Protein AF-A0A2K2CHG5-F1 (afdb_monomer)

InterPro domains:
  IPR007188 Actin-related protein 2/3 complex subunit 2 [PF04045] (47-254)
  IPR007188 Actin-related protein 2/3 complex subunit 2 [PTHR12058] (42-265)
  IPR021940 Very-long-chain aldehyde decarbonylase CER1-like, C-terminal [PF12076] (377-540)
  IPR034666 Arp2/3 complex subunit 2/4 [G3DSA:3.30.1460.20] (1-45)
  IPR034666 Arp2/3 complex subunit 2/4 [G3DSA:3.30.1460.20] (46-102)
  IPR034666 Arp2/3 complex subunit 2/4 [G3DSA:3.30.1460.20] (103-270)
  IPR034666 Arp2/3 complex subunit 2/4 [SSF69645] (1-93)
  IPR034666 Arp2/3 complex subunit 2/4 [SSF69645] (96-256)

Radius of gyration: 33.32 Å; Cα contacts (8 Å, |Δi|>4): 804; chains: 1; bounding box: 82×48×99 Å

Structure (mmCIF, N/CA/C/O backbone):
data_AF-A0A2K2CHG5-F1
#
_entry.id   AF-A0A2K2CHG5-F1
#
loop_
_atom_site.group_PDB
_atom_site.id
_atom_site.type_symbol
_atom_site.label_atom_id
_atom_site.label_alt_id
_atom_site.label_comp_id
_atom_site.label_asym_id
_atom_site.label_entity_id
_atom_site.label_seq_id
_atom_site.pdbx_PDB_ins_code
_atom_site.Cartn_x
_atom_site.Cartn_y
_atom_site.Cartn_z
_atom_site.occupancy
_atom_site.B_iso_or_equiv
_atom_site.auth_seq_id
_atom_site.auth_comp_id
_atom_site.auth_asym_id
_atom_site.auth_atom_id
_atom_site.pdbx_PDB_model_num
ATOM 1 N N . MET A 1 1 ? 9.535 0.946 -27.313 1.00 57.19 1 MET A N 1
ATOM 2 C CA . MET A 1 1 ? 10.590 0.013 -27.778 1.00 57.19 1 MET A CA 1
ATOM 3 C C . MET A 1 1 ? 11.216 -0.604 -26.538 1.00 57.19 1 MET A C 1
ATOM 5 O O . MET A 1 1 ? 11.551 0.156 -25.646 1.00 57.19 1 MET A O 1
ATOM 9 N N . ALA A 1 2 ? 11.297 -1.933 -26.416 1.00 66.56 2 ALA A N 1
ATOM 10 C CA . ALA A 1 2 ? 11.734 -2.554 -25.158 1.00 66.56 2 ALA A CA 1
ATOM 11 C C . ALA A 1 2 ? 13.258 -2.489 -24.949 1.00 66.56 2 ALA A C 1
ATOM 13 O O . ALA A 1 2 ? 13.690 -2.166 -23.854 1.00 66.56 2 ALA A O 1
ATOM 14 N N . PHE A 1 3 ? 14.061 -2.717 -25.996 1.00 74.38 3 PHE A N 1
ATOM 15 C CA . PHE A 1 3 ? 15.531 -2.659 -25.960 1.00 74.38 3 PHE A CA 1
ATOM 16 C C . PHE A 1 3 ? 16.078 -1.722 -27.038 1.00 74.38 3 PHE A C 1
ATOM 18 O O . PHE A 1 3 ? 15.479 -1.601 -28.107 1.00 74.38 3 PHE A O 1
ATOM 25 N N . PHE A 1 4 ? 17.234 -1.102 -26.788 1.00 76.38 4 PHE A N 1
ATOM 26 C CA . PHE A 1 4 ? 17.900 -0.255 -27.777 1.00 76.38 4 PHE A CA 1
ATOM 27 C C . PHE A 1 4 ? 18.569 -1.075 -28.881 1.00 76.38 4 PHE A C 1
ATOM 29 O O . PHE A 1 4 ? 19.178 -2.119 -28.629 1.00 76.38 4 PHE A O 1
ATOM 36 N N . ASN A 1 5 ? 18.459 -0.578 -30.114 1.00 76.06 5 ASN A N 1
ATOM 37 C CA . ASN A 1 5 ? 19.142 -1.157 -31.265 1.00 76.06 5 ASN A CA 1
ATOM 38 C C . ASN A 1 5 ? 20.615 -0.730 -31.263 1.00 76.06 5 ASN A C 1
ATOM 40 O O . ASN A 1 5 ? 20.912 0.425 -30.982 1.00 76.06 5 ASN A O 1
ATOM 44 N N . SER A 1 6 ? 21.517 -1.649 -31.605 1.00 74.19 6 SER A N 1
ATOM 45 C CA . SER A 1 6 ? 22.948 -1.362 -31.757 1.00 74.19 6 SER A CA 1
ATOM 46 C C . SER A 1 6 ? 23.314 -0.704 -33.085 1.00 74.19 6 SER A C 1
ATOM 48 O O . SER A 1 6 ? 24.438 -0.236 -33.237 1.00 74.19 6 SER A O 1
ATOM 50 N N . GLY A 1 7 ? 22.395 -0.696 -34.056 1.00 77.62 7 GLY A N 1
ATOM 51 C CA . GLY A 1 7 ? 22.559 0.023 -35.316 1.00 77.62 7 GLY A CA 1
ATOM 52 C C . GLY A 1 7 ? 21.915 1.410 -35.278 1.00 77.62 7 GLY A C 1
ATOM 53 O O . GLY A 1 7 ? 20.736 1.528 -34.928 1.00 77.62 7 GLY A O 1
ATOM 54 N N . SER A 1 8 ? 22.660 2.432 -35.700 1.00 77.75 8 SER A N 1
ATOM 55 C CA . SER A 1 8 ? 22.149 3.788 -35.901 1.00 77.75 8 SER A CA 1
ATOM 56 C C . SER A 1 8 ? 21.179 3.816 -37.082 1.00 77.75 8 SER A C 1
ATOM 58 O O . SER A 1 8 ? 21.544 3.507 -38.218 1.00 77.75 8 SER A O 1
ATOM 60 N N . ARG A 1 9 ? 19.915 4.169 -36.816 1.00 78.44 9 ARG A N 1
ATOM 61 C CA . ARG A 1 9 ? 18.875 4.260 -37.856 1.00 78.44 9 ARG A CA 1
ATOM 62 C C . ARG A 1 9 ? 19.176 5.367 -38.863 1.00 78.44 9 ARG A C 1
ATOM 64 O O . ARG A 1 9 ? 18.954 5.160 -40.049 1.00 78.44 9 ARG A O 1
ATOM 71 N N . ALA A 1 10 ? 19.729 6.485 -38.394 1.00 73.88 10 ALA A N 1
ATOM 72 C CA . ALA A 1 10 ? 20.109 7.605 -39.246 1.00 73.88 10 ALA A CA 1
ATOM 73 C C . ALA A 1 10 ? 21.205 7.201 -40.243 1.00 73.88 10 ALA A C 1
ATOM 75 O O . ALA A 1 10 ? 21.076 7.464 -41.435 1.00 73.88 10 ALA A O 1
ATOM 76 N N . LEU A 1 11 ? 22.232 6.469 -39.787 1.00 78.50 11 LEU A N 1
ATOM 77 C CA . LEU A 1 11 ? 23.266 5.944 -40.686 1.00 78.50 11 LEU A CA 1
ATOM 78 C C . LEU A 1 11 ? 22.703 4.946 -41.699 1.00 78.50 11 LEU A C 1
ATOM 80 O O . LEU A 1 11 ? 23.105 4.977 -42.857 1.00 78.50 11 LEU A O 1
ATOM 84 N N . VAL A 1 12 ? 21.769 4.074 -41.299 1.00 81.62 12 VAL A N 1
ATOM 85 C CA . VAL A 1 12 ? 21.102 3.169 -42.253 1.00 81.62 12 VAL A CA 1
ATOM 86 C C . VAL A 1 12 ? 20.382 3.971 -43.331 1.00 81.62 12 VAL A C 1
ATOM 88 O O . VAL A 1 12 ? 20.540 3.666 -44.510 1.00 81.62 12 VAL A O 1
ATOM 91 N N . GLU A 1 13 ? 19.627 4.998 -42.949 1.00 79.75 13 GLU A N 1
ATOM 92 C CA . GLU A 1 13 ? 18.875 5.825 -43.890 1.00 79.75 13 GLU A CA 1
ATOM 93 C C . GLU A 1 13 ? 19.797 6.587 -44.852 1.00 79.75 13 GLU A C 1
ATOM 95 O O . GLU A 1 13 ? 19.610 6.508 -46.065 1.00 79.75 13 GLU A O 1
ATOM 100 N N . ILE A 1 14 ? 20.846 7.235 -44.337 1.00 78.00 14 ILE A N 1
ATOM 101 C CA . ILE A 1 14 ? 21.822 7.980 -45.148 1.00 78.00 14 ILE A CA 1
ATOM 102 C C . ILE A 1 14 ? 22.561 7.060 -46.116 1.00 78.00 14 ILE A C 1
ATOM 104 O O . ILE A 1 14 ? 22.641 7.352 -47.305 1.00 78.00 14 ILE A O 1
ATOM 108 N N . LEU A 1 15 ? 23.081 5.930 -45.634 1.00 79.75 15 LEU A N 1
ATOM 109 C CA . LEU A 1 15 ? 23.828 4.995 -46.476 1.00 79.75 15 LEU A CA 1
ATOM 110 C C . LEU A 1 15 ? 22.935 4.340 -47.530 1.00 79.75 15 LEU A C 1
ATOM 112 O O . LEU A 1 15 ? 23.391 4.100 -48.644 1.00 79.75 15 LEU A O 1
ATOM 116 N N . THR A 1 16 ? 21.666 4.082 -47.203 1.00 81.69 16 THR A N 1
ATOM 117 C CA . THR A 1 16 ? 20.695 3.571 -48.180 1.00 81.69 16 THR A CA 1
ATOM 118 C C . THR A 1 16 ? 20.441 4.609 -49.272 1.00 81.69 16 THR A C 1
ATOM 120 O O . THR A 1 16 ? 20.514 4.259 -50.446 1.00 81.69 16 THR A O 1
ATOM 123 N N . ARG A 1 17 ? 20.245 5.887 -48.904 1.00 78.88 17 ARG A N 1
ATOM 124 C CA . ARG A 1 17 ? 20.083 6.996 -49.862 1.00 78.88 17 ARG A CA 1
ATOM 125 C C . ARG A 1 17 ? 21.311 7.177 -50.761 1.00 78.88 17 ARG A C 1
ATOM 127 O O . ARG A 1 17 ? 21.162 7.322 -51.969 1.00 78.88 17 ARG A O 1
ATOM 134 N N . LEU A 1 18 ? 22.517 7.114 -50.191 1.00 74.88 18 LEU A N 1
ATOM 135 C CA . LEU A 1 18 ? 23.776 7.222 -50.939 1.00 74.88 18 LEU A CA 1
ATOM 136 C C . LEU A 1 18 ? 23.987 6.057 -51.915 1.00 74.88 18 LEU A C 1
ATOM 138 O O . LEU A 1 18 ? 24.535 6.250 -52.992 1.00 74.8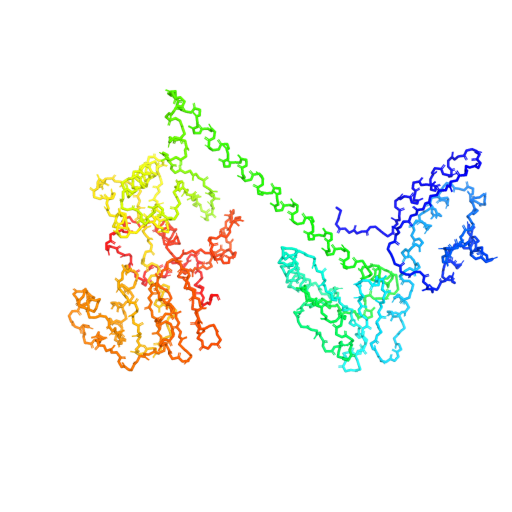8 18 LEU A O 1
ATOM 142 N N . GLN A 1 19 ? 23.551 4.847 -51.559 1.00 71.50 19 GLN A N 1
ATOM 143 C CA . GLN A 1 19 ? 23.669 3.670 -52.428 1.00 71.50 19 GLN A CA 1
ATOM 144 C C . GLN A 1 19 ? 22.635 3.632 -53.560 1.00 71.50 19 GLN A C 1
ATOM 146 O O . GLN A 1 19 ? 22.849 2.905 -54.532 1.00 71.50 19 GLN A O 1
ATOM 151 N N . SER A 1 20 ? 21.523 4.360 -53.422 1.00 72.69 20 SER A N 1
ATOM 152 C CA . SER A 1 20 ? 20.501 4.522 -54.463 1.00 72.69 20 SER A CA 1
ATOM 153 C C . SER A 1 20 ? 20.737 5.727 -55.377 1.00 72.69 20 SER A C 1
ATOM 155 O O . SER A 1 20 ? 19.990 5.900 -56.332 1.00 72.69 20 SER A O 1
ATOM 157 N N . ALA A 1 21 ? 21.727 6.573 -55.081 1.00 69.94 21 ALA A N 1
ATOM 158 C CA . ALA A 1 21 ? 22.026 7.761 -55.872 1.00 69.94 21 ALA A CA 1
ATOM 159 C C . ALA A 1 21 ? 22.797 7.403 -57.154 1.00 69.94 21 ALA A C 1
ATOM 161 O O . ALA A 1 21 ? 23.784 6.669 -57.102 1.00 69.94 21 ALA A O 1
ATOM 162 N N . GLU A 1 22 ? 22.362 7.941 -58.297 1.00 59.41 22 GLU A N 1
ATOM 163 C CA . GLU A 1 22 ? 23.017 7.740 -59.602 1.00 59.41 22 GLU A CA 1
ATOM 164 C C . GLU A 1 22 ? 24.317 8.551 -59.745 1.00 59.41 22 GLU A C 1
ATOM 166 O O . GLU A 1 22 ? 25.213 8.167 -60.494 1.00 59.41 22 GLU A O 1
ATOM 171 N N . THR A 1 23 ? 24.454 9.642 -58.985 1.00 60.19 23 THR A N 1
ATOM 172 C CA . THR A 1 23 ? 25.642 10.505 -58.942 1.00 60.19 23 THR A CA 1
ATOM 173 C C . THR A 1 23 ? 26.132 10.701 -57.500 1.00 60.19 23 THR A C 1
ATOM 175 O O . THR A 1 23 ? 25.338 10.596 -56.561 1.00 60.19 23 THR A O 1
ATOM 178 N N . PRO A 1 24 ? 27.436 10.964 -57.271 1.00 61.88 24 PRO A N 1
ATOM 179 C CA . PRO A 1 24 ? 27.958 11.222 -55.930 1.00 61.88 24 PRO A CA 1
ATOM 180 C C . PRO A 1 24 ? 27.289 12.448 -55.290 1.00 61.88 24 PRO A C 1
ATOM 182 O O . PRO A 1 24 ? 27.393 13.556 -55.810 1.00 61.88 24 PRO A O 1
ATOM 185 N N . ILE A 1 25 ? 26.631 12.254 -54.144 1.00 63.06 25 ILE A N 1
ATOM 186 C CA . ILE A 1 25 ? 25.969 13.331 -53.395 1.00 63.06 25 ILE A CA 1
ATOM 187 C C . ILE A 1 25 ? 26.882 13.779 -52.242 1.00 63.06 25 ILE A C 1
ATOM 189 O O . ILE A 1 25 ? 27.260 12.936 -51.420 1.00 63.06 25 ILE A O 1
ATOM 193 N N . PRO A 1 26 ? 27.223 15.077 -52.122 1.00 50.31 26 PRO A N 1
ATOM 194 C CA . PRO A 1 26 ? 27.877 15.597 -50.929 1.00 50.31 26 PRO A CA 1
ATOM 195 C C . PRO A 1 26 ? 26.887 15.582 -49.756 1.00 50.31 26 PRO A C 1
ATOM 197 O O . PRO A 1 26 ? 25.809 16.168 -49.829 1.00 50.31 26 PRO A O 1
ATOM 200 N N . VAL A 1 27 ? 27.246 14.899 -48.669 1.00 56.38 27 VAL A N 1
ATOM 201 C CA . VAL A 1 27 ? 26.440 14.825 -47.444 1.00 56.38 27 VAL A CA 1
ATOM 202 C C . VAL A 1 27 ? 27.290 15.308 -46.277 1.00 56.38 27 VAL A C 1
ATOM 204 O O . VAL A 1 27 ? 28.297 14.678 -45.954 1.00 56.38 27 VAL A O 1
ATOM 207 N N . ASP A 1 28 ? 26.869 16.401 -45.641 1.00 54.38 28 ASP A N 1
ATOM 208 C CA . ASP A 1 28 ? 27.454 16.897 -44.394 1.00 54.38 28 ASP A CA 1
ATOM 209 C C . ASP A 1 28 ? 26.424 16.757 -43.265 1.00 54.38 28 ASP A C 1
ATOM 211 O O . ASP A 1 28 ? 25.396 17.438 -43.234 1.00 54.38 28 ASP A O 1
ATOM 215 N N . HIS A 1 29 ? 26.651 15.795 -42.370 1.00 55.00 29 HIS A N 1
ATOM 216 C CA . HIS A 1 29 ? 25.767 15.504 -41.244 1.00 55.00 29 HIS A CA 1
ATOM 217 C C . HIS A 1 29 ? 26.582 15.229 -39.982 1.00 55.00 29 HIS A C 1
ATOM 219 O O . HIS A 1 29 ? 27.388 14.299 -39.937 1.00 55.00 29 HIS A O 1
ATOM 225 N N . THR A 1 30 ? 26.305 15.997 -38.929 1.00 49.44 30 THR A N 1
ATOM 226 C CA . THR A 1 30 ? 26.916 15.829 -37.606 1.00 49.44 30 THR A CA 1
ATOM 227 C C . THR A 1 30 ? 25.959 15.075 -36.688 1.00 49.44 30 THR A C 1
ATOM 229 O O . THR A 1 30 ? 24.846 15.534 -36.429 1.00 49.44 30 THR A O 1
ATOM 232 N N . PHE A 1 31 ? 26.393 13.927 -36.163 1.00 51.97 31 PHE A N 1
ATOM 233 C CA . PHE A 1 31 ? 25.639 13.148 -35.178 1.00 51.97 31 PHE A CA 1
ATOM 234 C C . PHE A 1 31 ? 26.290 13.241 -33.802 1.00 51.97 31 PHE A C 1
ATOM 236 O O . PHE A 1 31 ? 27.488 13.007 -33.658 1.00 51.97 31 PHE A O 1
ATOM 243 N N . PHE A 1 32 ? 25.482 13.513 -32.778 1.00 48.28 32 PHE A N 1
ATOM 244 C CA . PHE A 1 32 ? 25.890 13.380 -31.383 1.00 48.28 32 PHE A CA 1
ATOM 245 C C . PHE A 1 32 ? 25.381 12.038 -30.853 1.00 48.28 32 PHE A C 1
ATOM 247 O O . PHE A 1 32 ? 24.227 11.916 -30.448 1.00 48.28 32 PHE A O 1
ATOM 254 N N . GLU A 1 33 ? 26.233 11.015 -30.869 1.00 49.59 33 GLU A N 1
ATOM 255 C CA . GLU A 1 33 ? 25.951 9.731 -30.224 1.00 49.59 33 GLU A CA 1
ATOM 256 C C . GLU A 1 33 ? 26.883 9.569 -29.003 1.00 49.59 33 GLU A C 1
ATOM 258 O O . GLU A 1 33 ? 28.079 9.841 -29.071 1.00 49.59 33 GLU A O 1
ATOM 263 N N . PHE A 1 34 ? 26.323 9.188 -27.850 1.00 44.12 34 PHE A N 1
ATOM 264 C CA . PHE A 1 34 ? 27.001 9.243 -26.545 1.00 44.12 34 PHE A CA 1
ATOM 265 C C . PHE A 1 34 ? 28.253 8.342 -26.458 1.00 44.12 34 PHE A C 1
ATOM 267 O O . PHE A 1 34 ? 28.182 7.165 -26.803 1.00 44.12 34 PHE A O 1
ATOM 274 N N . GLY A 1 35 ? 29.358 8.863 -25.905 1.00 48.16 35 GLY A N 1
ATOM 275 C CA . GLY A 1 35 ? 30.525 8.078 -25.465 1.00 48.16 35 GLY A CA 1
ATOM 276 C C . GLY A 1 35 ? 31.884 8.688 -25.837 1.00 48.16 35 GLY A C 1
ATOM 277 O O . GLY A 1 35 ? 32.030 9.303 -26.888 1.00 48.16 35 GLY A O 1
ATOM 278 N N . SER A 1 36 ? 32.898 8.512 -24.984 1.00 47.19 36 SER A N 1
ATOM 279 C CA . SER A 1 36 ? 34.289 8.881 -25.305 1.00 47.19 36 SER A CA 1
ATOM 280 C C . SER A 1 36 ? 34.904 7.852 -26.262 1.00 47.19 36 SER A C 1
ATOM 282 O O . SER A 1 36 ? 35.040 6.681 -25.912 1.00 47.19 36 SER A O 1
ATOM 284 N N . ILE A 1 37 ? 35.278 8.281 -27.472 1.00 52.25 37 ILE A N 1
ATOM 285 C CA . ILE A 1 37 ? 35.905 7.441 -28.503 1.00 52.25 37 ILE A CA 1
ATOM 286 C C . ILE A 1 37 ? 37.420 7.623 -28.415 1.00 52.25 37 ILE A C 1
ATOM 288 O O . ILE A 1 37 ? 38.015 8.404 -29.151 1.00 52.25 37 ILE A O 1
ATOM 292 N N . ARG A 1 38 ? 38.075 6.914 -27.501 1.00 52.06 38 ARG A N 1
ATOM 293 C CA . ARG A 1 38 ? 39.507 6.632 -27.639 1.00 52.06 38 ARG A CA 1
ATOM 294 C C . ARG A 1 38 ? 39.704 5.144 -27.385 1.00 52.06 38 ARG A C 1
ATOM 296 O O . ARG A 1 38 ? 39.173 4.629 -26.410 1.00 52.06 38 ARG A O 1
ATOM 303 N N . TYR A 1 39 ? 40.467 4.509 -28.275 1.00 51.91 39 TYR A N 1
ATOM 304 C CA . TYR A 1 39 ? 40.911 3.104 -28.306 1.00 51.91 39 TYR A CA 1
ATOM 305 C C . TYR A 1 39 ? 40.172 2.119 -29.244 1.00 51.91 39 TYR A C 1
ATOM 307 O O . TYR A 1 39 ? 38.951 2.057 -29.330 1.00 51.91 39 TYR A O 1
ATOM 315 N N . HIS A 1 40 ? 41.017 1.336 -29.936 1.00 58.19 40 HIS A N 1
ATOM 316 C CA . HIS A 1 40 ? 40.782 0.214 -30.864 1.00 58.19 40 HIS A CA 1
ATOM 317 C C . HIS A 1 40 ? 40.271 0.498 -32.293 1.00 58.19 40 HIS A C 1
ATOM 319 O O . HIS A 1 40 ? 39.487 -0.265 -32.858 1.00 58.19 40 HIS A O 1
ATOM 325 N N . ILE A 1 41 ? 40.886 1.481 -32.967 1.00 61.12 41 ILE A N 1
ATOM 326 C CA . ILE A 1 41 ? 40.842 1.660 -34.440 1.00 61.12 41 ILE A CA 1
ATOM 327 C C . ILE A 1 41 ? 41.203 0.356 -35.199 1.00 61.12 41 ILE A C 1
ATOM 329 O O . ILE A 1 41 ? 40.693 0.087 -36.288 1.00 61.12 41 ILE A O 1
ATOM 333 N N . GLN A 1 42 ? 42.017 -0.521 -34.599 1.00 60.47 42 GLN A N 1
ATOM 334 C CA . GLN A 1 42 ? 42.418 -1.811 -35.178 1.00 60.47 42 GLN A CA 1
ATOM 335 C C . GLN A 1 42 ? 41.257 -2.808 -35.380 1.00 60.47 42 GLN A C 1
ATOM 337 O O . GLN A 1 42 ? 41.292 -3.577 -36.342 1.00 60.47 42 GLN A O 1
ATOM 342 N N . GLU A 1 43 ? 40.230 -2.825 -34.517 1.00 65.81 43 GLU A N 1
ATOM 343 C CA . GLU A 1 43 ? 39.085 -3.744 -34.684 1.00 65.81 43 GLU A CA 1
ATOM 344 C C . GLU A 1 43 ? 38.165 -3.259 -35.815 1.00 65.81 43 GLU A C 1
ATOM 346 O O . GLU A 1 43 ? 37.718 -4.064 -36.635 1.00 65.81 43 GLU A O 1
ATOM 351 N N . ALA A 1 44 ? 37.989 -1.937 -35.944 1.00 67.56 44 ALA A N 1
ATOM 352 C CA . ALA A 1 44 ? 37.323 -1.324 -37.092 1.00 67.56 44 ALA A CA 1
ATOM 353 C C . ALA A 1 44 ? 38.077 -1.622 -38.401 1.00 67.56 44 ALA A C 1
ATOM 355 O O . ALA A 1 44 ? 37.467 -2.068 -39.374 1.00 67.56 44 ALA A O 1
ATOM 356 N N . ARG A 1 45 ? 39.413 -1.496 -38.404 1.00 70.06 45 ARG A N 1
ATOM 357 C CA . ARG A 1 45 ? 40.254 -1.839 -39.564 1.00 70.06 45 ARG A CA 1
ATOM 358 C C . ARG A 1 45 ? 40.037 -3.283 -40.018 1.00 70.06 45 ARG A C 1
ATOM 360 O O . ARG A 1 45 ? 39.835 -3.526 -41.201 1.00 70.06 45 ARG A O 1
ATOM 367 N N . LYS A 1 46 ? 40.008 -4.245 -39.086 1.00 72.50 46 LYS A N 1
ATOM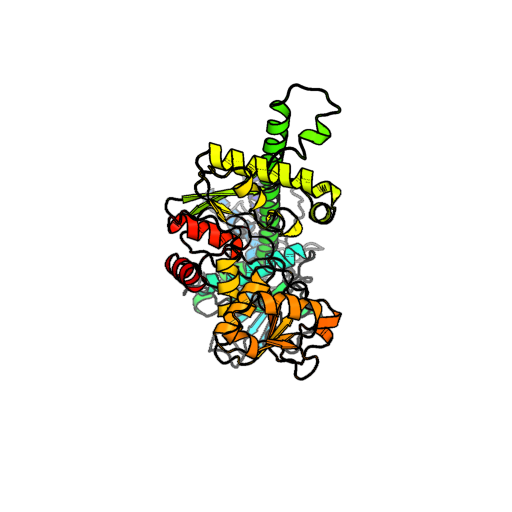 368 C CA . LYS A 1 46 ? 39.748 -5.663 -39.401 1.00 72.50 46 LYS A CA 1
ATOM 369 C C . LYS A 1 46 ? 38.334 -5.893 -39.940 1.00 72.50 46 LYS A C 1
ATOM 371 O O . LYS A 1 46 ? 38.167 -6.651 -40.894 1.00 72.50 46 LYS A O 1
ATOM 376 N N . LEU A 1 47 ? 37.320 -5.266 -39.342 1.00 73.94 47 LEU A N 1
ATOM 377 C CA . LEU A 1 47 ? 35.919 -5.557 -39.656 1.00 73.94 47 LEU A CA 1
ATOM 378 C C . LEU A 1 47 ? 35.452 -4.940 -40.983 1.00 73.94 47 LEU A C 1
ATOM 380 O O . LEU A 1 47 ? 34.616 -5.542 -41.658 1.00 73.94 47 LEU A O 1
ATOM 384 N N . TYR A 1 48 ? 36.002 -3.782 -41.364 1.00 79.62 48 TYR A N 1
ATOM 385 C CA . TYR A 1 48 ? 35.519 -2.992 -42.503 1.00 79.62 48 TYR A CA 1
ATOM 386 C C . TYR A 1 48 ? 36.480 -2.922 -43.704 1.00 79.62 48 TYR A C 1
ATOM 388 O O . TYR A 1 48 ? 36.112 -2.324 -44.710 1.00 79.62 48 TYR A O 1
ATOM 396 N N . HIS A 1 49 ? 37.654 -3.575 -43.662 1.00 77.81 49 HIS A N 1
ATOM 397 C CA . HIS A 1 49 ? 38.695 -3.508 -44.716 1.00 77.81 49 HIS A CA 1
ATOM 398 C C . HIS A 1 49 ? 38.214 -3.756 -46.158 1.00 77.81 49 HIS A C 1
ATOM 400 O O . HIS A 1 49 ? 38.890 -3.372 -47.103 1.00 77.81 49 HIS A O 1
ATOM 406 N N . LYS A 1 50 ? 37.071 -4.426 -46.345 1.00 77.44 50 LYS A N 1
ATOM 407 C CA . LYS A 1 50 ? 36.514 -4.741 -47.669 1.00 77.44 50 LYS A CA 1
ATOM 408 C C . LYS A 1 50 ? 35.867 -3.548 -48.376 1.00 77.44 50 LYS A C 1
ATOM 410 O O . LYS A 1 50 ? 35.687 -3.612 -49.584 1.00 77.44 50 LYS A O 1
ATOM 415 N N . PHE A 1 51 ? 35.445 -2.525 -47.635 1.00 78.25 51 PHE A N 1
ATOM 416 C CA . PHE A 1 51 ? 34.671 -1.398 -48.175 1.00 78.25 51 PHE A CA 1
ATOM 417 C C . PHE A 1 51 ? 34.900 -0.080 -47.420 1.00 78.25 51 PHE A C 1
ATOM 419 O O . PHE A 1 51 ? 34.193 0.896 -47.662 1.00 78.25 51 PHE A O 1
ATOM 426 N N . ALA A 1 52 ? 35.849 -0.033 -46.484 1.00 82.38 52 ALA A N 1
ATOM 427 C CA . ALA A 1 52 ? 36.208 1.177 -45.760 1.00 82.38 52 ALA A CA 1
ATOM 428 C C . ALA A 1 52 ? 37.722 1.266 -45.552 1.00 82.38 52 ALA A C 1
ATOM 430 O O . ALA A 1 52 ? 38.369 0.292 -45.164 1.00 82.38 52 ALA A O 1
ATOM 431 N N . GLU A 1 53 ? 38.251 2.465 -45.755 1.00 82.31 53 GLU A N 1
ATOM 432 C CA . GLU A 1 53 ? 39.630 2.850 -45.487 1.00 82.31 53 GLU A CA 1
ATOM 433 C C . GLU A 1 53 ? 39.653 3.853 -44.327 1.00 82.31 53 GLU A C 1
ATOM 435 O O . GLU A 1 53 ? 38.792 4.728 -44.233 1.00 82.31 53 GLU A O 1
ATOM 440 N N . ILE A 1 54 ? 40.613 3.712 -43.413 1.00 80.25 54 ILE A N 1
ATOM 441 C CA . ILE A 1 54 ? 40.814 4.679 -42.327 1.00 80.25 54 ILE A CA 1
ATOM 442 C C . ILE A 1 54 ? 41.699 5.799 -42.866 1.00 80.25 54 ILE A C 1
ATOM 444 O O . ILE A 1 54 ? 42.764 5.519 -43.407 1.00 80.25 54 ILE A O 1
ATOM 448 N N . VAL A 1 55 ? 41.250 7.043 -42.715 1.00 83.06 55 VAL A N 1
ATOM 449 C CA . VAL A 1 55 ? 41.980 8.228 -43.181 1.00 83.06 55 VAL A CA 1
ATOM 450 C C . VAL A 1 55 ? 42.881 8.743 -42.060 1.00 83.06 55 VAL A C 1
ATOM 452 O O . VAL A 1 55 ? 42.389 9.007 -40.963 1.00 83.06 55 VAL A O 1
ATOM 455 N N . GLU A 1 56 ? 44.175 8.890 -42.352 1.00 81.06 56 GLU A N 1
ATOM 456 C CA . GLU A 1 56 ? 45.195 9.429 -41.443 1.00 81.06 56 GLU A CA 1
ATOM 457 C C . GLU A 1 56 ? 45.897 10.639 -42.096 1.00 81.06 56 GLU A C 1
ATOM 459 O O . GLU A 1 56 ? 46.340 10.512 -43.243 1.00 81.06 56 GLU A O 1
ATOM 464 N N . PRO A 1 57 ? 46.029 11.794 -41.407 1.00 80.31 57 PRO A N 1
ATOM 465 C CA . PRO A 1 57 ? 45.501 12.090 -40.070 1.00 80.31 57 PRO A CA 1
ATOM 466 C C . PRO A 1 57 ? 43.966 12.215 -40.060 1.00 80.31 57 PRO A C 1
ATOM 468 O O . PRO A 1 57 ? 43.337 12.499 -41.080 1.00 80.31 57 PRO A O 1
ATOM 471 N N . THR A 1 58 ? 43.346 12.008 -38.896 1.00 81.81 58 THR A N 1
ATOM 472 C CA . THR A 1 58 ? 41.897 12.195 -38.722 1.00 81.81 58 THR A CA 1
ATOM 473 C C . THR A 1 58 ? 41.476 13.637 -39.012 1.00 81.81 58 THR A C 1
ATOM 475 O O . THR A 1 58 ? 42.201 14.571 -38.667 1.00 81.81 58 THR A O 1
ATOM 478 N N . LYS A 1 59 ? 40.272 13.833 -39.571 1.00 79.38 59 LYS A N 1
ATOM 479 C CA . LYS A 1 59 ? 39.686 15.171 -39.750 1.00 79.38 59 LYS A CA 1
ATOM 480 C C . LYS A 1 59 ? 39.625 15.900 -38.402 1.00 79.38 59 LYS A C 1
ATOM 482 O O . LYS A 1 59 ? 39.259 15.298 -37.390 1.00 79.38 59 LYS A O 1
ATOM 487 N N . GLU A 1 60 ? 39.971 17.185 -38.396 1.00 77.69 60 GLU A N 1
ATOM 488 C CA . GLU A 1 60 ? 39.999 18.010 -37.185 1.00 77.69 60 GLU A CA 1
ATOM 489 C C . GLU A 1 60 ? 38.667 17.928 -36.417 1.00 77.69 60 GLU A C 1
ATOM 491 O O . GLU A 1 60 ? 37.587 18.001 -37.007 1.00 77.69 60 GLU A O 1
ATOM 496 N N . GLY A 1 61 ? 38.746 17.706 -35.101 1.00 72.88 61 GLY A N 1
ATOM 497 C CA . GLY A 1 61 ? 37.582 17.518 -34.228 1.00 72.88 61 GLY A CA 1
ATOM 498 C C . GLY A 1 61 ? 37.024 16.087 -34.148 1.00 72.88 61 GLY A C 1
ATOM 499 O O . GLY A 1 61 ? 36.154 15.836 -33.315 1.00 72.88 61 GLY A O 1
ATOM 500 N N . TYR A 1 62 ? 37.530 15.129 -34.936 1.00 74.62 62 TYR A N 1
ATOM 501 C CA . TYR A 1 62 ? 37.038 13.745 -34.956 1.00 74.62 62 TYR A CA 1
ATOM 502 C C . TYR A 1 62 ? 38.077 12.732 -34.465 1.00 74.62 62 TYR A C 1
ATOM 504 O O . TYR A 1 62 ? 39.261 12.830 -34.764 1.00 74.62 62 TYR A O 1
ATOM 512 N N . ALA A 1 63 ? 37.615 11.702 -33.748 1.00 70.69 63 ALA A N 1
ATOM 513 C CA . ALA A 1 63 ? 38.469 10.623 -33.234 1.00 70.69 63 ALA A CA 1
ATOM 514 C C . ALA A 1 63 ? 38.701 9.465 -34.229 1.00 70.69 63 ALA A C 1
ATOM 516 O O . ALA A 1 63 ? 39.579 8.633 -34.013 1.00 70.69 63 ALA A O 1
ATOM 517 N N . LEU A 1 64 ? 37.888 9.370 -35.287 1.00 75.75 64 LEU A N 1
ATOM 518 C CA . LEU A 1 64 ? 37.989 8.363 -36.347 1.00 75.75 64 LEU A CA 1
ATOM 519 C C . LEU A 1 64 ? 37.392 8.936 -37.635 1.00 75.75 64 LEU A C 1
ATOM 521 O O . LEU A 1 64 ? 36.267 9.429 -37.621 1.00 75.75 64 LEU A O 1
ATOM 525 N N . THR A 1 65 ? 38.116 8.837 -38.750 1.00 81.50 65 THR A N 1
ATOM 526 C CA . THR A 1 65 ? 37.614 9.192 -40.086 1.00 81.50 65 THR A CA 1
ATOM 527 C C . THR A 1 65 ? 37.669 7.961 -40.989 1.00 81.50 65 THR A C 1
ATOM 529 O O . THR A 1 65 ? 38.719 7.333 -41.120 1.00 81.50 65 THR A O 1
ATOM 532 N N . LEU A 1 66 ? 36.533 7.595 -41.593 1.00 81.38 66 LEU A N 1
ATOM 533 C CA . LEU A 1 66 ? 36.428 6.466 -42.521 1.00 81.38 66 LEU A CA 1
ATOM 534 C C . LEU A 1 66 ? 36.037 6.957 -43.914 1.00 81.38 66 LEU A C 1
ATOM 536 O O . LEU A 1 66 ? 35.019 7.629 -44.074 1.00 81.38 66 LEU A O 1
ATOM 540 N N . LYS A 1 67 ? 36.804 6.554 -44.925 1.00 83.38 67 LYS A N 1
ATOM 541 C CA . LYS A 1 67 ? 36.456 6.692 -46.337 1.00 83.38 67 LYS A CA 1
ATOM 542 C C . LYS A 1 67 ? 35.776 5.409 -46.799 1.00 83.38 67 LYS A C 1
ATOM 544 O O . LYS A 1 67 ? 36.383 4.341 -46.800 1.00 83.38 67 LYS A O 1
ATOM 549 N N . LEU A 1 68 ? 34.501 5.501 -47.160 1.00 83.50 68 LEU A N 1
ATOM 550 C CA . LEU A 1 68 ? 33.700 4.353 -47.581 1.00 83.50 68 LEU A CA 1
ATOM 551 C C . LEU A 1 68 ? 33.780 4.181 -49.099 1.00 83.50 68 LEU A C 1
ATOM 553 O O . LEU A 1 68 ? 33.548 5.130 -49.843 1.00 83.50 68 LEU A O 1
ATOM 557 N N . ASN A 1 69 ? 34.070 2.966 -49.557 1.00 81.25 69 ASN A N 1
ATOM 558 C CA . ASN A 1 69 ? 34.078 2.612 -50.969 1.00 81.25 69 ASN A CA 1
ATOM 559 C C . ASN A 1 69 ? 33.125 1.438 -51.230 1.00 81.25 69 ASN A C 1
ATOM 561 O O . ASN A 1 69 ? 33.451 0.278 -50.978 1.00 81.25 69 ASN A O 1
ATOM 565 N N . PHE A 1 70 ? 31.943 1.750 -51.762 1.00 76.56 70 PHE A N 1
ATOM 566 C CA . PHE A 1 70 ? 30.925 0.757 -52.118 1.00 76.56 70 PHE A CA 1
ATOM 567 C C . PHE A 1 70 ? 30.999 0.299 -53.582 1.00 76.56 70 PHE A C 1
ATOM 569 O O . PHE A 1 70 ? 30.287 -0.635 -53.942 1.00 76.56 70 PHE A O 1
ATOM 576 N N . SER A 1 71 ? 31.847 0.913 -54.418 1.00 75.50 71 SER A N 1
ATOM 577 C CA . SER A 1 71 ? 31.929 0.603 -55.859 1.00 75.50 71 SER A CA 1
ATOM 578 C C . SER A 1 71 ? 32.340 -0.850 -56.135 1.00 75.50 71 SER A C 1
ATOM 580 O O . SER A 1 71 ? 31.863 -1.459 -57.087 1.00 75.50 71 SER A O 1
ATOM 582 N N . GLY A 1 72 ? 33.138 -1.449 -55.244 1.00 71.75 72 GLY A N 1
ATOM 583 C CA . GLY A 1 72 ? 33.526 -2.862 -55.308 1.00 71.75 72 GLY A CA 1
ATOM 584 C C . GLY A 1 72 ? 32.438 -3.863 -54.882 1.00 71.75 72 GLY A C 1
ATOM 585 O O . GLY A 1 72 ? 32.680 -5.067 -54.923 1.00 71.75 72 GLY A O 1
ATOM 586 N N . LEU A 1 73 ? 31.250 -3.410 -54.452 1.00 79.88 73 LEU A N 1
ATOM 587 C CA . LEU A 1 73 ? 30.153 -4.268 -53.981 1.00 79.88 73 LEU A CA 1
ATOM 588 C C . LEU A 1 73 ? 29.021 -4.342 -55.016 1.00 79.88 73 LEU A C 1
ATOM 590 O O . LEU A 1 73 ? 28.034 -3.609 -54.950 1.00 79.88 73 LEU A O 1
ATOM 594 N N . THR A 1 74 ? 29.135 -5.276 -55.959 1.00 75.88 74 THR A N 1
ATOM 595 C CA . THR A 1 74 ? 28.207 -5.403 -57.099 1.00 75.88 74 THR A CA 1
ATOM 596 C C . THR A 1 74 ? 26.830 -5.964 -56.721 1.00 75.88 74 THR A C 1
ATOM 598 O O . THR A 1 74 ? 25.819 -5.615 -57.331 1.00 75.88 74 THR A O 1
ATOM 601 N N . ARG A 1 75 ? 26.737 -6.799 -55.676 1.00 83.19 75 ARG A N 1
ATOM 602 C CA . ARG A 1 75 ? 25.471 -7.429 -55.259 1.00 83.19 75 ARG A CA 1
ATOM 603 C C . ARG A 1 75 ? 24.706 -6.554 -54.252 1.00 83.19 75 ARG A C 1
ATOM 605 O O . ARG A 1 75 ? 25.282 -6.158 -53.236 1.00 83.19 75 ARG A O 1
ATOM 612 N N . PRO A 1 76 ? 23.384 -6.333 -54.424 1.00 81.75 76 PRO A N 1
ATOM 613 C CA . PRO A 1 76 ? 22.559 -5.589 -53.459 1.00 81.75 76 PRO A CA 1
ATOM 614 C C . PRO A 1 76 ? 22.634 -6.135 -52.024 1.00 81.75 76 PRO A C 1
ATOM 616 O O . PRO A 1 76 ? 22.664 -5.377 -51.058 1.00 81.75 76 PRO A O 1
ATOM 619 N N . LYS A 1 77 ? 22.742 -7.463 -51.876 1.00 83.94 77 LYS A N 1
ATOM 620 C CA . LYS A 1 77 ? 22.888 -8.133 -50.574 1.00 83.94 77 LYS A CA 1
ATOM 621 C C . LYS A 1 77 ? 24.184 -7.749 -49.850 1.00 83.94 77 LYS A C 1
ATOM 623 O O . LYS A 1 77 ? 24.180 -7.623 -48.626 1.00 83.94 77 LYS A O 1
ATOM 628 N N . ASP A 1 78 ? 25.272 -7.545 -50.590 1.00 83.75 78 ASP A N 1
ATOM 629 C CA . ASP A 1 78 ? 26.571 -7.180 -50.020 1.00 83.75 78 ASP A CA 1
ATOM 630 C C . ASP A 1 78 ? 26.598 -5.702 -49.617 1.00 83.75 78 ASP A C 1
ATOM 632 O O . ASP A 1 78 ? 27.095 -5.372 -48.539 1.00 83.75 78 ASP A O 1
ATOM 636 N N . ARG A 1 79 ? 25.947 -4.834 -50.404 1.00 81.88 79 ARG A N 1
ATOM 637 C CA . ARG A 1 79 ? 25.708 -3.424 -50.054 1.00 81.88 79 ARG A CA 1
ATOM 638 C C . ARG A 1 79 ? 24.862 -3.278 -48.785 1.00 81.88 79 ARG A C 1
ATOM 640 O O . ARG A 1 79 ? 25.282 -2.606 -47.846 1.00 81.88 79 ARG A O 1
ATOM 647 N N . ALA A 1 80 ? 23.747 -4.007 -48.685 1.00 83.94 80 ALA A N 1
ATOM 648 C CA . ALA A 1 80 ? 22.908 -4.025 -47.483 1.00 83.94 80 ALA A CA 1
ATOM 649 C C . ALA A 1 80 ? 23.661 -4.550 -46.244 1.00 83.94 80 ALA A C 1
ATOM 651 O O . ALA A 1 80 ? 23.502 -4.034 -45.133 1.00 83.94 80 ALA A O 1
ATOM 652 N N . LYS A 1 81 ? 24.526 -5.558 -46.422 1.00 84.94 81 LYS A N 1
ATOM 653 C CA . LYS A 1 81 ? 25.380 -6.084 -45.350 1.00 84.94 81 LYS A CA 1
ATOM 654 C C . LYS A 1 81 ? 26.414 -5.054 -44.890 1.00 84.94 81 LYS A C 1
ATOM 656 O O . LYS A 1 81 ? 26.584 -4.898 -43.682 1.00 84.94 81 LYS A O 1
ATOM 661 N N . ALA A 1 82 ? 27.049 -4.335 -45.816 1.00 84.12 82 ALA A N 1
ATOM 662 C CA . ALA A 1 82 ? 27.983 -3.256 -45.502 1.00 84.12 82 ALA A CA 1
ATOM 663 C C . ALA A 1 82 ? 27.282 -2.109 -44.755 1.00 84.12 82 ALA A C 1
ATOM 665 O O . ALA A 1 82 ? 27.754 -1.691 -43.700 1.00 84.12 82 ALA A O 1
ATOM 666 N N . THR A 1 83 ? 26.094 -1.691 -45.206 1.00 84.56 83 THR A N 1
ATOM 667 C CA . THR A 1 83 ? 25.252 -0.704 -44.507 1.00 84.56 83 THR A CA 1
ATOM 668 C C . THR A 1 83 ? 24.922 -1.149 -43.083 1.00 84.56 83 THR A C 1
ATOM 670 O O . THR A 1 83 ? 25.118 -0.399 -42.127 1.00 84.56 83 THR A O 1
ATOM 673 N N . SER A 1 84 ? 24.497 -2.405 -42.901 1.00 84.69 84 SER A N 1
ATOM 674 C CA . SER A 1 84 ? 24.236 -2.946 -41.564 1.00 84.69 84 SER A CA 1
ATOM 675 C C . SER A 1 84 ? 25.494 -2.975 -40.688 1.00 84.69 84 SER A C 1
ATOM 677 O O . SER A 1 84 ? 25.397 -2.717 -39.487 1.00 84.69 84 SER A O 1
ATOM 679 N N . GLN A 1 85 ? 26.664 -3.268 -41.257 1.00 83.44 85 GLN A N 1
ATOM 680 C CA . GLN A 1 85 ? 27.934 -3.281 -40.532 1.00 83.44 85 GLN A CA 1
ATOM 681 C C . GLN A 1 85 ? 28.353 -1.869 -40.103 1.00 83.44 85 GLN A C 1
ATOM 683 O O . GLN A 1 85 ? 28.659 -1.673 -38.930 1.00 83.44 85 GLN A O 1
ATOM 688 N N . ILE A 1 86 ? 28.282 -0.883 -41.000 1.00 83.06 86 ILE A N 1
ATOM 689 C CA . ILE A 1 86 ? 28.645 0.513 -40.705 1.00 83.06 86 ILE A CA 1
ATOM 690 C C . ILE A 1 86 ? 27.673 1.137 -39.711 1.00 83.06 86 ILE A C 1
ATOM 692 O O . ILE A 1 86 ? 28.110 1.825 -38.794 1.00 83.06 86 ILE A O 1
ATOM 696 N N . SER A 1 87 ? 26.374 0.833 -39.801 1.00 83.62 87 SER A N 1
ATOM 697 C CA . SER A 1 87 ? 25.402 1.347 -38.826 1.00 83.62 87 SER A CA 1
ATOM 698 C C . SER A 1 87 ? 25.724 0.941 -37.383 1.00 83.62 87 SER A C 1
ATOM 700 O O . SER A 1 87 ? 25.265 1.589 -36.450 1.00 83.62 87 SER A O 1
ATOM 702 N N . ARG A 1 88 ? 26.518 -0.123 -37.187 1.00 81.12 88 ARG A N 1
ATOM 703 C CA . ARG A 1 88 ? 26.950 -0.629 -35.878 1.00 81.12 88 ARG A CA 1
ATOM 704 C C . ARG A 1 88 ? 28.343 -0.153 -35.470 1.00 81.12 88 ARG A C 1
ATOM 706 O O . ARG A 1 88 ? 28.801 -0.571 -34.407 1.00 81.12 88 ARG A O 1
ATOM 713 N N . LEU A 1 89 ? 29.010 0.689 -36.262 1.00 78.62 89 LEU A N 1
ATOM 714 C CA . LEU A 1 89 ? 30.381 1.151 -36.018 1.00 78.62 89 LEU A CA 1
ATOM 715 C C . LEU A 1 89 ? 30.576 1.641 -34.586 1.00 78.62 89 LEU A C 1
ATOM 717 O O . LEU A 1 89 ? 31.468 1.156 -33.894 1.00 78.62 89 LEU A O 1
ATOM 721 N N . GLN A 1 90 ? 29.689 2.522 -34.129 1.00 74.12 90 GLN A N 1
ATOM 722 C CA . GLN A 1 90 ? 29.728 3.066 -32.780 1.00 74.12 90 GLN A CA 1
ATOM 723 C C . GLN A 1 90 ? 29.645 1.952 -31.723 1.00 74.12 90 GLN A C 1
ATOM 725 O O . GLN A 1 90 ? 30.504 1.854 -30.850 1.00 74.12 90 GLN A O 1
ATOM 730 N N . SER A 1 91 ? 28.672 1.040 -31.852 1.00 74.88 91 SER A N 1
ATOM 731 C CA . SER A 1 91 ? 28.513 -0.094 -30.933 1.00 74.88 91 SER A CA 1
ATOM 732 C C . SER A 1 91 ? 29.736 -1.012 -30.897 1.00 74.88 91 SER A C 1
ATOM 734 O O . SER A 1 91 ? 30.097 -1.496 -29.826 1.00 74.88 91 SER A O 1
ATOM 736 N N . VAL A 1 92 ? 30.390 -1.235 -32.042 1.00 76.38 92 VAL A N 1
ATOM 737 C CA . VAL A 1 92 ? 31.590 -2.074 -32.161 1.00 76.38 92 VAL A CA 1
ATOM 738 C C . VAL A 1 92 ? 32.767 -1.405 -31.464 1.00 76.38 92 VAL A C 1
ATOM 740 O O . VAL A 1 92 ? 33.409 -2.040 -30.632 1.00 76.38 92 VAL A O 1
ATOM 743 N N . VAL A 1 93 ? 33.010 -0.125 -31.749 1.00 72.62 93 VAL A N 1
ATOM 744 C CA . VAL A 1 93 ? 34.108 0.638 -31.145 1.00 72.62 93 VAL A CA 1
ATOM 745 C C . VAL A 1 93 ? 33.921 0.732 -29.631 1.00 72.62 93 VAL A C 1
ATOM 747 O O . VAL A 1 93 ? 34.827 0.370 -28.887 1.00 72.62 93 VAL A O 1
ATOM 750 N N . LEU A 1 94 ? 32.728 1.100 -29.159 1.00 69.19 94 LEU A N 1
ATOM 751 C CA . LEU A 1 94 ? 32.437 1.250 -27.729 1.00 69.19 94 LEU A CA 1
ATOM 752 C C . LEU A 1 94 ? 32.453 -0.086 -26.970 1.00 69.19 94 LEU A C 1
ATOM 754 O O . LEU A 1 94 ? 32.878 -0.143 -25.818 1.00 69.19 94 LEU A O 1
ATOM 758 N N . SER A 1 95 ? 32.016 -1.177 -27.606 1.00 73.94 95 SER A N 1
ATOM 759 C CA . SER A 1 95 ? 31.992 -2.500 -26.969 1.00 73.94 95 SER A CA 1
ATOM 760 C C . SER A 1 95 ? 33.339 -3.213 -27.005 1.00 73.94 95 SER A C 1
ATOM 762 O O . SER A 1 95 ? 33.496 -4.173 -26.258 1.00 73.94 95 SER A O 1
ATOM 764 N N . SER A 1 96 ? 34.290 -2.783 -27.841 1.00 72.69 96 SER A N 1
ATOM 765 C CA . SER A 1 96 ? 35.590 -3.445 -28.034 1.00 72.69 96 SER A CA 1
ATOM 766 C C . SER A 1 96 ? 36.380 -3.574 -26.730 1.00 72.69 96 SER A C 1
ATOM 768 O O . SER A 1 96 ? 36.706 -4.682 -26.306 1.00 72.69 96 SER A O 1
ATOM 770 N N . GLN A 1 97 ? 36.593 -2.453 -26.035 1.00 71.00 97 GLN A N 1
ATOM 771 C CA . GLN A 1 97 ? 37.347 -2.398 -24.788 1.00 71.00 97 GLN A CA 1
ATOM 772 C C . GLN A 1 97 ? 36.692 -3.286 -23.728 1.00 71.00 97 GLN A C 1
ATOM 774 O O . GLN A 1 97 ? 37.348 -4.137 -23.129 1.00 71.00 97 GLN A O 1
ATOM 779 N N . LEU A 1 98 ? 35.379 -3.126 -23.523 1.00 76.81 98 LEU A N 1
ATOM 780 C CA . LEU A 1 98 ? 34.631 -3.911 -22.544 1.00 76.81 98 LEU A CA 1
ATOM 781 C C . LEU A 1 98 ? 34.616 -5.397 -22.897 1.00 76.81 98 LEU A C 1
ATOM 783 O O . LEU A 1 98 ? 34.788 -6.229 -22.017 1.00 76.81 98 LEU A O 1
ATOM 787 N N . LYS A 1 99 ? 34.466 -5.753 -24.171 1.00 76.06 99 LYS A N 1
ATOM 788 C CA . LYS A 1 99 ? 34.540 -7.137 -24.648 1.00 76.06 99 LYS A CA 1
ATOM 789 C C . LYS A 1 99 ? 35.906 -7.755 -24.348 1.00 76.06 99 LYS A C 1
ATOM 791 O O . LYS A 1 99 ? 35.945 -8.881 -23.858 1.00 76.06 99 LYS A O 1
ATOM 796 N N . ASP A 1 100 ? 36.996 -7.030 -24.581 1.00 71.56 100 ASP A N 1
ATOM 797 C CA . ASP A 1 100 ? 38.352 -7.484 -24.265 1.00 71.56 100 ASP A CA 1
ATOM 798 C C . ASP A 1 100 ? 38.560 -7.634 -22.754 1.00 71.56 100 ASP A C 1
ATOM 800 O O . ASP A 1 100 ? 39.052 -8.667 -22.299 1.00 71.56 100 ASP A O 1
ATOM 804 N N . MET A 1 101 ? 38.110 -6.662 -21.957 1.00 71.50 101 MET A N 1
ATOM 805 C CA . MET A 1 101 ? 38.152 -6.749 -20.493 1.00 71.50 101 MET A CA 1
ATOM 806 C C . MET A 1 101 ? 37.263 -7.855 -19.941 1.00 71.50 101 MET A C 1
ATOM 808 O O . MET A 1 101 ? 37.578 -8.417 -18.905 1.00 71.50 101 MET A O 1
ATOM 812 N N . LEU A 1 102 ? 36.160 -8.200 -20.594 1.00 74.31 102 LEU A N 1
ATOM 813 C CA . LEU A 1 102 ? 35.328 -9.331 -20.196 1.00 74.31 102 LEU A CA 1
ATOM 814 C C . LEU A 1 102 ? 35.936 -10.674 -20.642 1.00 74.31 102 LEU A C 1
ATOM 816 O O . LEU A 1 102 ? 35.719 -11.684 -19.977 1.00 74.31 102 LEU A O 1
ATOM 820 N N . GLY A 1 103 ? 36.689 -10.692 -21.748 1.00 66.44 103 GLY A N 1
ATOM 821 C CA . GLY A 1 103 ? 37.273 -11.896 -22.348 1.00 66.44 103 GLY A CA 1
ATOM 822 C C . GLY A 1 103 ? 38.653 -12.294 -21.812 1.00 66.44 103 GLY A C 1
ATOM 823 O O . GLY A 1 103 ? 38.963 -13.483 -21.760 1.00 66.44 103 GLY A O 1
ATOM 824 N N . ARG A 1 104 ? 39.488 -11.337 -21.386 1.00 62.56 104 ARG A N 1
ATOM 825 C CA . ARG A 1 104 ? 40.820 -11.606 -20.816 1.00 62.56 104 ARG A CA 1
ATOM 826 C C . ARG A 1 104 ? 40.694 -11.905 -19.323 1.00 62.56 104 ARG A C 1
ATOM 828 O O . ARG A 1 104 ? 40.654 -10.977 -18.522 1.00 62.56 104 ARG A O 1
ATOM 835 N N . LEU A 1 105 ? 40.654 -13.171 -18.914 1.00 54.03 105 LEU A N 1
ATOM 836 C CA . LEU A 1 105 ? 40.667 -13.607 -17.500 1.00 54.03 105 LEU A CA 1
ATOM 837 C C . LEU A 1 105 ? 42.057 -13.417 -16.819 1.00 54.03 105 LEU A C 1
ATOM 839 O O . LEU A 1 105 ? 42.540 -14.319 -16.150 1.00 54.03 105 LEU A O 1
ATOM 843 N N . GLY A 1 106 ? 42.723 -12.269 -17.027 1.00 46.66 106 GLY A N 1
ATOM 844 C CA . GLY A 1 106 ? 43.999 -11.872 -16.387 1.00 46.66 106 GLY A CA 1
ATOM 845 C C . GLY A 1 106 ? 43.845 -11.164 -15.019 1.00 46.66 106 GLY A C 1
ATOM 846 O O . GLY A 1 106 ? 42.705 -10.988 -14.577 1.00 46.66 106 GLY A O 1
ATOM 847 N N . PRO A 1 107 ? 44.954 -10.766 -14.347 1.00 46.78 107 PRO A N 1
ATOM 848 C CA . PRO A 1 107 ? 45.035 -10.621 -12.886 1.00 46.78 107 PRO A CA 1
ATOM 849 C C . PRO A 1 107 ? 44.143 -9.519 -12.283 1.00 46.78 107 PRO A C 1
ATOM 851 O O . PRO A 1 107 ? 43.644 -8.632 -12.972 1.00 46.78 107 PRO A O 1
ATOM 854 N N . SER A 1 108 ? 43.913 -9.651 -10.975 1.00 52.28 108 SER A N 1
ATOM 855 C CA . SER A 1 108 ? 42.929 -8.957 -10.130 1.00 52.28 108 SER A CA 1
ATOM 856 C C . SER A 1 108 ? 43.082 -7.430 -10.030 1.00 52.28 108 SER A C 1
ATOM 858 O O . SER A 1 108 ? 44.194 -6.930 -9.886 1.00 52.28 108 SER A O 1
ATOM 860 N N . GLY A 1 109 ? 41.950 -6.708 -10.023 1.00 55.06 109 GLY A N 1
ATOM 861 C CA . GLY A 1 109 ? 41.865 -5.250 -9.847 1.00 55.06 109 GLY A CA 1
ATOM 862 C C . GLY A 1 109 ? 40.478 -4.672 -10.192 1.00 55.06 109 GLY A C 1
ATOM 863 O O . GLY A 1 109 ? 39.707 -5.285 -10.935 1.00 55.06 109 GLY A O 1
ATOM 864 N N . THR A 1 110 ? 40.149 -3.489 -9.658 1.00 54.09 110 THR A N 1
ATOM 865 C CA . THR A 1 110 ? 38.968 -2.706 -10.073 1.00 54.09 110 THR A CA 1
ATOM 866 C C . THR A 1 110 ? 39.361 -1.766 -11.208 1.00 54.09 110 THR A C 1
ATOM 868 O O . THR A 1 110 ? 40.280 -0.967 -11.066 1.00 54.09 110 THR A O 1
ATOM 871 N N . THR A 1 111 ? 38.677 -1.852 -12.350 1.00 61.69 111 THR A N 1
ATOM 872 C CA . THR A 1 111 ? 38.879 -0.942 -13.481 1.00 61.69 111 THR A CA 1
ATOM 873 C C . THR A 1 111 ? 37.645 -0.066 -13.652 1.00 61.69 111 THR A C 1
ATOM 875 O O . THR A 1 111 ? 36.545 -0.535 -13.957 1.00 61.69 111 THR A O 1
ATOM 878 N N . LYS A 1 112 ? 37.827 1.240 -13.463 1.00 57.31 112 LYS A N 1
ATOM 879 C CA . LYS A 1 112 ? 36.794 2.235 -13.742 1.00 57.31 112 LYS A CA 1
ATOM 880 C C . LYS A 1 112 ? 36.609 2.378 -15.251 1.00 57.31 112 LYS A C 1
ATOM 882 O O . LYS A 1 112 ? 37.567 2.677 -15.962 1.00 57.31 112 LYS A O 1
ATOM 887 N N . LEU A 1 113 ? 35.371 2.245 -15.727 1.00 61.22 113 LEU A N 1
ATOM 888 C CA . LEU A 1 113 ? 35.024 2.509 -17.120 1.00 61.22 113 LEU A CA 1
ATOM 889 C C . LEU A 1 113 ? 34.233 3.800 -17.239 1.00 61.22 113 LEU A C 1
ATOM 891 O O . LEU A 1 113 ? 33.057 3.905 -16.892 1.00 61.22 113 LEU A O 1
ATOM 895 N N . VAL A 1 114 ? 34.915 4.817 -17.758 1.00 53.03 114 VAL A N 1
ATOM 896 C CA . VAL A 1 114 ? 34.321 6.124 -18.031 1.00 53.03 114 VAL A CA 1
ATOM 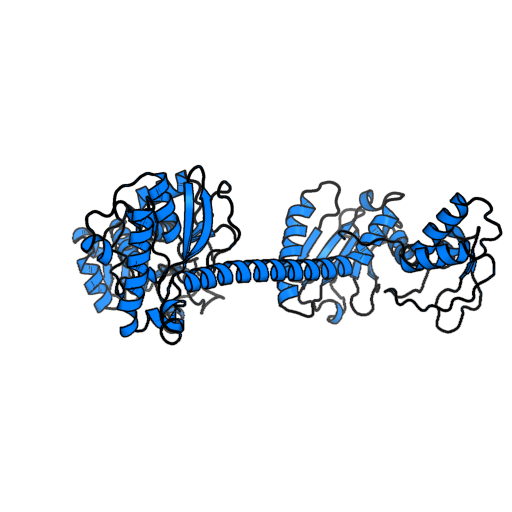897 C C . VAL A 1 114 ? 33.693 6.085 -19.423 1.00 53.03 114 VAL A C 1
ATOM 899 O O . VAL A 1 114 ? 34.289 6.518 -20.403 1.00 53.03 114 VAL A O 1
ATOM 902 N N . TYR A 1 115 ? 32.490 5.514 -19.507 1.00 55.47 115 TYR A N 1
ATOM 903 C CA . TYR A 1 115 ? 31.681 5.501 -20.731 1.00 55.47 115 TYR A CA 1
ATOM 904 C C . TYR A 1 115 ? 31.017 6.862 -20.990 1.00 55.47 115 TYR A C 1
ATOM 906 O O . TYR A 1 115 ? 31.075 7.394 -22.096 1.00 55.47 115 TYR A O 1
ATOM 914 N N . ASN A 1 116 ? 30.448 7.459 -19.940 1.00 57.25 116 ASN A N 1
ATOM 915 C CA . ASN A 1 116 ? 29.942 8.824 -19.916 1.00 57.25 116 ASN A CA 1
ATOM 916 C C . ASN A 1 116 ? 30.696 9.582 -18.816 1.00 57.25 116 ASN A C 1
ATOM 918 O O . ASN A 1 116 ? 30.733 9.120 -17.676 1.00 57.25 116 ASN A O 1
ATOM 922 N N . GLN A 1 117 ? 31.298 10.729 -19.143 1.00 53.06 117 GLN A N 1
ATOM 923 C CA . GLN A 1 117 ? 32.039 11.539 -18.166 1.00 53.06 117 GLN A CA 1
ATOM 924 C C . GLN A 1 117 ? 31.161 11.950 -16.973 1.00 53.06 117 GLN A C 1
ATOM 926 O O . GLN A 1 117 ? 31.669 12.088 -15.864 1.00 53.06 117 GLN A O 1
ATOM 931 N N . SER A 1 118 ? 29.846 12.075 -17.181 1.00 57.50 118 SER A N 1
ATOM 932 C CA . SER A 1 118 ? 28.885 12.435 -16.133 1.00 57.50 118 SER A CA 1
ATOM 933 C C . SER A 1 118 ? 28.391 11.247 -15.297 1.00 57.50 118 SER A C 1
ATOM 935 O O . SER A 1 118 ? 27.957 11.449 -14.170 1.00 57.50 118 SER A O 1
ATOM 937 N N . ASP A 1 119 ? 28.446 10.019 -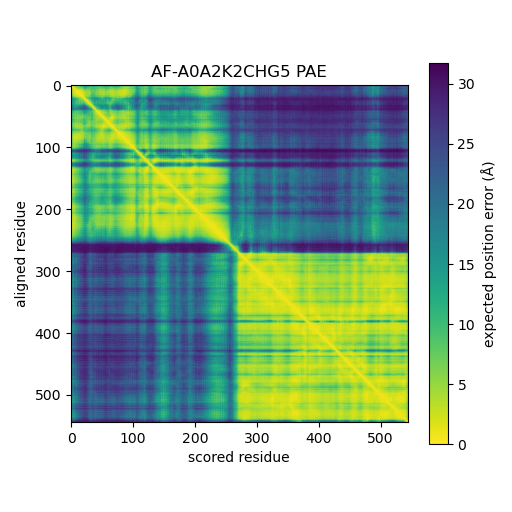15.825 1.00 70.88 119 ASP A N 1
ATOM 938 C CA . ASP A 1 119 ? 27.892 8.815 -15.190 1.00 70.88 119 ASP A CA 1
ATOM 939 C C . ASP A 1 119 ? 28.784 7.590 -15.489 1.00 70.88 119 ASP A C 1
ATOM 941 O O . ASP A 1 119 ? 28.484 6.800 -16.389 1.00 70.88 119 ASP A O 1
ATOM 945 N N . PRO A 1 120 ? 29.911 7.409 -14.778 1.00 76.00 120 PRO A N 1
ATOM 946 C CA . PRO A 1 120 ? 30.748 6.227 -14.952 1.00 76.00 120 PRO A CA 1
ATOM 947 C C . PRO A 1 120 ? 30.078 4.981 -14.357 1.00 76.00 120 PRO A C 1
ATOM 949 O O . PRO A 1 120 ? 29.302 5.074 -13.403 1.00 76.00 120 PRO A O 1
ATOM 952 N N . PHE A 1 121 ? 30.444 3.806 -14.871 1.00 85.75 121 PHE A N 1
ATOM 953 C CA . PHE A 1 121 ? 30.190 2.528 -14.206 1.00 85.75 121 PHE A CA 1
ATOM 954 C C . PHE A 1 121 ? 31.512 1.774 -14.023 1.00 85.75 121 PHE A C 1
ATOM 956 O O . PHE A 1 121 ? 32.514 2.047 -14.688 1.00 85.75 121 PHE A O 1
ATOM 963 N N . PHE A 1 122 ? 31.539 0.846 -13.079 1.00 83.81 122 PHE A N 1
ATOM 964 C CA . PHE A 1 122 ? 32.759 0.170 -12.655 1.00 83.81 122 PHE A CA 1
ATOM 965 C C . PHE A 1 122 ? 32.720 -1.293 -13.057 1.00 83.81 122 PHE A C 1
ATOM 967 O O . PHE A 1 122 ? 31.671 -1.933 -13.000 1.00 83.81 122 PHE A O 1
ATOM 974 N N . VAL A 1 123 ? 33.872 -1.830 -13.440 1.00 83.06 123 VAL A N 1
ATOM 975 C CA . VAL A 1 123 ? 34.051 -3.263 -13.653 1.00 83.06 123 VAL A CA 1
ATOM 976 C C . VAL A 1 123 ? 35.133 -3.724 -12.691 1.00 83.06 123 VAL A C 1
ATOM 978 O O . VAL A 1 123 ? 36.298 -3.362 -12.830 1.00 83.06 123 VAL A O 1
ATOM 981 N N . SER A 1 124 ? 34.738 -4.490 -11.679 1.00 77.88 124 SER A N 1
ATOM 982 C CA . SER A 1 124 ? 35.632 -4.957 -10.624 1.00 77.88 124 SER A CA 1
ATOM 983 C C . SER A 1 124 ? 35.853 -6.463 -10.683 1.00 77.88 124 SER A C 1
ATOM 985 O O . SER A 1 124 ? 34.937 -7.240 -10.965 1.00 77.88 124 SER A O 1
ATOM 987 N N . ARG A 1 125 ? 37.092 -6.870 -10.394 1.00 73.12 125 ARG A N 1
ATOM 988 C CA . ARG A 1 125 ? 37.492 -8.257 -10.160 1.00 73.12 125 ARG A CA 1
ATOM 989 C C . ARG A 1 125 ? 38.112 -8.362 -8.779 1.00 73.12 125 ARG A C 1
ATOM 991 O O . ARG A 1 125 ? 39.279 -8.014 -8.593 1.00 73.12 125 ARG A O 1
ATOM 998 N N . MET A 1 126 ? 37.338 -8.852 -7.817 1.00 63.09 126 MET A N 1
ATOM 999 C CA . MET A 1 126 ? 37.852 -9.087 -6.473 1.00 63.09 126 MET A CA 1
ATOM 1000 C C . MET A 1 126 ? 38.668 -10.387 -6.404 1.00 63.09 126 MET A C 1
ATOM 1002 O O . MET A 1 126 ? 38.175 -11.421 -6.857 1.00 63.09 126 MET A O 1
ATOM 1006 N N . PRO A 1 127 ? 39.856 -10.376 -5.770 1.00 56.09 127 PRO A N 1
ATOM 1007 C CA . PRO A 1 127 ? 40.655 -11.582 -5.534 1.00 56.09 127 PRO A CA 1
ATOM 1008 C C . PRO A 1 127 ? 39.927 -12.657 -4.708 1.00 56.09 127 PRO A C 1
ATOM 1010 O O . PRO A 1 127 ? 40.163 -13.841 -4.901 1.00 56.09 127 PRO A O 1
ATOM 1013 N N . ALA A 1 128 ? 39.034 -12.241 -3.801 1.00 55.22 128 ALA A N 1
ATOM 1014 C CA . ALA A 1 128 ? 38.294 -13.113 -2.881 1.00 55.22 128 ALA A CA 1
ATOM 1015 C C . ALA A 1 128 ? 36.937 -13.614 -3.427 1.00 55.22 128 ALA A C 1
ATOM 1017 O O . ALA A 1 128 ? 36.191 -14.282 -2.713 1.00 55.22 128 ALA A O 1
ATOM 1018 N N . ALA A 1 129 ? 36.574 -13.264 -4.665 1.00 60.81 129 ALA A N 1
ATOM 1019 C CA . ALA A 1 129 ? 35.337 -13.721 -5.299 1.00 60.81 129 ALA A CA 1
ATOM 1020 C C . ALA A 1 129 ? 35.514 -15.123 -5.926 1.00 60.81 129 ALA A C 1
ATOM 1022 O O . ALA A 1 129 ? 36.645 -15.526 -6.201 1.00 60.81 129 ALA A O 1
ATOM 1023 N N . PRO A 1 130 ? 34.424 -15.868 -6.212 1.00 60.62 130 PRO A N 1
ATOM 1024 C CA . PRO A 1 130 ? 34.515 -17.135 -6.936 1.00 60.62 130 PRO A CA 1
ATOM 1025 C C . PRO A 1 130 ? 35.321 -16.964 -8.227 1.00 60.62 130 PRO A C 1
ATOM 1027 O O . PRO A 1 130 ? 35.102 -15.997 -8.966 1.00 60.62 130 PRO A O 1
ATOM 1030 N N . ALA A 1 131 ? 36.234 -17.898 -8.504 1.00 60.09 131 ALA A N 1
ATOM 1031 C CA . ALA A 1 131 ? 37.112 -17.833 -9.668 1.00 60.09 131 ALA A CA 1
ATOM 1032 C C . ALA A 1 131 ? 36.309 -17.541 -10.953 1.00 60.09 131 ALA A C 1
ATOM 1034 O O . ALA A 1 131 ? 35.385 -18.271 -11.316 1.00 60.09 131 ALA A O 1
ATOM 1035 N N . GLY A 1 132 ? 36.644 -16.441 -11.635 1.00 68.12 132 GLY A N 1
ATOM 1036 C CA . GLY A 1 132 ? 35.992 -16.031 -12.883 1.00 68.12 132 GLY A CA 1
ATOM 1037 C C . GLY A 1 132 ? 34.720 -15.179 -12.748 1.00 68.12 132 GLY A C 1
ATOM 1038 O O . GLY A 1 132 ? 34.009 -15.036 -13.748 1.00 68.12 132 GLY A O 1
ATOM 1039 N N . LYS A 1 133 ? 34.424 -14.608 -11.568 1.00 82.31 133 LYS A N 1
ATOM 1040 C CA . LYS A 1 133 ? 33.391 -13.568 -11.390 1.00 82.31 133 LYS A CA 1
ATOM 1041 C C . LYS A 1 133 ? 33.935 -12.170 -11.723 1.00 82.31 133 LYS A C 1
ATOM 1043 O O . LYS A 1 133 ? 34.985 -11.762 -11.235 1.00 82.31 133 LYS A O 1
ATOM 1048 N N . ILE A 1 134 ? 33.171 -11.418 -12.512 1.00 84.12 134 ILE A N 1
ATOM 1049 C CA . ILE A 1 134 ? 33.371 -9.993 -12.796 1.00 84.12 134 ILE A CA 1
ATOM 1050 C C . ILE A 1 134 ? 32.123 -9.240 -12.318 1.00 84.12 134 ILE A C 1
ATOM 1052 O O . ILE A 1 134 ? 31.023 -9.560 -12.763 1.00 84.12 134 ILE A O 1
ATOM 1056 N N . SER A 1 135 ? 32.282 -8.239 -11.454 1.00 88.00 135 SER A N 1
ATOM 1057 C CA . SER A 1 135 ? 31.179 -7.391 -10.979 1.00 88.00 135 SER A CA 1
ATOM 1058 C C . SER A 1 135 ? 31.086 -6.126 -11.837 1.00 88.00 135 SER A C 1
ATOM 1060 O O . SER A 1 135 ? 32.029 -5.337 -11.871 1.00 88.00 135 SER A O 1
ATOM 1062 N N . ALA A 1 136 ? 29.962 -5.911 -12.523 1.00 90.50 136 ALA A N 1
ATOM 1063 C CA . ALA A 1 136 ? 29.661 -4.648 -13.204 1.00 90.50 136 ALA A CA 1
ATOM 1064 C C . ALA A 1 136 ? 28.732 -3.799 -12.328 1.00 90.50 136 ALA A C 1
ATOM 1066 O O . ALA A 1 136 ? 27.614 -4.224 -12.055 1.00 90.50 136 ALA A O 1
ATOM 1067 N N . ILE A 1 137 ? 29.191 -2.628 -11.883 1.00 91.56 137 ILE A N 1
ATOM 1068 C CA . ILE A 1 137 ? 28.553 -1.829 -10.829 1.00 91.56 137 ILE A CA 1
ATOM 1069 C C . ILE A 1 137 ? 28.177 -0.452 -11.371 1.00 91.56 137 ILE A C 1
ATOM 1071 O O . ILE A 1 137 ? 29.029 0.297 -11.850 1.00 91.56 137 ILE A O 1
ATOM 1075 N N . PHE A 1 138 ? 26.901 -0.107 -11.252 1.00 92.69 138 PHE A N 1
ATOM 1076 C CA . PHE A 1 138 ? 26.285 1.093 -11.799 1.00 92.69 138 PHE A CA 1
ATOM 1077 C C . PHE A 1 138 ? 25.775 1.992 -10.667 1.00 92.69 138 PHE A C 1
ATOM 1079 O O . PHE A 1 138 ? 24.726 1.702 -10.088 1.00 92.69 138 PHE A O 1
ATOM 1086 N N . PRO A 1 139 ? 26.469 3.100 -10.358 1.00 92.06 139 PRO A N 1
ATOM 1087 C CA . PRO A 1 139 ? 25.905 4.169 -9.543 1.00 92.06 139 PRO A CA 1
ATOM 1088 C C . PRO A 1 139 ? 24.775 4.851 -10.324 1.00 92.06 139 PRO A C 1
ATOM 1090 O O . PRO A 1 139 ? 24.990 5.337 -11.439 1.00 92.06 139 PRO A O 1
ATOM 1093 N N . MET A 1 140 ? 23.569 4.884 -9.761 1.00 92.69 140 MET A N 1
ATOM 1094 C CA . MET A 1 140 ? 22.378 5.391 -10.445 1.00 92.69 140 MET A CA 1
ATOM 1095 C C . MET A 1 140 ? 22.027 6.794 -9.961 1.00 92.69 140 MET A C 1
ATOM 1097 O O . MET A 1 140 ? 21.797 7.003 -8.777 1.00 92.69 140 MET A O 1
ATOM 1101 N N . ARG A 1 141 ? 21.978 7.776 -10.863 1.00 91.06 141 ARG A N 1
ATOM 1102 C CA . ARG A 1 141 ? 21.641 9.167 -10.522 1.00 91.06 141 ARG A CA 1
ATOM 1103 C C . ARG A 1 141 ? 20.414 9.638 -11.284 1.00 91.06 141 ARG A C 1
ATOM 1105 O O . ARG A 1 141 ? 20.355 9.513 -12.513 1.00 91.06 141 ARG A O 1
ATOM 1112 N N . PHE A 1 142 ? 19.469 10.216 -10.553 1.00 91.06 142 PHE A N 1
ATOM 1113 C CA . PHE A 1 142 ? 18.233 10.785 -11.083 1.00 91.06 142 PHE A CA 1
ATOM 1114 C C . PHE A 1 142 ? 18.128 12.257 -10.700 1.00 91.06 142 PHE A C 1
ATOM 1116 O O . PHE A 1 142 ? 18.631 12.670 -9.662 1.00 91.06 142 PHE A O 1
ATOM 1123 N N . ARG A 1 143 ? 17.511 13.069 -11.562 1.00 88.88 143 ARG A N 1
ATOM 1124 C CA . ARG A 1 143 ? 17.339 14.508 -11.302 1.00 88.88 143 ARG A CA 1
ATOM 1125 C C . ARG A 1 143 ? 16.085 14.823 -10.483 1.00 88.88 143 ARG A C 1
ATOM 1127 O O . ARG A 1 143 ? 16.040 15.870 -9.860 1.00 88.88 143 ARG A O 1
ATOM 1134 N N . ASP A 1 144 ? 15.080 13.952 -10.540 1.00 89.25 144 ASP A N 1
ATOM 1135 C CA . ASP A 1 144 ? 13.749 14.140 -9.954 1.00 89.25 144 ASP A CA 1
ATOM 1136 C C . ASP A 1 144 ? 13.524 13.063 -8.882 1.00 89.25 144 ASP A C 1
ATOM 1138 O O . ASP A 1 144 ? 13.800 11.880 -9.116 1.00 89.25 144 ASP A O 1
ATOM 1142 N N . ASP A 1 145 ? 13.020 13.455 -7.714 1.00 87.25 145 ASP A N 1
ATOM 1143 C CA . ASP A 1 145 ? 12.729 12.537 -6.607 1.00 87.25 145 ASP A CA 1
ATOM 1144 C C . ASP A 1 145 ? 11.659 11.501 -6.986 1.00 87.25 145 ASP A C 1
ATOM 1146 O O . ASP A 1 145 ? 11.712 10.348 -6.551 1.00 87.25 145 ASP A O 1
ATOM 1150 N N . THR A 1 146 ? 10.738 11.865 -7.882 1.00 86.81 146 THR A N 1
ATOM 1151 C CA . THR A 1 146 ? 9.737 10.950 -8.444 1.00 86.81 146 THR A CA 1
ATOM 1152 C C . THR A 1 146 ? 10.403 9.839 -9.249 1.00 86.81 146 THR A C 1
ATOM 1154 O O . THR A 1 146 ? 10.055 8.666 -9.108 1.00 86.81 146 THR A O 1
ATOM 1157 N N . ASP A 1 147 ? 11.382 10.197 -10.084 1.00 92.06 147 ASP A N 1
ATOM 1158 C CA . ASP A 1 147 ? 12.126 9.229 -10.889 1.00 92.06 147 ASP A CA 1
ATOM 1159 C C . ASP A 1 147 ? 12.937 8.300 -9.971 1.00 92.06 147 ASP A C 1
ATOM 1161 O O . ASP A 1 147 ? 12.997 7.101 -10.233 1.00 92.06 147 ASP A O 1
ATOM 1165 N N . THR A 1 148 ? 13.480 8.819 -8.862 1.00 91.62 148 THR A N 1
ATOM 1166 C CA . THR A 1 148 ? 14.165 8.024 -7.827 1.00 91.62 148 THR A CA 1
ATOM 1167 C C . THR A 1 148 ? 13.230 6.997 -7.179 1.00 91.62 148 THR A C 1
ATOM 1169 O O . THR A 1 148 ? 13.593 5.826 -7.057 1.00 91.62 148 THR A O 1
ATOM 1172 N N . ALA A 1 149 ? 12.004 7.389 -6.818 1.00 87.62 149 ALA A N 1
ATOM 1173 C CA . ALA A 1 149 ? 11.018 6.479 -6.229 1.00 87.62 149 ALA A CA 1
ATOM 1174 C C . ALA A 1 149 ? 10.584 5.368 -7.206 1.00 87.62 149 ALA A C 1
ATOM 1176 O O . ALA A 1 149 ? 10.504 4.191 -6.838 1.00 87.62 149 ALA A O 1
ATOM 1177 N N . VAL A 1 150 ? 10.350 5.723 -8.476 1.00 91.44 150 VAL A N 1
ATOM 1178 C CA . VAL A 1 150 ? 10.038 4.746 -9.534 1.00 91.44 150 VAL A CA 1
ATOM 1179 C C . VAL A 1 150 ? 11.235 3.824 -9.788 1.00 91.44 150 VAL A C 1
ATOM 1181 O O . VAL A 1 150 ? 11.054 2.616 -9.944 1.00 91.44 150 VAL A O 1
ATOM 1184 N N . ALA A 1 151 ? 12.458 4.363 -9.780 1.00 93.25 151 ALA A N 1
ATOM 1185 C CA . ALA A 1 151 ? 13.685 3.593 -9.952 1.00 93.25 151 ALA A CA 1
ATOM 1186 C C . ALA A 1 151 ? 13.885 2.559 -8.841 1.00 93.25 151 ALA A C 1
ATOM 1188 O O . ALA A 1 151 ? 14.209 1.415 -9.141 1.00 93.25 151 ALA A O 1
ATOM 1189 N N . ALA A 1 152 ? 13.649 2.929 -7.579 1.00 90.00 152 ALA A N 1
ATOM 1190 C CA . ALA A 1 152 ? 13.763 2.007 -6.451 1.00 90.00 152 ALA A CA 1
ATOM 1191 C C . ALA A 1 152 ? 12.848 0.784 -6.630 1.00 90.00 152 ALA A C 1
ATOM 1193 O O . ALA A 1 152 ? 13.295 -0.353 -6.489 1.00 90.00 152 ALA A O 1
ATOM 1194 N N . SER A 1 153 ? 11.596 1.008 -7.050 1.00 89.00 153 SER A N 1
ATOM 1195 C CA . SER A 1 153 ? 10.662 -0.084 -7.368 1.00 89.00 153 SER A CA 1
ATOM 1196 C C . SER A 1 153 ? 11.159 -0.932 -8.545 1.00 89.00 153 SER A C 1
ATOM 1198 O O . SER A 1 153 ? 11.105 -2.156 -8.497 1.00 89.00 153 SER A O 1
ATOM 1200 N N . PHE A 1 154 ? 11.690 -0.292 -9.592 1.00 92.00 154 PHE A N 1
ATOM 1201 C CA . PHE A 1 154 ? 12.254 -0.982 -10.753 1.00 92.00 154 PHE A CA 1
ATOM 1202 C C . PHE A 1 154 ? 13.442 -1.882 -10.378 1.00 92.00 154 PHE A C 1
ATOM 1204 O O . PHE A 1 154 ? 13.538 -3.006 -10.868 1.00 92.00 154 PHE A O 1
ATOM 1211 N N . PHE A 1 155 ? 14.350 -1.410 -9.521 1.00 94.19 155 PHE A N 1
ATOM 1212 C CA . PHE A 1 155 ? 15.521 -2.181 -9.102 1.00 94.19 155 PHE A CA 1
ATOM 1213 C C . PHE A 1 155 ? 15.168 -3.326 -8.162 1.00 94.19 155 PHE A C 1
ATOM 1215 O O . PHE A 1 155 ? 15.744 -4.404 -8.303 1.00 94.19 155 PHE A O 1
ATOM 1222 N N . GLN A 1 156 ? 14.202 -3.120 -7.266 1.00 88.38 156 GLN A N 1
ATOM 1223 C CA . GLN A 1 156 ? 13.691 -4.179 -6.403 1.00 88.38 156 GLN A CA 1
ATOM 1224 C C . GLN A 1 156 ? 13.102 -5.325 -7.242 1.00 88.38 156 GLN A C 1
ATOM 1226 O O . GLN A 1 156 ? 13.520 -6.471 -7.103 1.00 88.38 156 GLN A O 1
ATOM 1231 N N . GLU A 1 157 ? 12.234 -5.005 -8.206 1.00 88.38 157 GLU A N 1
ATOM 1232 C CA . GLU A 1 157 ? 11.671 -5.993 -9.138 1.00 88.38 157 GLU A CA 1
ATOM 1233 C C . GLU A 1 157 ? 12.755 -6.671 -9.992 1.00 88.38 157 GLU A C 1
ATOM 1235 O O . GLU A 1 157 ? 12.729 -7.885 -10.205 1.00 88.38 157 GLU A O 1
ATOM 1240 N N . LEU A 1 158 ? 13.750 -5.912 -10.467 1.00 89.81 158 LEU A N 1
ATOM 1241 C CA . LEU A 1 158 ? 14.871 -6.465 -11.231 1.00 89.81 158 LEU A CA 1
ATOM 1242 C C . LEU A 1 158 ? 15.689 -7.465 -10.402 1.00 89.81 158 LEU A C 1
ATOM 1244 O O . LEU A 1 158 ? 16.115 -8.488 -10.937 1.00 89.81 158 LEU A O 1
ATOM 1248 N N . GLN A 1 159 ? 15.908 -7.188 -9.119 1.00 90.19 159 GLN A N 1
ATOM 1249 C CA . GLN A 1 159 ? 16.596 -8.094 -8.207 1.00 90.19 159 GLN A CA 1
ATOM 1250 C C . GLN A 1 159 ? 15.756 -9.344 -7.912 1.00 90.19 159 GLN A C 1
ATOM 1252 O O . GLN A 1 159 ? 16.275 -10.456 -8.023 1.00 90.19 159 GLN A O 1
ATOM 1257 N N . ASP A 1 160 ? 14.478 -9.185 -7.574 1.00 83.88 160 ASP A N 1
ATOM 1258 C CA . ASP A 1 160 ? 13.620 -10.291 -7.137 1.00 83.88 160 ASP A CA 1
ATOM 1259 C C . ASP A 1 160 ? 13.284 -11.236 -8.302 1.00 83.88 160 ASP A C 1
ATOM 1261 O O . ASP A 1 160 ? 13.479 -12.455 -8.234 1.00 83.88 160 ASP A O 1
ATOM 1265 N N . VAL A 1 161 ? 12.859 -10.670 -9.433 1.00 82.62 161 VAL A N 1
ATOM 1266 C CA . VAL A 1 161 ? 12.467 -11.440 -10.619 1.00 82.62 161 VAL A CA 1
ATOM 1267 C C . VAL A 1 161 ? 13.690 -11.848 -11.435 1.00 82.62 161 VAL A C 1
ATOM 1269 O O . VAL A 1 161 ? 13.792 -12.992 -11.881 1.00 82.62 161 VAL A O 1
ATOM 1272 N N . GLY A 1 162 ? 14.662 -10.950 -11.615 1.00 79.25 162 GLY A N 1
ATOM 1273 C CA . GLY A 1 162 ? 15.845 -11.213 -12.439 1.00 79.25 162 GLY A CA 1
ATOM 1274 C C . GLY A 1 162 ? 16.684 -12.379 -11.919 1.00 79.25 162 GLY A C 1
ATOM 1275 O O . GLY A 1 162 ? 17.152 -13.206 -12.704 1.00 79.25 162 GLY A O 1
ATOM 1276 N N . ASN A 1 163 ? 16.806 -12.515 -10.596 1.00 86.38 163 ASN A N 1
ATOM 1277 C CA . ASN A 1 163 ? 17.569 -13.604 -9.987 1.00 86.38 163 ASN A CA 1
ATOM 1278 C C . ASN A 1 163 ? 16.890 -14.977 -10.077 1.00 86.38 163 ASN A C 1
ATOM 1280 O O . ASN A 1 163 ? 17.576 -15.984 -9.856 1.00 86.38 163 ASN A O 1
ATOM 1284 N N . SER A 1 164 ? 15.606 -15.031 -10.440 1.00 84.75 164 SER A N 1
ATOM 1285 C CA . SER A 1 164 ? 14.864 -16.277 -10.671 1.00 84.75 164 SER A CA 1
ATOM 1286 C C . SER A 1 164 ? 15.258 -16.963 -11.990 1.00 84.75 164 SER A C 1
ATOM 1288 O O . SER A 1 164 ? 15.037 -18.160 -12.164 1.00 84.75 164 SER A O 1
ATOM 1290 N N . PHE A 1 165 ? 15.907 -16.247 -12.918 1.00 85.19 165 PHE A N 1
ATOM 1291 C CA . PHE A 1 165 ? 16.371 -16.811 -14.188 1.00 85.19 165 PHE A CA 1
ATOM 1292 C C . PHE A 1 165 ? 17.776 -17.417 -14.062 1.00 85.19 165 PHE A C 1
ATOM 1294 O O . PHE A 1 165 ? 18.779 -16.705 -14.051 1.00 85.19 165 PHE A O 1
ATOM 1301 N N . ALA A 1 166 ? 17.872 -18.751 -14.053 1.00 81.50 166 ALA A N 1
ATOM 1302 C CA . ALA A 1 166 ? 19.135 -19.478 -13.853 1.00 81.50 166 ALA A CA 1
ATOM 1303 C C . ALA A 1 166 ? 20.265 -19.104 -14.842 1.00 81.50 166 ALA A C 1
ATOM 1305 O O . ALA A 1 166 ? 21.445 -19.151 -14.495 1.00 81.50 166 ALA A O 1
ATOM 1306 N N . GLY A 1 167 ? 19.917 -18.727 -16.078 1.00 84.38 167 GLY A N 1
ATOM 1307 C CA . GLY A 1 167 ? 20.879 -18.374 -17.130 1.00 84.38 167 GLY A CA 1
ATOM 1308 C C . GLY A 1 167 ? 21.308 -16.901 -17.171 1.00 84.38 167 GLY A C 1
ATOM 1309 O O . GLY A 1 167 ? 22.168 -16.560 -17.986 1.00 84.38 167 GLY A O 1
ATOM 1310 N N . ALA A 1 168 ? 20.709 -16.034 -16.350 1.00 88.31 168 ALA A N 1
ATOM 1311 C CA . ALA A 1 168 ? 20.993 -14.602 -16.336 1.00 88.31 168 ALA A CA 1
ATOM 1312 C C . ALA A 1 168 ? 22.138 -14.245 -15.362 1.00 88.31 168 ALA A C 1
ATOM 1314 O O . ALA A 1 168 ? 22.405 -14.986 -14.408 1.00 88.31 168 ALA A O 1
ATOM 1315 N N . PRO A 1 169 ? 22.825 -13.103 -15.570 1.00 90.81 169 PRO A N 1
ATOM 1316 C CA . PRO A 1 169 ? 23.653 -12.490 -14.537 1.00 90.81 169 PRO A CA 1
ATOM 1317 C C . PRO A 1 169 ? 22.858 -12.263 -13.255 1.00 90.81 169 PRO A C 1
ATOM 1319 O O . PRO A 1 169 ? 21.737 -11.759 -13.313 1.00 90.81 169 PRO A O 1
ATOM 1322 N N . LYS A 1 170 ? 23.447 -12.610 -12.106 1.00 90.56 170 LYS A N 1
ATOM 1323 C CA . LYS A 1 170 ? 22.838 -12.264 -10.818 1.00 90.56 170 LYS A CA 1
ATOM 1324 C C . LYS A 1 170 ? 22.893 -10.752 -10.647 1.00 90.56 170 LYS A C 1
ATOM 1326 O O . LYS A 1 170 ? 23.914 -10.150 -10.969 1.00 90.56 170 LYS A O 1
ATOM 1331 N N . CYS A 1 171 ? 21.794 -10.169 -10.190 1.00 92.31 171 CYS A N 1
ATOM 1332 C CA . CYS A 1 171 ? 21.634 -8.734 -10.005 1.00 92.31 171 CYS A CA 1
ATOM 1333 C C . CYS A 1 171 ? 21.424 -8.428 -8.523 1.00 92.31 171 CYS A C 1
ATOM 1335 O O . CYS A 1 171 ? 20.678 -9.136 -7.846 1.00 92.31 171 CYS A O 1
ATOM 1337 N N . SER A 1 172 ? 22.031 -7.358 -8.028 1.00 92.81 172 SER A N 1
ATOM 1338 C CA . SER A 1 172 ? 21.742 -6.810 -6.704 1.00 92.81 172 SER A CA 1
ATOM 1339 C C . SER A 1 172 ? 21.583 -5.300 -6.769 1.00 92.81 172 SER A C 1
ATOM 1341 O O . SER A 1 172 ? 22.171 -4.638 -7.627 1.00 92.81 172 SER A O 1
ATOM 1343 N N . TRP A 1 173 ? 20.775 -4.762 -5.863 1.00 95.38 173 TRP A N 1
ATOM 1344 C CA . TRP A 1 173 ? 20.638 -3.333 -5.650 1.00 95.38 173 TRP A CA 1
ATOM 1345 C C . TRP A 1 173 ? 20.910 -2.996 -4.184 1.00 95.38 173 TRP A C 1
ATOM 1347 O O . TRP A 1 173 ? 20.496 -3.716 -3.277 1.00 95.38 173 TRP A O 1
ATOM 1357 N N . SER A 1 174 ? 21.654 -1.916 -3.954 1.00 90.94 174 SER A N 1
ATOM 1358 C CA . SER A 1 174 ? 22.010 -1.447 -2.617 1.00 90.94 174 SER A CA 1
ATOM 1359 C C . SER A 1 174 ? 21.991 0.079 -2.565 1.00 90.94 174 SER A C 1
ATOM 1361 O O . SER A 1 174 ? 22.537 0.718 -3.466 1.00 90.94 174 SER A O 1
ATOM 1363 N N . PRO A 1 175 ? 21.433 0.696 -1.511 1.00 88.06 175 PRO A N 1
ATOM 1364 C CA . PRO A 1 175 ? 21.521 2.141 -1.325 1.00 88.06 175 PRO A CA 1
ATOM 1365 C C . PRO A 1 175 ? 22.945 2.592 -0.965 1.00 88.06 175 PRO A C 1
ATOM 1367 O O . PRO A 1 175 ? 23.294 3.748 -1.188 1.00 88.06 175 PRO A O 1
ATOM 1370 N N . ILE A 1 176 ? 23.777 1.687 -0.436 1.00 88.00 176 ILE A N 1
ATOM 1371 C CA . ILE A 1 176 ? 25.163 1.965 -0.049 1.00 88.00 176 ILE A CA 1
ATOM 1372 C C . ILE A 1 176 ? 26.164 1.419 -1.079 1.00 88.00 176 ILE A C 1
ATOM 1374 O O . ILE A 1 176 ? 25.874 0.397 -1.717 1.00 88.00 176 ILE A O 1
ATOM 1378 N N . PRO A 1 177 ? 27.348 2.048 -1.223 1.00 89.31 177 PRO A N 1
ATOM 1379 C CA . PRO A 1 177 ? 28.391 1.563 -2.117 1.00 89.31 177 PRO A CA 1
ATOM 1380 C C . PRO A 1 177 ? 28.809 0.128 -1.768 1.00 89.31 177 PRO A C 1
ATOM 1382 O O . PRO A 1 177 ? 29.080 -0.157 -0.596 1.00 89.31 177 PRO A O 1
ATOM 1385 N N . PRO A 1 178 ? 28.888 -0.783 -2.752 1.00 88.81 178 PRO A N 1
ATOM 1386 C CA . PRO A 1 178 ? 29.323 -2.147 -2.499 1.00 88.81 178 PRO A CA 1
ATOM 1387 C C . PRO A 1 178 ? 30.834 -2.202 -2.176 1.00 88.81 178 PRO A C 1
ATOM 1389 O O . PRO A 1 178 ? 31.580 -1.297 -2.570 1.00 88.81 178 PRO A O 1
ATOM 1392 N N . PRO A 1 179 ? 31.314 -3.245 -1.466 1.00 84.56 179 PRO A N 1
ATOM 1393 C CA . PRO A 1 179 ? 32.708 -3.354 -1.021 1.00 84.56 179 PRO A CA 1
ATOM 1394 C C . PRO A 1 179 ? 33.749 -3.236 -2.142 1.00 84.56 179 PRO A C 1
ATOM 1396 O O . PRO A 1 179 ? 34.853 -2.753 -1.901 1.00 84.56 179 PRO A O 1
ATOM 1399 N N . GLU A 1 180 ? 33.385 -3.633 -3.362 1.00 82.69 180 GLU A N 1
ATOM 1400 C CA . GLU A 1 180 ? 34.192 -3.527 -4.580 1.00 82.69 180 GLU A CA 1
ATOM 1401 C C . GLU A 1 180 ? 34.633 -2.093 -4.916 1.00 82.69 180 GLU A C 1
ATOM 1403 O O . GLU A 1 180 ? 35.613 -1.914 -5.641 1.00 82.69 180 GLU A O 1
ATOM 1408 N N . LEU A 1 181 ? 33.910 -1.082 -4.418 1.00 84.00 181 LEU A N 1
ATOM 1409 C CA . LEU A 1 181 ? 34.186 0.336 -4.661 1.00 84.00 181 LEU A CA 1
ATOM 1410 C C . LEU A 1 181 ? 34.917 1.028 -3.497 1.00 84.00 181 LEU A C 1
ATOM 1412 O O . LEU A 1 181 ? 35.012 2.256 -3.470 1.00 84.00 181 LEU A O 1
ATOM 1416 N N . ARG A 1 182 ? 35.428 0.282 -2.509 1.00 80.94 182 ARG A N 1
ATOM 1417 C CA . ARG A 1 182 ? 36.234 0.872 -1.427 1.00 80.94 182 ARG A CA 1
ATOM 1418 C C . ARG A 1 182 ? 37.486 1.550 -1.996 1.00 80.94 182 ARG A C 1
ATOM 1420 O O . ARG A 1 182 ? 38.212 0.949 -2.779 1.00 80.94 182 ARG A O 1
ATOM 1427 N N . GLY A 1 183 ? 37.746 2.783 -1.561 1.00 77.75 183 GLY A N 1
ATOM 1428 C CA . GLY A 1 183 ? 38.889 3.590 -2.010 1.00 77.75 183 GLY A CA 1
ATOM 1429 C C . GLY A 1 183 ? 38.617 4.464 -3.240 1.00 77.75 183 GLY A C 1
ATOM 1430 O O . GLY A 1 183 ? 39.467 5.272 -3.603 1.00 77.75 183 GLY A O 1
ATOM 1431 N N . GLU A 1 184 ? 37.438 4.357 -3.858 1.00 82.50 184 GLU A N 1
ATOM 1432 C CA . GLU A 1 184 ? 37.031 5.253 -4.943 1.00 82.50 184 GLU A CA 1
ATOM 1433 C C . GLU A 1 184 ? 36.675 6.660 -4.438 1.00 82.50 184 GLU A C 1
ATOM 1435 O O . GLU A 1 184 ? 36.230 6.857 -3.306 1.00 82.50 184 GLU A O 1
ATOM 1440 N N . LEU A 1 185 ? 36.828 7.655 -5.316 1.00 79.81 185 LEU A N 1
ATOM 1441 C CA . LEU A 1 185 ? 36.523 9.053 -5.002 1.00 79.81 185 LEU A CA 1
ATOM 1442 C C . LEU A 1 185 ? 35.038 9.248 -4.651 1.00 79.81 185 LEU A C 1
ATOM 1444 O O . LEU A 1 185 ? 34.152 8.809 -5.389 1.00 79.81 185 LEU A O 1
ATOM 1448 N N . VAL A 1 186 ? 34.770 10.017 -3.588 1.00 80.62 186 VAL A N 1
ATOM 1449 C CA . VAL A 1 186 ? 33.421 10.296 -3.048 1.00 80.62 186 VAL A CA 1
ATOM 1450 C C . VAL A 1 186 ? 32.437 10.783 -4.117 1.00 80.62 186 VAL A C 1
ATOM 1452 O O . VAL A 1 186 ? 31.279 10.364 -4.136 1.00 80.62 186 VAL A O 1
ATOM 1455 N N . GLN A 1 187 ? 32.895 11.605 -5.064 1.00 79.56 187 GLN A N 1
ATOM 1456 C CA . GLN A 1 187 ? 32.065 12.102 -6.166 1.00 79.56 187 GLN A CA 1
ATOM 1457 C C . GLN A 1 187 ? 31.434 10.974 -7.006 1.00 79.56 187 GLN A C 1
ATOM 1459 O O . GLN A 1 187 ? 30.304 11.100 -7.474 1.00 79.56 187 GLN A O 1
ATOM 1464 N N . HIS A 1 188 ? 32.123 9.838 -7.171 1.00 76.81 188 HIS A N 1
ATOM 1465 C CA . HIS A 1 188 ? 31.592 8.698 -7.920 1.00 76.81 188 HIS A CA 1
ATOM 1466 C C . HIS A 1 188 ? 30.678 7.806 -7.076 1.00 76.81 188 HIS A C 1
ATOM 1468 O O . HIS A 1 188 ? 29.862 7.078 -7.646 1.00 76.81 188 HIS A O 1
ATOM 1474 N N . LEU A 1 189 ? 30.796 7.881 -5.749 1.00 83.25 189 LEU A N 1
ATOM 1475 C CA . LEU A 1 189 ? 30.011 7.106 -4.786 1.00 83.25 189 LEU A CA 1
ATOM 1476 C C . LEU A 1 189 ? 28.756 7.846 -4.308 1.00 83.25 189 LEU A C 1
ATOM 1478 O O . LEU A 1 189 ? 27.876 7.250 -3.699 1.00 83.25 189 LEU A O 1
ATOM 1482 N N . THR A 1 190 ? 28.638 9.137 -4.608 1.00 85.31 190 THR A N 1
ATOM 1483 C CA . THR A 1 190 ? 27.446 9.918 -4.273 1.00 85.31 190 THR A CA 1
ATOM 1484 C C . THR A 1 190 ? 26.349 9.646 -5.305 1.00 85.31 190 THR A C 1
ATOM 1486 O O . THR A 1 190 ? 26.501 9.984 -6.483 1.00 85.31 190 THR A O 1
ATOM 1489 N N . THR A 1 191 ? 25.256 9.009 -4.882 1.00 89.50 191 THR A N 1
ATOM 1490 C CA . THR A 1 191 ? 24.094 8.634 -5.707 1.00 89.50 191 THR A CA 1
ATOM 1491 C C . THR A 1 191 ? 22.806 8.750 -4.887 1.00 89.50 191 THR A C 1
ATOM 1493 O O . THR A 1 191 ? 22.808 8.465 -3.694 1.00 89.50 191 THR A O 1
ATOM 1496 N N . ASN A 1 192 ? 21.705 9.149 -5.532 1.00 90.81 192 ASN A N 1
ATOM 1497 C CA . ASN A 1 192 ? 20.358 9.120 -4.952 1.00 90.81 192 ASN A CA 1
ATOM 1498 C C . ASN A 1 192 ? 19.532 7.886 -5.364 1.00 90.81 192 ASN A C 1
ATOM 1500 O O . ASN A 1 192 ? 18.528 7.595 -4.727 1.00 90.81 192 ASN A O 1
ATOM 1504 N N . GLY A 1 193 ? 19.941 7.147 -6.401 1.00 90.75 193 GLY A N 1
ATOM 1505 C CA . GLY A 1 193 ? 19.277 5.926 -6.878 1.00 90.75 193 GLY A CA 1
ATOM 1506 C C . GLY A 1 193 ? 19.907 4.612 -6.397 1.00 90.75 193 GLY A C 1
ATOM 1507 O O . GLY A 1 193 ? 19.419 3.536 -6.750 1.00 90.75 193 GLY A O 1
ATOM 1508 N N . GLY A 1 194 ? 20.995 4.682 -5.627 1.00 92.81 194 GLY A N 1
ATOM 1509 C CA . GLY A 1 194 ? 21.769 3.529 -5.173 1.00 92.81 194 GLY A CA 1
ATOM 1510 C C . GLY A 1 194 ? 22.673 2.927 -6.253 1.00 92.81 194 GLY A C 1
ATOM 1511 O O . GLY A 1 194 ? 22.957 3.529 -7.293 1.00 92.81 194 GLY A O 1
ATOM 1512 N N . PHE A 1 195 ? 23.138 1.712 -5.984 1.00 93.88 195 PHE A N 1
ATOM 1513 C CA . PHE A 1 195 ? 24.087 0.956 -6.791 1.00 93.88 195 PHE A CA 1
ATOM 1514 C C . PHE A 1 195 ? 23.433 -0.318 -7.295 1.00 93.88 195 PHE A C 1
ATOM 1516 O O . PHE A 1 195 ? 22.931 -1.107 -6.497 1.00 93.88 195 PHE A O 1
ATOM 1523 N N . VAL A 1 196 ? 23.470 -0.530 -8.607 1.00 95.44 196 VAL A N 1
ATOM 1524 C CA . VAL A 1 196 ? 23.044 -1.787 -9.228 1.00 95.44 196 VAL A CA 1
ATOM 1525 C C . VAL A 1 196 ? 24.276 -2.565 -9.655 1.00 95.44 196 VAL A C 1
ATOM 1527 O O . VAL A 1 196 ? 25.114 -2.028 -10.376 1.00 95.44 196 VAL A O 1
ATOM 1530 N N . SER A 1 197 ? 24.375 -3.824 -9.251 1.00 93.56 197 SER A N 1
ATOM 1531 C CA . SER A 1 197 ? 25.521 -4.681 -9.551 1.00 93.56 197 SER A CA 1
ATOM 1532 C C . SER A 1 197 ? 25.088 -5.927 -10.312 1.00 93.56 197 SER A C 1
ATOM 1534 O O . SER A 1 197 ? 24.083 -6.545 -9.968 1.00 93.56 197 SER A O 1
ATOM 1536 N N . PHE A 1 198 ? 25.866 -6.320 -11.322 1.00 93.50 198 PHE A N 1
ATOM 1537 C CA . PHE A 1 198 ? 25.687 -7.567 -12.062 1.00 93.50 198 PHE A CA 1
ATOM 1538 C C . PHE A 1 198 ? 26.905 -8.476 -11.948 1.00 93.50 198 PHE A C 1
ATOM 1540 O O . PHE A 1 198 ? 28.025 -8.068 -12.265 1.00 93.50 198 PHE A O 1
ATOM 1547 N N . ASP A 1 199 ? 26.658 -9.740 -11.620 1.00 90.81 199 ASP A N 1
ATOM 1548 C CA . ASP A 1 199 ? 27.675 -10.784 -11.570 1.00 90.81 199 ASP A CA 1
ATOM 1549 C C . ASP A 1 199 ? 27.817 -11.461 -12.937 1.00 90.81 199 ASP A C 1
ATOM 1551 O O . ASP A 1 199 ? 26.986 -12.268 -13.382 1.00 90.81 199 ASP A O 1
ATOM 1555 N N . ILE A 1 200 ? 28.908 -11.137 -13.620 1.00 89.62 200 ILE A N 1
ATOM 1556 C CA . ILE A 1 200 ? 29.250 -11.652 -14.937 1.00 89.62 200 ILE A CA 1
ATOM 1557 C C . ILE A 1 200 ? 30.229 -12.821 -14.788 1.00 89.62 200 ILE A C 1
ATOM 1559 O O . ILE A 1 200 ? 31.308 -12.682 -14.224 1.00 89.62 200 ILE A O 1
ATOM 1563 N N . PHE A 1 201 ? 29.857 -13.979 -15.334 1.00 87.00 201 PHE A N 1
ATOM 1564 C CA . PHE A 1 201 ? 30.670 -15.195 -15.353 1.00 87.00 201 PHE A CA 1
ATOM 1565 C C . PHE A 1 201 ? 31.043 -15.559 -16.793 1.00 87.00 201 PHE A C 1
ATOM 1567 O O . PHE A 1 201 ? 30.392 -15.111 -17.741 1.00 87.00 201 PHE A O 1
ATOM 1574 N N . SER A 1 202 ? 32.005 -16.472 -16.967 1.00 83.44 202 SER A N 1
ATOM 1575 C CA . SER A 1 202 ? 32.442 -16.986 -18.281 1.00 83.44 202 SER A CA 1
ATOM 1576 C C . SER A 1 202 ? 31.277 -17.378 -19.215 1.00 83.44 202 SER A C 1
ATOM 1578 O O . SER A 1 202 ? 31.262 -17.031 -20.399 1.00 83.44 202 SER A O 1
ATOM 1580 N N . ARG A 1 203 ? 30.210 -17.993 -18.680 1.00 85.69 203 ARG A N 1
ATOM 1581 C CA . ARG A 1 203 ? 29.003 -18.368 -19.449 1.00 85.69 203 ARG A CA 1
ATOM 1582 C C . ARG A 1 203 ? 28.269 -17.190 -20.118 1.00 85.69 203 ARG A C 1
ATOM 1584 O O . ARG A 1 203 ? 27.610 -17.393 -21.144 1.00 85.69 203 ARG A O 1
ATOM 1591 N N . HIS A 1 204 ? 28.388 -15.980 -19.568 1.00 88.62 204 HIS A N 1
ATOM 1592 C CA . HIS A 1 204 ? 27.771 -14.754 -20.091 1.00 88.62 204 HIS A CA 1
ATOM 1593 C C . HIS A 1 204 ? 28.618 -14.097 -21.191 1.00 88.62 204 HIS A C 1
ATOM 1595 O O . HIS A 1 204 ? 28.112 -13.265 -21.942 1.00 88.62 204 HIS A O 1
ATOM 1601 N N . VAL A 1 205 ? 29.894 -14.473 -21.314 1.00 85.56 205 VAL A N 1
ATOM 1602 C CA . VAL A 1 205 ? 30.866 -13.819 -22.208 1.00 85.56 205 VAL A CA 1
ATOM 1603 C C . VAL A 1 205 ? 31.554 -14.800 -23.167 1.00 85.56 205 VAL A C 1
ATOM 1605 O O . VAL A 1 205 ? 32.442 -14.419 -23.919 1.00 85.56 205 VAL A O 1
ATOM 1608 N N . LYS A 1 206 ? 31.110 -16.062 -23.229 1.00 83.50 206 LYS A N 1
ATOM 1609 C CA . LYS A 1 206 ? 31.645 -17.060 -24.168 1.00 83.50 206 LYS A CA 1
ATOM 1610 C C . LYS A 1 206 ? 31.257 -16.753 -25.624 1.00 83.50 206 LYS A C 1
ATOM 1612 O O . LYS A 1 206 ? 30.075 -16.618 -25.960 1.00 83.50 206 LYS A O 1
ATOM 1617 N N . GLY A 1 207 ? 32.252 -16.708 -26.511 1.00 81.81 207 GLY A N 1
ATOM 1618 C CA . GLY A 1 207 ? 32.070 -16.592 -27.962 1.00 81.81 207 GLY A CA 1
ATOM 1619 C C . GLY A 1 207 ? 31.289 -15.340 -28.379 1.00 81.81 207 GLY A C 1
ATOM 1620 O O . GLY A 1 207 ? 31.589 -14.227 -27.956 1.00 81.81 207 GLY A O 1
ATOM 1621 N N . LYS A 1 208 ? 30.240 -15.517 -29.195 1.00 78.88 208 LYS A N 1
ATOM 1622 C CA . LYS A 1 208 ? 29.416 -14.407 -29.719 1.00 78.88 208 LYS A CA 1
ATOM 1623 C C . LYS A 1 208 ? 28.627 -13.647 -28.635 1.00 78.88 208 LYS A C 1
ATOM 1625 O O . LYS A 1 208 ? 28.108 -12.571 -28.922 1.00 78.88 208 LYS A O 1
ATOM 1630 N N . ARG A 1 209 ? 28.529 -14.173 -27.402 1.00 84.44 209 ARG A N 1
ATOM 1631 C CA . ARG A 1 209 ? 27.795 -13.526 -26.296 1.00 84.44 209 ARG A CA 1
ATOM 1632 C C . ARG A 1 209 ? 28.525 -12.311 -25.725 1.00 84.44 209 ARG A C 1
ATOM 1634 O O . ARG A 1 209 ? 27.849 -11.380 -25.307 1.00 84.44 209 ARG A O 1
ATOM 1641 N N . ALA A 1 210 ? 29.860 -12.271 -25.779 1.00 81.94 210 ALA A N 1
ATOM 1642 C CA . ALA A 1 210 ? 30.655 -11.176 -25.212 1.00 81.94 210 ALA A CA 1
ATOM 1643 C C . ALA A 1 210 ? 30.236 -9.799 -25.747 1.00 81.94 210 ALA A C 1
ATOM 1645 O O . ALA A 1 210 ? 29.992 -8.882 -24.971 1.00 81.94 210 ALA A O 1
ATOM 1646 N N . ALA A 1 211 ? 30.074 -9.681 -27.069 1.00 79.06 211 ALA A N 1
ATOM 1647 C CA . ALA A 1 211 ? 29.664 -8.433 -27.711 1.00 79.06 211 ALA A CA 1
ATOM 1648 C C . ALA A 1 211 ? 28.253 -7.994 -27.283 1.00 79.06 211 ALA A C 1
ATOM 1650 O O . ALA A 1 211 ? 28.015 -6.814 -27.044 1.00 79.06 211 ALA A O 1
ATOM 1651 N N . LYS A 1 212 ? 27.319 -8.946 -27.138 1.00 84.56 212 LYS A N 1
ATOM 1652 C CA . LYS A 1 212 ? 25.955 -8.655 -26.677 1.00 84.56 212 LYS A CA 1
ATOM 1653 C C . LYS A 1 212 ? 25.941 -8.216 -25.211 1.00 84.56 212 LYS A C 1
ATOM 1655 O O . LYS A 1 212 ? 25.252 -7.260 -24.877 1.00 84.56 212 LYS A O 1
ATOM 1660 N N . THR A 1 213 ? 26.703 -8.890 -24.354 1.00 88.25 213 THR A N 1
ATOM 1661 C CA . THR A 1 213 ? 26.825 -8.547 -22.932 1.00 88.25 213 THR A CA 1
ATOM 1662 C C . THR A 1 213 ? 27.456 -7.171 -22.755 1.00 88.25 213 THR A C 1
ATOM 1664 O O . THR A 1 213 ? 26.912 -6.353 -22.021 1.00 88.25 213 THR A O 1
ATOM 1667 N N . ALA A 1 214 ? 28.532 -6.874 -23.491 1.00 84.12 214 ALA A N 1
ATOM 1668 C CA . ALA A 1 214 ? 29.149 -5.552 -23.490 1.00 84.12 214 ALA A CA 1
ATOM 1669 C C . ALA A 1 214 ? 28.147 -4.461 -23.905 1.00 84.12 214 ALA A C 1
ATOM 1671 O O . ALA A 1 214 ? 27.985 -3.478 -23.189 1.00 84.12 214 ALA A O 1
ATOM 1672 N N . TRP A 1 215 ? 27.398 -4.679 -24.992 1.00 83.81 215 TRP A N 1
ATOM 1673 C CA . TRP A 1 215 ? 26.367 -3.741 -25.442 1.00 83.81 215 TRP A CA 1
ATOM 1674 C C . TRP A 1 215 ? 25.290 -3.476 -24.382 1.00 83.81 215 TRP A C 1
ATOM 1676 O O . TRP A 1 215 ? 24.918 -2.325 -24.159 1.00 83.81 215 TRP A O 1
ATOM 1686 N N . ILE A 1 216 ? 24.797 -4.527 -23.717 1.00 87.88 216 ILE A N 1
ATOM 1687 C CA . ILE A 1 216 ? 23.784 -4.397 -22.660 1.00 87.88 216 ILE A CA 1
ATOM 1688 C C . ILE A 1 216 ? 24.333 -3.581 -21.487 1.00 87.88 216 ILE A C 1
ATOM 1690 O O . ILE A 1 216 ? 23.663 -2.655 -21.041 1.00 87.88 216 ILE A O 1
ATOM 1694 N N . LEU A 1 217 ? 25.545 -3.892 -21.016 1.00 87.62 217 LEU A N 1
ATOM 1695 C CA . LEU A 1 217 ? 26.158 -3.202 -19.879 1.00 87.62 217 LEU A CA 1
ATOM 1696 C C . LEU A 1 217 ? 26.406 -1.719 -20.180 1.00 87.62 217 LEU A C 1
ATOM 1698 O O . LEU A 1 217 ? 26.030 -0.871 -19.378 1.00 87.62 217 LEU A O 1
ATOM 1702 N N . LEU A 1 218 ? 26.943 -1.392 -21.360 1.00 81.38 218 LEU A N 1
ATOM 1703 C CA . LEU A 1 218 ? 27.182 -0.001 -21.774 1.00 81.38 218 LEU A CA 1
ATOM 1704 C C . LEU A 1 218 ? 25.893 0.827 -21.833 1.00 81.38 218 LEU A C 1
ATOM 1706 O O . LEU A 1 218 ? 25.899 2.023 -21.555 1.00 81.38 218 LEU A O 1
ATOM 1710 N N . ASN A 1 219 ? 24.773 0.191 -22.174 1.00 84.00 219 ASN A N 1
ATOM 1711 C CA . ASN A 1 219 ? 23.491 0.868 -22.339 1.00 84.00 219 ASN A CA 1
ATOM 1712 C C . ASN A 1 219 ? 22.567 0.746 -21.125 1.00 84.00 219 ASN A C 1
ATOM 1714 O O . ASN A 1 219 ? 21.470 1.303 -21.150 1.00 84.00 219 ASN A O 1
ATOM 1718 N N . PHE A 1 220 ? 22.977 0.046 -20.065 1.00 89.19 220 PHE A N 1
ATOM 1719 C CA . PHE A 1 220 ? 22.105 -0.258 -18.934 1.00 89.19 220 PHE A CA 1
ATOM 1720 C C . PHE A 1 220 ? 21.561 1.009 -18.259 1.00 89.19 220 PHE A C 1
ATOM 1722 O O . PHE A 1 220 ? 20.355 1.135 -18.054 1.00 89.19 220 PHE A O 1
ATOM 1729 N N . GLN A 1 221 ? 22.413 2.002 -17.994 1.00 87.75 221 GLN A N 1
ATOM 1730 C CA . GLN A 1 221 ? 21.966 3.263 -17.389 1.00 87.75 221 GLN A CA 1
ATOM 1731 C C . GLN A 1 221 ? 20.953 4.007 -18.267 1.00 87.75 221 GLN A C 1
ATOM 1733 O O . GLN A 1 221 ? 19.934 4.488 -17.771 1.00 87.75 221 GLN A O 1
ATOM 1738 N N . ALA A 1 222 ? 21.210 4.090 -19.575 1.00 86.19 222 ALA A N 1
ATOM 1739 C CA . ALA A 1 222 ? 20.292 4.720 -20.519 1.00 86.19 222 ALA A CA 1
ATOM 1740 C C . ALA A 1 222 ? 18.964 3.949 -20.605 1.00 86.19 222 ALA A C 1
ATOM 1742 O O . ALA A 1 222 ? 17.899 4.562 -20.658 1.00 86.19 222 ALA A O 1
ATOM 1743 N N . TYR A 1 223 ? 19.025 2.616 -20.559 1.00 89.56 223 TYR A N 1
ATOM 1744 C CA . TYR A 1 223 ? 17.863 1.733 -20.570 1.00 89.56 223 TYR A CA 1
ATOM 1745 C C . TYR A 1 223 ? 16.973 2.002 -19.357 1.00 89.56 223 TYR A C 1
ATOM 1747 O O . TYR A 1 223 ? 15.775 2.234 -19.510 1.00 89.56 223 TYR A O 1
ATOM 1755 N N . VAL A 1 224 ? 17.567 2.060 -18.164 1.00 92.12 224 VA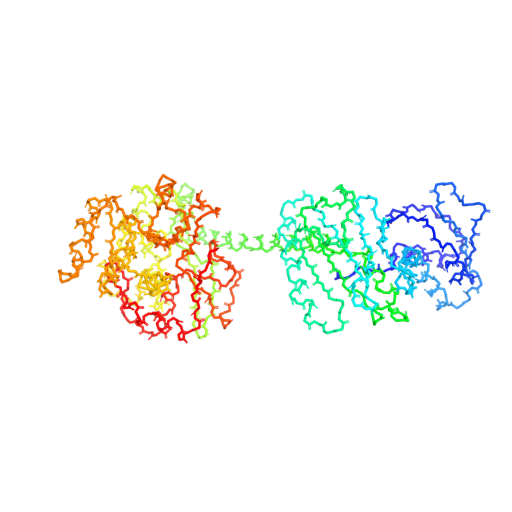L A N 1
ATOM 1756 C CA . VAL A 1 224 ? 16.844 2.358 -16.925 1.00 92.12 224 VAL A CA 1
ATOM 1757 C C . VAL A 1 224 ? 16.210 3.748 -16.983 1.00 92.12 224 VAL A C 1
ATOM 1759 O O . VAL A 1 224 ? 15.005 3.881 -16.780 1.00 92.12 224 VAL A O 1
ATOM 1762 N N . LYS A 1 225 ? 16.984 4.786 -17.335 1.00 90.00 225 LYS A N 1
ATOM 1763 C CA . LYS A 1 225 ? 16.474 6.167 -17.431 1.00 90.00 225 LYS A CA 1
ATOM 1764 C C . LYS A 1 225 ? 15.330 6.292 -18.449 1.00 90.00 225 LYS A C 1
ATOM 1766 O O . LYS A 1 225 ? 14.373 7.023 -18.204 1.00 90.00 225 LYS A O 1
ATOM 1771 N N . TYR A 1 226 ? 15.399 5.580 -19.574 1.00 90.50 226 TYR A N 1
ATOM 1772 C CA . TYR A 1 226 ? 14.320 5.536 -20.565 1.00 90.50 226 TYR A CA 1
ATOM 1773 C C . TYR A 1 226 ? 13.054 4.881 -20.003 1.00 90.50 226 TYR A C 1
ATOM 1775 O O . TYR A 1 226 ? 11.975 5.465 -20.089 1.00 90.50 226 TYR A O 1
ATOM 1783 N N . HIS A 1 227 ? 13.175 3.704 -19.387 1.00 91.88 227 HIS A N 1
ATOM 1784 C CA . HIS A 1 227 ? 12.016 2.967 -18.876 1.00 91.88 227 HIS A CA 1
ATOM 1785 C C . HIS A 1 227 ? 11.353 3.637 -17.675 1.00 91.88 227 HIS A C 1
ATOM 1787 O O . HIS A 1 227 ? 10.130 3.579 -17.558 1.00 91.88 227 HIS A O 1
ATOM 1793 N N . ILE A 1 228 ? 12.109 4.347 -16.835 1.00 92.38 228 ILE A N 1
ATOM 1794 C CA . ILE A 1 228 ? 11.534 5.185 -15.773 1.00 92.38 228 ILE A CA 1
ATOM 1795 C C . ILE A 1 228 ? 10.676 6.298 -16.380 1.00 92.38 228 ILE A C 1
ATOM 1797 O O . ILE A 1 228 ? 9.520 6.459 -15.990 1.00 92.38 228 ILE A O 1
ATOM 1801 N N . LYS A 1 229 ? 11.181 6.999 -17.404 1.00 90.38 229 LYS A N 1
ATOM 1802 C CA . LYS A 1 229 ? 10.399 8.021 -18.118 1.00 90.38 229 LYS A CA 1
ATOM 1803 C C . LYS A 1 229 ? 9.148 7.434 -18.770 1.00 90.38 229 LYS A C 1
ATOM 1805 O O . LYS A 1 229 ? 8.067 7.995 -18.616 1.00 90.38 229 LYS A O 1
ATOM 1810 N N . CYS A 1 230 ? 9.259 6.287 -19.444 1.00 90.31 230 CYS A N 1
ATOM 1811 C CA . CYS A 1 230 ? 8.100 5.598 -20.019 1.00 90.31 230 CYS A CA 1
ATOM 1812 C C . CYS A 1 230 ? 7.074 5.205 -18.949 1.00 90.31 230 CYS A C 1
ATOM 1814 O O . CYS A 1 230 ? 5.876 5.386 -19.158 1.00 90.31 230 CYS A O 1
ATOM 1816 N N . THR A 1 231 ? 7.535 4.717 -17.796 1.00 90.25 231 THR A N 1
ATOM 1817 C CA . THR A 1 231 ? 6.676 4.351 -16.663 1.00 90.25 231 THR A CA 1
ATOM 1818 C C . THR A 1 231 ? 5.956 5.576 -16.111 1.00 90.25 231 THR A C 1
ATOM 1820 O O . THR A 1 231 ? 4.742 5.537 -15.929 1.00 90.25 231 THR A O 1
ATOM 1823 N N . ARG A 1 232 ? 6.658 6.701 -15.937 1.00 87.25 232 ARG A N 1
ATOM 1824 C CA . ARG A 1 232 ? 6.058 7.981 -15.539 1.00 87.25 232 ARG A CA 1
ATOM 1825 C C . ARG A 1 232 ? 4.984 8.434 -16.529 1.00 87.25 232 ARG A C 1
ATOM 1827 O O . ARG A 1 232 ? 3.873 8.755 -16.112 1.00 87.25 232 ARG A O 1
ATOM 1834 N N . SER A 1 233 ? 5.267 8.408 -17.833 1.00 86.25 233 SER A N 1
ATOM 1835 C CA . SER A 1 233 ? 4.277 8.747 -18.865 1.00 86.25 233 SER A CA 1
ATOM 1836 C C . SER A 1 233 ? 3.072 7.802 -18.853 1.00 86.25 233 SER A C 1
ATOM 1838 O O . SER A 1 233 ? 1.938 8.251 -19.026 1.00 86.25 233 SER A O 1
ATOM 1840 N N . TYR A 1 234 ? 3.293 6.508 -18.608 1.00 86.06 234 TYR A N 1
ATOM 1841 C CA . TYR A 1 234 ? 2.219 5.529 -18.467 1.00 86.06 234 TYR A CA 1
ATOM 1842 C C . TYR A 1 234 ? 1.349 5.816 -17.237 1.00 86.06 234 TYR A C 1
ATOM 1844 O O . TYR A 1 234 ? 0.126 5.870 -17.360 1.00 86.06 234 TYR A O 1
ATOM 1852 N N . ILE A 1 235 ? 1.955 6.080 -16.074 1.00 85.31 235 ILE A N 1
ATOM 1853 C CA . ILE A 1 235 ? 1.242 6.474 -14.850 1.00 85.31 235 ILE A CA 1
ATOM 1854 C C . ILE A 1 235 ? 0.394 7.722 -15.115 1.00 85.31 235 ILE A C 1
ATOM 1856 O O . ILE A 1 235 ? -0.804 7.709 -14.846 1.00 85.31 235 ILE A O 1
ATOM 1860 N N . GLN A 1 236 ? 0.967 8.759 -15.729 1.00 83.75 236 GLN A N 1
ATOM 1861 C CA . GLN A 1 236 ? 0.238 9.981 -16.082 1.00 83.75 236 GLN A CA 1
ATOM 1862 C C . GLN A 1 236 ? -0.931 9.717 -17.040 1.00 83.75 236 GLN A C 1
ATOM 1864 O O . GLN A 1 236 ? -2.004 10.291 -16.877 1.00 83.75 236 GLN A O 1
ATOM 1869 N N . SER A 1 237 ? -0.762 8.830 -18.024 1.00 81.94 237 SER A N 1
ATOM 1870 C CA . SER A 1 237 ? -1.856 8.426 -18.915 1.00 81.94 237 SER A CA 1
ATOM 1871 C C . SER A 1 237 ? -2.979 7.715 -18.156 1.00 81.94 237 SER A C 1
ATOM 1873 O O . SER A 1 237 ? -4.154 7.988 -18.401 1.00 81.94 237 SER A O 1
ATOM 1875 N N . ARG A 1 238 ? -2.643 6.846 -17.195 1.00 81.50 238 ARG A N 1
ATOM 1876 C CA . ARG A 1 238 ? -3.632 6.185 -16.331 1.00 81.50 238 ARG A CA 1
ATOM 1877 C C . ARG A 1 238 ? -4.342 7.176 -15.413 1.00 81.50 238 ARG A C 1
ATOM 1879 O O . ARG A 1 238 ? -5.545 7.033 -15.220 1.00 81.50 238 ARG A O 1
ATOM 1886 N N . MET A 1 239 ? -3.624 8.168 -14.887 1.00 78.56 239 MET A N 1
ATOM 1887 C CA . MET A 1 239 ? -4.201 9.251 -14.088 1.00 78.56 239 MET A CA 1
ATOM 1888 C C . MET A 1 239 ? -5.183 10.085 -14.912 1.00 78.56 239 MET A C 1
ATOM 1890 O O . MET A 1 239 ? -6.308 10.255 -14.465 1.00 78.56 239 MET A O 1
ATOM 1894 N N . ARG A 1 240 ? -4.823 10.495 -16.138 1.00 82.69 240 ARG A N 1
ATOM 1895 C CA . ARG A 1 240 ? -5.737 11.213 -17.047 1.00 82.69 240 ARG A CA 1
ATOM 1896 C C . ARG A 1 240 ? -6.984 10.403 -17.376 1.00 82.69 240 ARG A C 1
ATOM 1898 O O . ARG A 1 240 ? -8.089 10.881 -17.176 1.00 82.69 240 ARG A O 1
ATOM 1905 N N . LYS A 1 241 ? -6.828 9.130 -17.755 1.00 74.06 241 LYS A N 1
ATOM 1906 C CA . LYS A 1 241 ? -7.983 8.249 -18.001 1.00 74.06 241 LYS A CA 1
ATOM 1907 C C . LYS A 1 241 ? -8.882 8.131 -16.769 1.00 74.06 241 LYS A C 1
ATOM 1909 O O . LYS A 1 241 ? -10.097 7.997 -16.873 1.00 74.06 241 LYS A O 1
ATOM 1914 N N . ARG A 1 242 ? -8.282 8.128 -15.578 1.00 74.12 242 ARG A N 1
ATOM 1915 C CA . ARG A 1 242 ? -9.031 8.069 -14.329 1.00 74.12 242 ARG A CA 1
ATOM 1916 C C . ARG A 1 242 ? -9.760 9.381 -14.038 1.00 74.12 242 ARG A C 1
ATOM 1918 O O . ARG A 1 242 ? -10.912 9.331 -13.624 1.00 74.12 242 ARG A O 1
ATOM 1925 N N . GLU A 1 243 ? -9.106 10.512 -14.255 1.00 76.56 243 GLU A N 1
ATOM 1926 C CA . GLU A 1 243 ? -9.692 11.848 -14.164 1.00 76.56 243 GLU A CA 1
ATOM 1927 C C . GLU A 1 243 ? -10.861 12.014 -15.141 1.00 76.56 243 GLU A C 1
ATOM 1929 O O . GLU A 1 243 ? -11.912 12.498 -14.738 1.00 76.56 243 GLU A O 1
ATOM 1934 N N . GLU A 1 244 ? -10.728 11.535 -16.379 1.00 74.88 244 GLU A N 1
ATOM 1935 C CA . GLU A 1 244 ? -11.798 11.516 -17.383 1.00 74.88 244 GLU A CA 1
ATOM 1936 C C . GLU A 1 244 ? -13.016 10.729 -16.886 1.00 74.88 244 GLU A C 1
ATOM 1938 O O . GLU A 1 244 ? -14.119 11.264 -16.891 1.00 74.88 244 GLU A O 1
ATOM 1943 N N . ILE A 1 245 ? -12.824 9.508 -16.366 1.00 68.81 245 ILE A N 1
ATOM 1944 C CA . ILE A 1 245 ? -13.916 8.694 -15.793 1.00 68.81 245 ILE A CA 1
ATOM 1945 C C . ILE A 1 245 ? -14.596 9.428 -14.631 1.00 68.81 245 ILE A C 1
ATOM 1947 O O . ILE A 1 245 ? -15.821 9.451 -14.535 1.00 68.81 245 ILE A O 1
ATOM 1951 N N . LEU A 1 246 ? -13.812 10.023 -13.729 1.00 68.69 246 LEU A N 1
ATOM 1952 C CA . LEU A 1 246 ? -14.359 10.780 -12.603 1.00 68.69 246 LEU A CA 1
ATOM 1953 C C . LEU A 1 246 ? -15.112 12.030 -13.083 1.00 68.69 246 LEU A C 1
ATOM 1955 O O . LEU A 1 246 ? -16.170 12.352 -12.549 1.00 68.69 246 LEU A O 1
ATOM 1959 N N . THR A 1 247 ? -14.612 12.696 -14.120 1.00 68.62 247 THR A N 1
ATOM 1960 C CA . THR A 1 247 ? -15.250 13.865 -14.733 1.00 68.62 247 THR A CA 1
ATOM 1961 C C . THR A 1 247 ? -16.544 13.489 -15.441 1.00 68.62 247 THR A C 1
ATOM 1963 O O . THR A 1 247 ? -17.529 14.205 -15.309 1.00 68.62 247 THR A O 1
ATOM 1966 N N . GLU A 1 248 ? -16.585 12.359 -16.142 1.00 66.50 248 GLU A N 1
ATOM 1967 C CA . GLU A 1 248 ? -17.791 11.844 -16.790 1.00 66.50 248 GLU A CA 1
ATOM 1968 C C . GLU A 1 248 ? -18.869 11.512 -15.753 1.00 66.50 248 GLU A C 1
ATOM 1970 O O . GLU A 1 248 ? -20.026 11.893 -15.914 1.00 66.50 248 GLU A O 1
ATOM 1975 N N . VAL A 1 249 ? -18.491 10.883 -14.637 1.00 60.88 249 VAL A N 1
ATOM 1976 C CA . VAL A 1 249 ? -19.393 10.662 -13.496 1.00 60.88 249 VAL A CA 1
ATOM 1977 C C . VAL A 1 249 ? -19.960 11.992 -12.983 1.00 60.88 249 VAL A C 1
ATOM 1979 O O . VAL A 1 249 ? -21.166 12.095 -12.754 1.00 60.88 249 VAL A O 1
ATOM 1982 N N . ILE A 1 250 ? -19.122 13.028 -12.871 1.00 54.59 250 ILE A N 1
ATOM 1983 C CA . ILE A 1 250 ? -19.550 14.379 -12.477 1.00 54.59 250 ILE A CA 1
ATOM 1984 C C . ILE A 1 250 ? -20.485 15.001 -13.532 1.00 54.59 250 ILE A C 1
ATOM 1986 O O . ILE A 1 250 ? -21.502 15.594 -13.180 1.00 54.59 250 ILE A O 1
ATOM 1990 N N . GLN A 1 251 ? -20.186 14.878 -14.827 1.00 55.47 251 GLN A N 1
ATOM 1991 C CA . GLN A 1 251 ? -20.993 15.450 -15.913 1.00 55.47 251 GLN A CA 1
ATOM 1992 C C . GLN A 1 251 ? -22.338 14.734 -16.086 1.00 55.47 251 GLN A C 1
ATOM 1994 O O . GLN A 1 251 ? -23.365 15.387 -16.252 1.00 55.47 251 GLN A O 1
ATOM 1999 N N . ASN A 1 252 ? -22.373 13.410 -15.967 1.00 54.66 252 ASN A N 1
ATOM 2000 C CA . ASN A 1 252 ? -23.612 12.634 -15.992 1.00 54.66 252 ASN A CA 1
ATOM 2001 C C . ASN A 1 252 ? -24.504 12.950 -14.784 1.00 54.66 252 ASN A C 1
ATOM 2003 O O . ASN A 1 252 ? -25.731 12.939 -14.905 1.00 54.66 252 ASN A O 1
ATOM 2007 N N . ALA A 1 253 ? -23.911 13.308 -13.639 1.00 49.47 253 ALA A N 1
ATOM 2008 C CA . ALA A 1 253 ? -24.655 13.875 -12.519 1.00 49.47 253 ALA A CA 1
ATOM 2009 C C . ALA A 1 253 ? -25.230 15.274 -12.837 1.00 49.47 253 ALA A C 1
ATOM 2011 O O . ALA A 1 253 ? -26.315 15.590 -12.355 1.00 49.47 253 ALA A O 1
ATOM 2012 N N . ARG A 1 254 ? -24.574 16.088 -13.688 1.00 45.94 254 ARG A N 1
ATOM 2013 C CA . ARG A 1 254 ? -25.103 17.393 -14.160 1.00 45.94 254 ARG A CA 1
ATOM 2014 C C . ARG A 1 254 ? -26.328 17.248 -15.062 1.00 45.94 254 ARG A C 1
ATOM 2016 O O . ARG A 1 254 ? -27.265 18.022 -14.924 1.00 45.94 254 ARG A O 1
ATOM 2023 N N . LEU A 1 255 ? -26.323 16.287 -15.988 1.00 48.22 255 LEU A N 1
ATOM 2024 C CA . LEU A 1 255 ? -27.360 16.170 -17.027 1.00 48.22 255 LEU A CA 1
ATOM 2025 C C . LEU A 1 255 ? -28.688 15.574 -16.529 1.00 48.22 255 LEU A C 1
ATOM 2027 O O . LEU A 1 255 ? -29.708 15.726 -17.193 1.00 48.22 255 LEU A O 1
ATOM 2031 N N . ARG A 1 256 ? -28.709 14.923 -15.359 1.00 45.41 256 ARG A N 1
ATOM 2032 C CA . ARG A 1 256 ? -29.929 14.332 -14.775 1.00 45.41 256 ARG A CA 1
ATOM 2033 C C . ARG A 1 256 ? -30.825 15.319 -14.005 1.00 45.41 256 ARG A C 1
ATOM 2035 O O . ARG A 1 256 ? -31.827 14.881 -13.449 1.00 45.41 256 ARG A O 1
ATOM 2042 N N . GLY A 1 257 ? -30.507 16.617 -13.966 1.00 40.81 257 GLY A N 1
ATOM 2043 C CA . GLY A 1 257 ? -31.317 17.632 -13.278 1.00 40.81 257 GLY A CA 1
ATOM 2044 C C . GLY A 1 257 ? -31.640 18.840 -14.158 1.00 40.81 257 GLY A C 1
ATOM 2045 O O . GLY A 1 257 ? -30.747 19.610 -14.498 1.00 40.81 257 GLY A O 1
ATOM 2046 N N . SER A 1 258 ? -32.919 19.047 -14.486 1.00 45.12 258 SER A N 1
ATOM 2047 C CA . SER A 1 258 ? -33.413 20.313 -15.039 1.00 45.12 258 SER A CA 1
ATOM 2048 C C . SER A 1 258 ? -33.761 21.281 -13.901 1.00 45.12 258 SER A C 1
ATOM 2050 O O . SER A 1 258 ? -34.879 21.251 -13.392 1.00 45.12 258 SER A O 1
ATOM 2052 N N . ALA A 1 259 ? -32.813 22.119 -13.474 1.00 44.00 259 ALA A N 1
ATOM 2053 C CA . ALA A 1 259 ? -33.080 23.348 -12.715 1.00 44.00 259 ALA A CA 1
ATOM 2054 C C . ALA A 1 259 ? -31.832 24.250 -12.652 1.00 44.00 259 ALA A C 1
ATOM 2056 O O . ALA A 1 259 ? -30.707 23.792 -12.813 1.00 44.00 259 ALA A O 1
ATOM 2057 N N . ASP A 1 260 ? -32.079 25.535 -12.417 1.00 42.97 260 ASP A N 1
ATOM 2058 C CA . ASP A 1 260 ? -31.252 26.728 -12.628 1.00 42.97 260 ASP A CA 1
ATOM 2059 C C . ASP A 1 260 ? -29.745 26.721 -12.259 1.00 42.97 260 ASP A C 1
ATOM 2061 O O . ASP A 1 260 ? -29.286 26.115 -11.285 1.00 42.97 260 ASP A O 1
ATOM 2065 N N . LYS A 1 261 ? -28.961 27.512 -13.016 1.00 43.09 261 LYS A N 1
ATOM 2066 C CA . LYS A 1 261 ? -27.476 27.552 -13.017 1.00 43.09 261 LYS A CA 1
ATOM 2067 C C . LYS A 1 261 ? -26.817 27.898 -11.672 1.00 43.09 261 LYS A C 1
ATOM 2069 O O . LYS A 1 261 ? -25.673 27.497 -11.458 1.00 43.09 261 LYS A O 1
ATOM 2074 N N . LYS A 1 262 ? -27.496 28.621 -10.771 1.00 39.50 262 LYS A N 1
ATOM 2075 C CA . LYS A 1 262 ? -26.966 28.957 -9.430 1.00 39.50 262 LYS A CA 1
ATOM 2076 C C . LYS A 1 262 ? -27.100 27.803 -8.425 1.00 39.50 262 LYS A C 1
ATOM 2078 O O . LYS A 1 262 ? -26.299 27.714 -7.502 1.00 39.50 262 LYS A O 1
ATOM 2083 N N . THR A 1 263 ? -28.032 26.878 -8.648 1.00 38.41 263 THR A N 1
ATOM 2084 C CA . THR A 1 263 ? -28.295 25.711 -7.785 1.00 38.41 263 THR A CA 1
ATOM 2085 C C . THR A 1 263 ? -27.413 24.506 -8.163 1.00 38.41 263 THR A C 1
ATOM 2087 O O . THR A 1 263 ? -27.061 23.683 -7.318 1.00 38.41 263 THR A O 1
ATOM 2090 N N . LEU A 1 264 ? -26.968 24.444 -9.425 1.00 37.12 264 LEU A N 1
ATOM 2091 C CA . LEU A 1 264 ? -26.134 23.379 -10.005 1.00 37.12 264 LEU A CA 1
ATOM 2092 C C . LEU A 1 264 ? -24.724 23.250 -9.398 1.00 37.12 264 LEU A C 1
ATOM 2094 O O . LEU A 1 264 ? -24.213 22.135 -9.299 1.00 37.12 264 LEU A O 1
ATOM 2098 N N . GLN A 1 265 ? -24.080 24.346 -8.979 1.00 35.75 265 GLN A N 1
ATOM 2099 C CA . GLN A 1 265 ? -22.731 24.263 -8.390 1.00 35.75 265 GLN A CA 1
ATOM 2100 C C . GLN A 1 265 ? -22.739 23.613 -6.996 1.00 35.75 265 GLN A C 1
ATOM 2102 O O . GLN A 1 265 ? -21.811 22.876 -6.670 1.00 35.75 265 GLN A O 1
ATOM 2107 N N . ALA A 1 266 ? -23.809 23.805 -6.220 1.00 37.84 266 ALA A N 1
ATOM 2108 C CA . ALA A 1 266 ? -23.987 23.179 -4.910 1.00 37.84 266 ALA A CA 1
ATOM 2109 C C . ALA A 1 266 ? -24.455 21.711 -5.008 1.00 37.84 266 ALA A C 1
ATOM 2111 O O . ALA A 1 266 ? -24.049 20.876 -4.202 1.00 37.84 266 ALA A O 1
ATOM 2112 N N . TRP A 1 267 ? -25.261 21.371 -6.023 1.00 41.78 267 TRP A N 1
ATOM 2113 C CA . TRP A 1 267 ? -25.828 20.025 -6.192 1.00 41.78 267 TRP A CA 1
ATOM 2114 C C . TRP A 1 267 ? -24.860 19.001 -6.810 1.00 41.78 267 TRP A C 1
ATOM 2116 O O . TRP A 1 267 ? -24.826 17.831 -6.432 1.00 41.78 267 TRP A O 1
ATOM 2126 N N . VAL A 1 268 ? -24.027 19.419 -7.762 1.00 42.38 268 VAL A N 1
ATOM 2127 C CA . VAL A 1 268 ? -23.211 18.481 -8.559 1.00 42.38 268 VAL A CA 1
ATOM 2128 C C . VAL A 1 268 ? -21.962 18.003 -7.817 1.00 42.38 268 VAL A C 1
ATOM 2130 O O . VAL A 1 268 ? -21.509 16.881 -8.030 1.00 42.38 268 VAL A O 1
ATOM 2133 N N . TYR A 1 269 ? -21.422 18.824 -6.915 1.00 44.56 269 TYR A N 1
ATOM 2134 C CA . TYR A 1 269 ? -20.257 18.469 -6.101 1.00 44.56 269 TYR A CA 1
ATOM 2135 C C . TYR A 1 269 ? -20.635 17.914 -4.718 1.00 44.56 269 TYR A C 1
ATOM 2137 O O . TYR A 1 269 ? -19.743 17.594 -3.938 1.00 44.56 269 TYR A O 1
ATOM 2145 N N . GLY A 1 270 ? -21.930 17.776 -4.391 1.00 53.72 270 GLY A N 1
ATOM 2146 C CA . GLY A 1 270 ? -22.337 17.579 -3.000 1.00 53.72 270 GLY A CA 1
ATOM 2147 C C . GLY A 1 270 ? -23.606 16.786 -2.699 1.00 53.72 270 GLY A C 1
ATOM 2148 O O . GLY A 1 270 ? -23.970 16.798 -1.526 1.00 53.72 270 GLY A O 1
ATOM 2149 N N . SER A 1 271 ? -24.250 16.108 -3.665 1.00 63.62 271 SER A N 1
ATOM 2150 C CA . SER A 1 271 ? -25.588 15.501 -3.456 1.00 63.62 271 SER A CA 1
ATOM 2151 C C . SER A 1 271 ? -25.691 13.967 -3.538 1.00 63.62 271 SER A C 1
ATOM 2153 O O . SER A 1 271 ? -26.780 13.431 -3.307 1.00 63.62 271 SER A O 1
ATOM 2155 N N . SER A 1 272 ? -24.626 13.225 -3.862 1.00 73.19 272 SER A N 1
ATOM 2156 C CA . SER A 1 272 ? -24.623 11.750 -3.757 1.00 73.19 272 SER A CA 1
ATOM 2157 C C . SER A 1 272 ? -23.222 11.142 -3.769 1.00 73.19 272 SER A C 1
ATOM 2159 O O . SER A 1 272 ? -22.280 11.735 -4.292 1.00 73.19 272 SER A O 1
ATOM 2161 N N . ALA A 1 273 ? -23.103 9.925 -3.235 1.00 85.69 273 ALA A N 1
ATOM 2162 C CA . ALA A 1 273 ? -21.910 9.106 -3.396 1.00 85.69 273 ALA A CA 1
ATOM 2163 C C . ALA A 1 273 ? -21.742 8.626 -4.851 1.00 85.69 273 ALA A C 1
ATOM 2165 O O . ALA A 1 273 ? -22.722 8.494 -5.586 1.00 85.69 273 ALA A O 1
ATOM 2166 N N . PHE A 1 274 ? -20.507 8.335 -5.262 1.00 81.94 274 PHE A N 1
ATOM 2167 C CA . PHE A 1 274 ? -20.204 7.801 -6.592 1.00 81.94 274 PHE A CA 1
ATOM 2168 C C . PHE A 1 274 ? -19.174 6.672 -6.545 1.00 81.94 274 PHE A C 1
ATOM 2170 O O . PHE A 1 274 ? -18.327 6.608 -5.655 1.00 81.94 274 PHE A O 1
ATOM 2177 N N . ILE A 1 275 ? -19.230 5.765 -7.521 1.00 84.31 275 ILE A N 1
ATOM 2178 C CA . ILE A 1 275 ? -18.367 4.580 -7.557 1.00 84.31 275 ILE A CA 1
ATOM 2179 C C . ILE A 1 275 ? -16.942 4.986 -7.936 1.00 84.31 275 ILE A C 1
ATOM 2181 O O . ILE A 1 275 ? -16.698 5.512 -9.021 1.00 84.31 275 ILE A O 1
ATOM 2185 N N . VAL A 1 276 ? -15.984 4.670 -7.067 1.00 82.75 276 VAL A N 1
ATOM 2186 C CA . VAL A 1 276 ? -14.555 4.839 -7.341 1.00 82.75 276 VAL A CA 1
ATOM 2187 C C . VAL A 1 276 ? -13.889 3.522 -7.717 1.00 82.75 276 VAL A C 1
ATOM 2189 O O . VAL A 1 276 ? -13.011 3.502 -8.573 1.00 82.75 276 VAL A O 1
ATOM 2192 N N . GLU A 1 277 ? -14.287 2.398 -7.150 1.00 86.19 277 GLU A N 1
ATOM 2193 C CA . GLU A 1 277 ? -13.600 1.131 -7.405 1.00 86.19 277 GLU A CA 1
ATOM 2194 C C . GLU A 1 277 ? -14.614 0.013 -7.593 1.00 86.19 277 GLU A C 1
ATOM 2196 O O . GLU A 1 277 ? -15.703 0.050 -7.024 1.00 86.19 277 GLU A O 1
ATOM 2201 N N . SER A 1 278 ? -14.262 -0.977 -8.411 1.00 90.00 278 SER A N 1
ATOM 2202 C CA . SER A 1 278 ? -15.018 -2.216 -8.560 1.00 90.00 278 SER A CA 1
ATOM 2203 C C . SER A 1 278 ? -14.067 -3.396 -8.438 1.00 90.00 278 SER A C 1
ATOM 2205 O O . SER A 1 278 ? -13.135 -3.541 -9.227 1.00 90.00 278 SER A O 1
ATOM 2207 N N . LEU A 1 279 ? -14.317 -4.234 -7.441 1.00 91.94 279 LEU A N 1
ATOM 2208 C CA . LEU A 1 279 ? -13.486 -5.371 -7.070 1.00 91.94 279 LEU A CA 1
ATOM 2209 C C . LEU A 1 279 ? -14.259 -6.674 -7.234 1.00 91.94 279 LEU A C 1
ATOM 2211 O O . LEU A 1 279 ? -15.493 -6.704 -7.193 1.00 91.94 279 LEU A O 1
ATOM 2215 N N . LYS A 1 280 ? -13.521 -7.774 -7.381 1.00 93.44 280 LYS A N 1
ATOM 2216 C CA . LYS A 1 280 ? -14.104 -9.114 -7.425 1.00 93.44 280 LYS A CA 1
ATOM 2217 C C . LYS A 1 280 ? -13.353 -10.054 -6.492 1.00 93.44 280 LYS A C 1
ATOM 2219 O O . LYS A 1 280 ? -12.129 -10.151 -6.557 1.00 93.44 280 LYS A O 1
ATOM 2224 N N . LEU A 1 281 ? -14.101 -10.774 -5.661 1.00 92.94 281 LEU A N 1
ATOM 2225 C CA . LEU A 1 281 ? -13.592 -11.831 -4.790 1.00 92.94 281 LEU A CA 1
ATOM 2226 C C . LEU A 1 281 ? -14.504 -13.051 -4.913 1.00 92.94 281 LEU A C 1
ATOM 2228 O O . LEU A 1 281 ? -15.675 -13.001 -4.539 1.00 92.94 281 LEU A O 1
ATOM 2232 N N . LYS A 1 282 ? -13.980 -14.157 -5.451 1.00 88.56 282 LYS A N 1
ATOM 2233 C CA . LYS A 1 282 ? -14.780 -15.351 -5.780 1.00 88.56 282 LYS A CA 1
ATOM 2234 C C . LYS A 1 282 ? -15.982 -14.955 -6.668 1.00 88.56 282 LYS A C 1
ATOM 2236 O O . LYS A 1 282 ? -15.804 -14.353 -7.730 1.00 88.56 282 LYS A O 1
ATOM 2241 N N . LYS A 1 283 ? -17.206 -15.256 -6.223 1.00 89.69 283 LYS A N 1
ATOM 2242 C CA . LYS A 1 283 ? -18.469 -14.882 -6.882 1.00 89.69 283 LYS A CA 1
ATOM 2243 C C . LYS A 1 283 ? -18.973 -13.474 -6.532 1.00 89.69 283 LYS A C 1
ATOM 2245 O O . LYS A 1 283 ? -19.943 -13.015 -7.125 1.00 89.69 283 LYS A O 1
ATOM 2250 N N . PHE A 1 284 ? -18.346 -12.791 -5.577 1.00 91.00 284 PHE A N 1
ATOM 2251 C CA . PHE A 1 284 ? -18.807 -11.502 -5.072 1.00 91.00 284 PHE A CA 1
ATOM 2252 C C . PHE A 1 284 ? -18.241 -10.358 -5.912 1.00 91.00 284 PHE A C 1
ATOM 2254 O O . PHE A 1 284 ? -17.029 -10.260 -6.121 1.00 91.00 284 PHE A O 1
ATOM 2261 N N . LYS A 1 285 ? -19.140 -9.487 -6.378 1.00 93.06 285 LYS A N 1
ATOM 2262 C CA . LYS A 1 285 ? -18.813 -8.182 -6.954 1.00 93.06 285 LYS A CA 1
ATOM 2263 C C . LYS A 1 285 ? -18.939 -7.143 -5.848 1.00 93.06 285 LYS A C 1
ATOM 2265 O O . LYS A 1 285 ? -19.935 -7.139 -5.132 1.00 93.06 285 LYS A O 1
ATOM 2270 N N . MET A 1 286 ? -17.934 -6.295 -5.709 1.00 93.00 286 MET A N 1
ATOM 2271 C CA . MET A 1 286 ? -17.862 -5.278 -4.663 1.00 93.00 286 MET A CA 1
ATOM 2272 C C . MET A 1 286 ? -17.568 -3.929 -5.298 1.00 93.00 286 MET A C 1
ATOM 2274 O O . MET A 1 286 ? -16.922 -3.861 -6.346 1.00 93.00 286 MET A O 1
ATOM 2278 N N . GLN A 1 287 ? -18.020 -2.859 -4.655 1.00 92.69 287 GLN A N 1
ATOM 2279 C CA . GLN A 1 287 ? -17.752 -1.497 -5.088 1.00 92.69 287 GLN A CA 1
ATOM 2280 C C . GLN A 1 287 ? -17.323 -0.644 -3.902 1.00 92.69 287 GLN A C 1
ATOM 2282 O O . GLN A 1 287 ? -17.776 -0.859 -2.782 1.00 92.69 287 GLN A O 1
ATOM 2287 N N . THR A 1 288 ? -16.472 0.338 -4.172 1.00 91.25 288 THR A N 1
ATOM 2288 C CA . THR A 1 288 ? -16.145 1.402 -3.218 1.00 91.25 288 THR A CA 1
ATOM 2289 C C . THR A 1 288 ? -16.814 2.667 -3.697 1.00 91.25 288 THR A C 1
ATOM 2291 O O . THR A 1 288 ? -16.638 3.045 -4.858 1.00 91.25 288 THR A O 1
ATOM 2294 N N . TRP A 1 289 ? -17.605 3.290 -2.831 1.00 91.31 289 TRP A N 1
ATOM 2295 C CA . TRP A 1 289 ? -18.337 4.510 -3.138 1.00 91.31 289 TRP A CA 1
ATOM 2296 C C . TRP A 1 289 ? -17.711 5.657 -2.345 1.00 91.31 289 TRP A C 1
ATOM 2298 O O . TRP A 1 289 ? -17.507 5.537 -1.140 1.00 91.31 289 TRP A O 1
ATOM 2308 N N . ALA A 1 290 ? -17.363 6.746 -3.024 1.00 88.06 290 ALA A N 1
ATOM 2309 C CA . ALA A 1 290 ? -16.813 7.938 -2.398 1.00 88.06 290 ALA A CA 1
ATOM 2310 C C . ALA A 1 290 ? -17.918 8.967 -2.169 1.00 88.06 290 ALA A C 1
ATOM 2312 O O . ALA A 1 290 ? -18.715 9.243 -3.066 1.00 88.06 290 ALA A O 1
ATOM 2313 N N . ILE A 1 291 ? -17.930 9.548 -0.972 1.00 87.81 291 ILE A N 1
ATOM 2314 C CA . ILE A 1 291 ? -18.749 10.709 -0.635 1.00 87.81 291 ILE A CA 1
ATOM 2315 C C . ILE A 1 291 ? -17.896 11.958 -0.895 1.00 87.81 291 ILE A C 1
ATOM 2317 O O . ILE A 1 291 ? -16.764 12.011 -0.409 1.00 87.81 291 ILE A O 1
ATOM 2321 N N . PRO A 1 292 ? -18.382 12.956 -1.659 1.00 83.38 292 PRO A N 1
ATOM 2322 C CA . PRO A 1 292 ? -17.602 14.142 -2.010 1.00 83.38 292 PRO A CA 1
ATOM 2323 C C . PRO A 1 292 ? -17.532 15.129 -0.830 1.00 83.38 292 PRO A C 1
ATOM 2325 O O . PRO A 1 292 ? -18.151 16.194 -0.837 1.00 83.38 292 PRO A O 1
ATOM 2328 N N . ARG A 1 293 ? -16.813 14.748 0.230 1.00 85.19 293 ARG A N 1
ATOM 2329 C CA . ARG A 1 293 ? -16.580 15.561 1.429 1.00 85.19 293 ARG A CA 1
ATOM 2330 C C . ARG A 1 293 ? -15.107 15.518 1.811 1.00 85.19 293 ARG A C 1
ATOM 2332 O O . ARG A 1 293 ? -14.485 14.457 1.827 1.00 85.19 293 ARG A O 1
ATOM 2339 N N . TYR A 1 294 ? -14.546 16.685 2.101 1.00 80.75 294 TYR A N 1
ATOM 2340 C CA . TYR A 1 294 ? -13.172 16.818 2.566 1.00 80.75 294 TYR A CA 1
ATOM 2341 C C . TYR A 1 294 ? -13.057 16.445 4.042 1.00 80.75 294 TYR A C 1
ATOM 2343 O O . TYR A 1 294 ? -13.980 16.666 4.820 1.00 80.75 294 TYR A O 1
ATOM 2351 N N . ASN A 1 295 ? -11.881 15.958 4.446 1.00 84.12 295 ASN A N 1
ATOM 2352 C CA . ASN A 1 295 ? -11.593 15.568 5.829 1.00 84.12 295 ASN A CA 1
ATOM 2353 C C . ASN A 1 295 ? -11.954 16.675 6.845 1.00 84.12 295 ASN A C 1
ATOM 2355 O O . ASN A 1 295 ? -12.638 16.410 7.826 1.00 84.12 295 ASN A O 1
ATOM 2359 N N . PHE A 1 296 ? -11.589 17.935 6.571 1.00 83.56 296 PHE A N 1
ATOM 2360 C CA . PHE A 1 296 ? -11.868 19.040 7.497 1.00 83.56 296 PHE A CA 1
ATOM 2361 C C . PHE A 1 296 ? -13.371 19.259 7.752 1.00 83.56 296 PHE A C 1
ATOM 2363 O O . PHE A 1 296 ? -13.733 19.701 8.839 1.00 83.56 296 PHE A O 1
ATOM 2370 N N . GLN A 1 297 ? -14.249 18.916 6.797 1.00 84.69 297 GLN A N 1
ATOM 2371 C CA . GLN A 1 297 ? -15.701 19.066 6.960 1.00 84.69 297 GLN A CA 1
ATOM 2372 C C . GLN A 1 297 ? -16.256 18.110 8.019 1.00 84.69 297 GLN A C 1
ATOM 2374 O O . GLN A 1 297 ? -17.182 18.477 8.729 1.00 84.69 297 GLN A O 1
ATOM 2379 N N . TYR A 1 298 ? -15.659 16.928 8.203 1.00 89.19 298 TYR A N 1
ATOM 2380 C CA . TYR A 1 298 ? -16.061 15.999 9.270 1.00 89.19 298 TYR A CA 1
ATOM 2381 C C . TYR A 1 298 ? -15.792 16.566 10.674 1.00 89.19 298 TYR A C 1
ATOM 2383 O O . TYR A 1 298 ? -16.429 16.146 11.640 1.00 89.19 298 TYR A O 1
ATOM 2391 N N . GLY A 1 299 ? -14.880 17.539 10.794 1.00 87.00 299 GLY A N 1
ATOM 2392 C CA . GLY A 1 299 ? -14.621 18.267 12.037 1.00 87.00 299 GLY A CA 1
ATOM 2393 C C . GLY A 1 299 ? -15.623 19.389 12.331 1.00 87.00 299 GLY A C 1
ATOM 2394 O O . GLY A 1 299 ? -15.685 19.859 13.466 1.00 87.00 299 GLY A O 1
ATOM 2395 N N . LEU A 1 300 ? -16.421 19.817 11.347 1.00 87.25 300 LEU A N 1
ATOM 2396 C CA . LEU A 1 300 ? -17.389 20.902 11.500 1.00 87.25 300 LEU A CA 1
ATOM 2397 C C . LEU A 1 300 ? -18.749 20.343 11.931 1.00 87.25 300 LEU A C 1
ATOM 2399 O O . LEU A 1 300 ? -19.368 19.554 11.222 1.00 87.25 300 LEU A O 1
ATOM 2403 N N . ILE A 1 301 ? -19.249 20.781 13.089 1.00 90.19 301 ILE A N 1
ATOM 2404 C CA . ILE A 1 301 ? -20.536 20.307 13.629 1.00 90.19 301 ILE A CA 1
ATOM 2405 C C . ILE A 1 301 ? -21.694 20.627 12.669 1.00 90.19 301 ILE A C 1
ATOM 2407 O O . ILE A 1 301 ? -22.558 19.777 12.470 1.00 90.19 301 ILE A O 1
ATOM 2411 N N . CYS A 1 302 ? -21.681 21.801 12.029 1.00 86.81 302 CYS A N 1
ATOM 2412 C CA . CYS A 1 302 ? -22.710 22.217 11.070 1.00 86.81 302 CYS A CA 1
ATOM 2413 C C . CYS A 1 302 ? -22.772 21.340 9.807 1.00 86.81 302 CYS A C 1
ATOM 2415 O O . CYS A 1 302 ? -23.829 21.227 9.196 1.00 86.81 302 CYS A O 1
ATOM 2417 N N . GLU A 1 303 ? -21.676 20.677 9.429 1.00 89.88 303 GLU A N 1
ATOM 2418 C CA . GLU A 1 303 ? -21.631 19.822 8.238 1.00 89.88 303 GLU A CA 1
ATOM 2419 C C . GLU A 1 303 ? -22.146 18.400 8.508 1.00 89.88 303 GLU A C 1
ATOM 2421 O O . GLU A 1 303 ? -22.400 17.653 7.562 1.00 89.88 303 GLU A O 1
ATOM 2426 N N . ARG A 1 304 ? -22.325 17.997 9.777 1.00 93.00 304 ARG A N 1
ATOM 2427 C CA . ARG A 1 304 ? -22.699 16.617 10.145 1.00 93.00 304 ARG A CA 1
ATOM 2428 C C . ARG A 1 304 ? -23.997 16.161 9.491 1.00 93.00 304 ARG A C 1
ATOM 2430 O O . ARG A 1 304 ? -24.058 15.045 8.982 1.00 93.00 304 ARG A O 1
ATOM 2437 N N . GLU A 1 305 ? -25.014 17.015 9.479 1.00 91.94 305 GLU A N 1
ATOM 2438 C CA . GLU A 1 305 ? -26.307 16.705 8.862 1.00 91.94 305 GLU A CA 1
ATOM 2439 C C . GLU A 1 305 ? -26.171 16.507 7.345 1.00 91.94 305 GLU A C 1
ATOM 2441 O O . GLU A 1 305 ? -26.632 15.506 6.798 1.00 91.94 305 GLU A O 1
ATOM 2446 N N . SER A 1 306 ? -25.437 17.403 6.679 1.00 90.25 306 SER A N 1
ATOM 2447 C CA . SER A 1 306 ? -25.126 17.325 5.245 1.00 90.25 306 SER A CA 1
ATOM 2448 C C . SER A 1 306 ? -24.363 16.042 4.887 1.00 90.25 306 SER A C 1
ATOM 2450 O O . SER A 1 306 ? -24.690 15.367 3.910 1.00 90.25 306 SER A O 1
ATOM 2452 N N . ILE A 1 307 ? -23.369 15.659 5.695 1.00 93.19 307 ILE A N 1
ATOM 2453 C CA . ILE A 1 307 ? -22.606 14.417 5.512 1.00 93.19 307 ILE A CA 1
ATOM 2454 C C . ILE A 1 307 ? -23.506 13.193 5.729 1.00 93.19 307 ILE A C 1
ATOM 2456 O O . ILE A 1 307 ? -23.507 12.279 4.903 1.00 93.19 307 ILE A O 1
ATOM 2460 N N . ASN A 1 308 ? -24.300 13.173 6.801 1.00 96.06 308 ASN A N 1
ATOM 2461 C CA . ASN A 1 308 ? -25.201 12.060 7.093 1.00 96.06 308 ASN A CA 1
ATOM 2462 C C . ASN A 1 308 ? -26.280 11.888 6.029 1.00 96.06 308 ASN A C 1
ATOM 2464 O O . ASN A 1 308 ? -26.568 10.753 5.673 1.00 96.06 308 ASN A O 1
ATOM 2468 N N . SER A 1 309 ? -26.801 12.974 5.458 1.00 93.94 309 SER A N 1
ATOM 2469 C CA . SER A 1 309 ? -27.729 12.921 4.323 1.00 93.94 309 SER A CA 1
ATOM 2470 C C . SER A 1 309 ? -27.122 12.182 3.118 1.00 93.94 309 SER A C 1
ATOM 2472 O O . SER A 1 309 ? -27.786 11.376 2.462 1.00 93.94 309 SER A O 1
ATOM 2474 N N . LEU A 1 310 ? -25.822 12.372 2.857 1.00 93.38 310 LEU A N 1
ATOM 2475 C CA . LEU A 1 310 ? -25.112 11.654 1.794 1.00 93.38 310 LEU A CA 1
ATOM 2476 C C . LEU A 1 310 ? -24.883 10.178 2.111 1.00 93.38 310 LEU A C 1
ATOM 2478 O O . LEU A 1 310 ? -25.055 9.338 1.224 1.00 93.38 310 LEU A O 1
ATOM 2482 N N . ILE A 1 311 ? -24.494 9.866 3.350 1.00 96.25 311 ILE A N 1
ATOM 2483 C CA . ILE A 1 311 ? -24.320 8.482 3.809 1.00 96.25 311 ILE A CA 1
ATOM 2484 C C . ILE A 1 311 ? -25.662 7.747 3.741 1.00 96.25 311 ILE A C 1
ATOM 2486 O O . ILE A 1 311 ? -25.737 6.657 3.179 1.00 96.25 311 ILE A O 1
ATOM 2490 N N . GLU A 1 312 ? -26.729 8.376 4.230 1.00 96.31 312 GLU A N 1
ATOM 2491 C CA . GLU A 1 312 ? -28.095 7.863 4.200 1.00 96.31 312 GLU A CA 1
ATOM 2492 C C . GLU A 1 312 ? -28.528 7.522 2.775 1.00 96.31 312 GLU A C 1
ATOM 2494 O O . GLU A 1 312 ? -28.926 6.393 2.491 1.00 96.31 312 GLU A O 1
ATOM 2499 N N . LYS A 1 313 ? -28.378 8.471 1.846 1.00 94.56 313 LYS A N 1
ATOM 2500 C CA . LYS A 1 313 ? -28.723 8.259 0.440 1.00 94.56 313 LYS A CA 1
ATOM 2501 C C . LYS A 1 313 ? -27.929 7.109 -0.183 1.00 94.56 313 LYS A C 1
ATOM 2503 O O . LYS A 1 313 ? -28.487 6.344 -0.965 1.00 94.56 313 LYS A O 1
ATOM 2508 N N . ALA A 1 314 ? -26.646 6.970 0.159 1.00 95.62 314 ALA A N 1
ATOM 2509 C CA . ALA A 1 314 ? -25.819 5.864 -0.316 1.00 95.62 314 ALA A CA 1
ATOM 2510 C C . ALA A 1 314 ? -26.280 4.508 0.246 1.00 95.62 314 ALA A C 1
ATOM 2512 O O . ALA A 1 314 ? -26.306 3.527 -0.494 1.00 95.62 314 ALA A O 1
ATOM 2513 N N . ILE A 1 315 ? -26.683 4.457 1.521 1.00 97.31 315 ILE A N 1
ATOM 2514 C CA . ILE A 1 315 ? -27.239 3.252 2.152 1.00 97.31 315 ILE A CA 1
ATOM 2515 C C . ILE A 1 315 ? -28.540 2.836 1.466 1.00 97.31 315 ILE A C 1
ATOM 2517 O O . ILE A 1 315 ? -28.686 1.674 1.091 1.00 97.31 315 ILE A O 1
ATOM 2521 N N . LEU A 1 316 ? -29.458 3.780 1.248 1.00 96.62 316 LEU A N 1
ATOM 2522 C CA . LEU A 1 316 ? -30.744 3.503 0.607 1.00 96.62 316 LEU A CA 1
ATOM 2523 C C . LEU A 1 316 ? -30.587 3.084 -0.863 1.00 96.62 316 LEU A C 1
ATOM 2525 O O . LEU A 1 316 ? -31.271 2.167 -1.312 1.00 96.62 316 LEU A O 1
ATOM 2529 N N . ASP A 1 317 ? -29.660 3.692 -1.612 1.00 95.06 317 ASP A N 1
ATOM 2530 C CA . ASP A 1 317 ? -29.358 3.273 -2.990 1.00 95.06 317 ASP A CA 1
ATOM 2531 C C . ASP A 1 317 ? -28.731 1.867 -3.027 1.00 95.06 317 ASP A C 1
ATOM 2533 O O . ASP A 1 317 ? -29.081 1.043 -3.872 1.00 95.06 317 ASP A O 1
ATOM 2537 N N . ALA A 1 318 ? -27.844 1.545 -2.080 1.00 96.12 318 ALA A N 1
ATOM 2538 C CA . ALA A 1 318 ? -27.293 0.200 -1.952 1.00 96.12 318 ALA A CA 1
ATOM 2539 C C . ALA A 1 318 ? -28.384 -0.835 -1.625 1.00 96.12 318 ALA A C 1
ATOM 2541 O O . ALA A 1 318 ? -28.433 -1.891 -2.263 1.00 96.12 318 ALA A O 1
ATOM 2542 N N . ASP A 1 319 ? -29.290 -0.520 -0.696 1.00 97.00 319 ASP A N 1
ATOM 2543 C CA . ASP A 1 319 ? -30.428 -1.381 -0.375 1.00 97.00 319 ASP A CA 1
ATOM 2544 C C . ASP A 1 319 ? -31.332 -1.612 -1.593 1.00 97.00 319 ASP A C 1
ATOM 2546 O O . ASP A 1 319 ? -31.634 -2.756 -1.943 1.00 97.00 319 ASP A O 1
ATOM 2550 N N . GLY A 1 320 ? -31.701 -0.536 -2.295 1.00 96.12 320 GLY A N 1
ATOM 2551 C CA . GLY A 1 320 ? -32.535 -0.589 -3.496 1.00 96.12 320 GLY A CA 1
ATOM 2552 C C . GLY A 1 320 ? -31.926 -1.440 -4.614 1.00 96.12 320 GLY A C 1
ATOM 2553 O O . GLY A 1 320 ? -32.650 -2.120 -5.340 1.00 96.12 320 GLY A O 1
ATOM 2554 N N . ARG A 1 321 ? -30.591 -1.477 -4.710 1.00 95.00 321 ARG A N 1
ATOM 2555 C CA . ARG A 1 321 ? -29.835 -2.311 -5.662 1.00 95.00 321 ARG A CA 1
ATOM 2556 C C . ARG A 1 321 ? -29.626 -3.756 -5.199 1.00 95.00 321 ARG A C 1
ATOM 2558 O O . ARG A 1 321 ? -28.958 -4.519 -5.898 1.00 95.00 321 ARG A O 1
ATOM 2565 N N . GLY A 1 322 ? -30.155 -4.140 -4.037 1.00 94.88 322 GLY A N 1
ATOM 2566 C CA . GLY A 1 322 ? -30.001 -5.485 -3.481 1.00 94.88 322 GLY A CA 1
ATOM 2567 C C . GLY A 1 322 ? -28.580 -5.785 -2.995 1.00 94.88 322 GLY A C 1
ATOM 2568 O O . GLY A 1 322 ? -28.135 -6.936 -3.035 1.00 94.88 322 GLY A O 1
ATOM 2569 N N . VAL A 1 323 ? -27.833 -4.763 -2.568 1.00 96.56 323 VAL A N 1
ATOM 2570 C CA . VAL A 1 323 ? -26.529 -4.959 -1.926 1.00 96.56 323 VAL A CA 1
ATOM 2571 C C . VAL A 1 323 ? -26.737 -5.687 -0.598 1.00 96.56 323 VAL A C 1
ATOM 2573 O O . VAL A 1 323 ? -27.564 -5.299 0.217 1.00 96.56 323 VAL A O 1
ATOM 2576 N N . ARG A 1 324 ? -25.961 -6.752 -0.365 1.00 95.88 324 ARG A N 1
ATOM 2577 C CA . ARG A 1 324 ? -26.075 -7.563 0.860 1.00 95.88 324 ARG A CA 1
ATOM 2578 C C . ARG A 1 324 ? -25.417 -6.918 2.072 1.00 95.88 324 ARG A C 1
ATOM 2580 O O . ARG A 1 324 ? -25.975 -6.961 3.158 1.00 95.88 324 ARG A O 1
ATOM 2587 N N . VAL A 1 325 ? -24.232 -6.342 1.886 1.00 97.50 325 VAL A N 1
ATOM 2588 C CA . VAL A 1 325 ? -23.439 -5.739 2.963 1.00 97.50 325 VAL A CA 1
ATOM 2589 C C . VAL A 1 325 ? -22.861 -4.418 2.481 1.00 97.50 325 VAL A C 1
ATOM 2591 O O . VAL A 1 325 ? -22.317 -4.351 1.377 1.00 97.50 325 VAL A O 1
ATOM 2594 N N . LEU A 1 326 ? -22.949 -3.392 3.322 1.00 97.38 326 LEU A N 1
ATOM 2595 C CA . LEU A 1 326 ? -22.326 -2.092 3.123 1.00 97.38 326 LEU A CA 1
ATOM 2596 C C . LEU A 1 326 ? -21.441 -1.773 4.326 1.00 97.38 326 LEU A C 1
ATOM 2598 O O . LEU A 1 326 ? -21.918 -1.666 5.454 1.00 97.38 326 LEU A O 1
ATOM 2602 N N . SER A 1 327 ? -20.143 -1.602 4.068 1.00 95.75 327 SER A N 1
ATOM 2603 C CA . SER A 1 327 ? -19.185 -1.172 5.084 1.00 95.75 327 SER A CA 1
ATOM 2604 C C . SER A 1 327 ? -18.990 0.340 5.054 1.00 95.75 327 SER A C 1
ATOM 2606 O O . SER A 1 327 ? -18.687 0.894 3.992 1.00 95.75 327 SER A O 1
ATOM 2608 N N . LEU A 1 328 ? -19.095 1.004 6.203 1.00 93.00 328 LEU A N 1
ATOM 2609 C CA . LEU A 1 328 ? -18.847 2.442 6.313 1.00 93.00 328 LEU A CA 1
ATOM 2610 C C . LEU A 1 328 ? -17.342 2.703 6.459 1.00 93.00 328 LEU A C 1
ATOM 2612 O O . LEU A 1 328 ? -16.732 2.311 7.443 1.00 93.00 328 LEU A O 1
ATOM 2616 N N . GLY A 1 329 ? -16.710 3.346 5.476 1.00 89.25 329 GLY A N 1
ATOM 2617 C CA . GLY A 1 329 ? -15.256 3.564 5.485 1.00 89.25 329 GLY A CA 1
ATOM 2618 C C . GLY A 1 329 ? -14.816 4.851 6.190 1.00 89.25 329 GLY A C 1
ATOM 2619 O O . GLY A 1 329 ? -15.451 5.895 6.009 1.00 89.25 329 GLY A O 1
ATOM 2620 N N . LEU A 1 330 ? -13.677 4.801 6.894 1.00 90.75 330 LEU A N 1
ATOM 2621 C CA . LEU A 1 330 ? -12.998 5.958 7.497 1.00 90.75 330 LEU A CA 1
ATOM 2622 C C . LEU A 1 330 ? -13.936 6.789 8.384 1.00 90.75 330 LEU A C 1
ATOM 2624 O O . LEU A 1 330 ? -14.563 6.259 9.292 1.00 90.75 330 LEU A O 1
ATOM 2628 N N . LEU A 1 331 ? -14.056 8.088 8.109 1.00 92.12 331 LEU A N 1
ATOM 2629 C CA . LEU A 1 331 ? -14.800 9.029 8.941 1.00 92.12 331 LEU A CA 1
ATOM 2630 C C . LEU A 1 331 ? -16.325 8.868 8.826 1.00 92.12 331 LEU A C 1
ATOM 2632 O O . LEU A 1 331 ? -17.071 9.445 9.611 1.00 92.12 331 LEU A O 1
ATOM 2636 N N . ASN A 1 332 ? -16.811 8.067 7.869 1.00 94.12 332 ASN A N 1
ATOM 2637 C CA . ASN A 1 332 ? -18.247 7.837 7.680 1.00 94.12 332 ASN A CA 1
ATOM 2638 C C . ASN A 1 332 ? -18.871 6.949 8.765 1.00 94.12 332 ASN A C 1
ATOM 2640 O O . ASN A 1 332 ? -20.092 6.843 8.812 1.00 94.12 332 ASN A O 1
ATOM 2644 N N . GLN A 1 333 ? -18.058 6.316 9.614 1.00 92.00 333 GLN A N 1
ATOM 2645 C CA . GLN A 1 333 ? -18.501 5.504 10.752 1.00 92.00 333 GLN A CA 1
ATOM 2646 C C . GLN A 1 333 ? -18.183 6.153 12.109 1.00 92.00 333 GLN A C 1
ATOM 2648 O O . GLN A 1 333 ? -18.211 5.480 13.132 1.00 92.00 333 GLN A O 1
ATOM 2653 N N . GLU A 1 334 ? -17.841 7.443 12.148 1.00 89.88 334 GLU A N 1
ATOM 2654 C CA . GLU A 1 334 ? -17.492 8.105 13.408 1.00 89.88 334 GLU A CA 1
ATOM 2655 C C . GLU A 1 334 ? -18.664 8.105 14.397 1.00 89.88 334 GLU A C 1
ATOM 2657 O O . GLU A 1 334 ? -19.797 8.473 14.061 1.00 89.88 334 GLU A O 1
ATOM 2662 N N . LYS A 1 335 ? -18.386 7.755 15.662 1.00 89.25 335 LYS A N 1
ATOM 2663 C CA . LYS A 1 335 ? -19.422 7.657 16.706 1.00 89.25 335 LYS A CA 1
ATOM 2664 C C . LYS A 1 335 ? -20.160 8.986 16.895 1.00 89.25 335 LYS A C 1
ATOM 2666 O O . LYS A 1 335 ? -21.378 8.998 17.046 1.00 89.25 335 LYS A O 1
ATOM 2671 N N . GLN A 1 336 ? -19.434 10.103 16.811 1.00 89.69 336 GLN A N 1
ATOM 2672 C CA . GLN A 1 336 ? -19.984 11.461 16.935 1.00 89.69 336 GLN A CA 1
ATOM 2673 C C . GLN A 1 336 ? -20.764 11.936 15.700 1.00 89.69 336 GLN A C 1
ATOM 2675 O O . GLN A 1 336 ? -21.475 12.938 15.778 1.00 89.69 336 GLN A O 1
ATOM 2680 N N . LEU A 1 337 ? -20.606 11.255 14.562 1.00 94.00 337 LEU A N 1
ATOM 2681 C CA . LEU A 1 337 ? -21.291 11.589 13.318 1.00 94.00 337 LEU A CA 1
ATOM 2682 C C . LEU A 1 337 ? -22.640 10.869 13.235 1.00 94.00 337 LEU A C 1
ATOM 2684 O O . LEU A 1 337 ? -23.663 11.520 13.048 1.00 94.00 337 LEU A O 1
ATOM 2688 N N . ASN A 1 338 ? -22.650 9.542 13.375 1.00 95.19 338 ASN A N 1
ATOM 2689 C CA . ASN A 1 338 ? -23.853 8.719 13.180 1.00 95.19 338 ASN A CA 1
ATOM 2690 C C . ASN A 1 338 ? -23.896 7.458 14.053 1.00 95.19 338 ASN A C 1
ATOM 2692 O O . ASN A 1 338 ? -24.616 6.512 13.728 1.00 95.19 338 ASN A O 1
ATOM 2696 N N . ARG A 1 339 ? -23.130 7.442 15.156 1.00 94.62 339 ARG A N 1
ATOM 2697 C CA . ARG A 1 339 ? -23.033 6.298 16.078 1.00 94.62 339 ARG A CA 1
ATOM 2698 C C . ARG A 1 339 ? -22.650 5.012 15.334 1.00 94.62 339 ARG A C 1
ATOM 2700 O O . ARG A 1 339 ? -23.314 3.989 15.452 1.00 94.62 339 ARG A O 1
ATOM 2707 N N . SER A 1 340 ? -21.610 5.091 14.504 1.00 94.31 340 SER A N 1
ATOM 2708 C CA . SER A 1 340 ? -21.117 3.962 13.703 1.00 94.31 340 SER A CA 1
ATOM 2709 C C . SER A 1 340 ? -22.202 3.294 12.847 1.00 94.31 340 SER A C 1
ATOM 2711 O O . SER A 1 340 ? -22.264 2.075 12.739 1.00 94.31 340 SER A O 1
ATOM 2713 N N . GLY A 1 341 ? -23.094 4.094 12.261 1.00 95.56 341 GLY A N 1
ATOM 2714 C CA . GLY A 1 341 ? -24.190 3.631 11.410 1.00 95.56 341 GLY A CA 1
ATOM 2715 C C . GLY A 1 341 ? -25.500 3.279 12.126 1.00 95.56 341 GLY A C 1
ATOM 2716 O O . GLY A 1 341 ? -26.502 3.091 11.437 1.00 95.56 341 GLY A O 1
ATOM 2717 N N . GLU A 1 342 ? -25.539 3.248 13.464 1.00 96.69 342 GLU A N 1
ATOM 2718 C CA . GLU A 1 342 ? -26.761 2.953 14.239 1.00 96.69 342 GLU A CA 1
ATOM 2719 C C . GLU A 1 342 ? -27.888 3.954 13.949 1.00 96.69 342 GLU A C 1
ATOM 2721 O O . GLU A 1 342 ? -29.058 3.582 13.888 1.00 96.69 342 GLU A O 1
ATOM 2726 N N . LEU A 1 343 ? -27.536 5.216 13.679 1.00 97.44 343 LEU A N 1
ATOM 2727 C CA . LEU A 1 343 ? -28.496 6.243 13.268 1.00 97.44 343 LEU A CA 1
ATOM 2728 C C . LEU A 1 343 ? -29.403 5.763 12.120 1.00 97.44 343 LEU A C 1
ATOM 2730 O O . LEU A 1 343 ? -30.602 6.038 12.108 1.00 97.44 343 LEU A O 1
ATOM 2734 N N . PHE A 1 344 ? -28.836 5.043 11.149 1.00 97.75 344 PHE A N 1
ATOM 2735 C CA . PHE A 1 344 ? -29.558 4.618 9.953 1.00 97.75 344 PHE A CA 1
ATOM 2736 C C . PHE A 1 344 ? -30.348 3.331 10.172 1.00 97.75 344 PHE A C 1
ATOM 2738 O O . PHE A 1 344 ? -31.419 3.191 9.590 1.00 97.75 344 PHE A O 1
ATOM 2745 N N . THR A 1 345 ? -29.872 2.414 11.019 1.00 96.56 345 THR A N 1
ATOM 2746 C CA . THR A 1 345 ? -30.628 1.197 11.359 1.00 96.56 345 THR A CA 1
ATOM 2747 C C . THR A 1 345 ? -31.835 1.513 12.237 1.00 96.56 345 THR A C 1
ATOM 2749 O O . THR A 1 345 ? -32.887 0.911 12.053 1.00 96.56 345 THR A O 1
ATOM 2752 N N . GLN A 1 346 ? -31.735 2.512 13.120 1.00 96.88 346 GLN A N 1
ATOM 2753 C CA . GLN A 1 346 ? -32.880 3.014 13.888 1.00 96.88 346 GLN A CA 1
ATOM 2754 C C . GLN A 1 346 ? -33.906 3.719 12.994 1.00 96.88 346 GLN A C 1
ATOM 2756 O O . GLN A 1 346 ? -35.107 3.503 13.139 1.00 96.88 346 GLN A O 1
ATOM 2761 N N . LYS A 1 347 ? -33.442 4.543 12.044 1.00 97.44 347 LYS A N 1
ATOM 2762 C CA . LYS A 1 347 ? -34.320 5.246 11.095 1.00 97.44 347 LYS A CA 1
ATOM 2763 C C . LYS A 1 347 ? -34.993 4.290 10.101 1.00 97.44 347 LYS A C 1
ATOM 2765 O O . LYS A 1 347 ? -36.132 4.522 9.706 1.00 97.44 347 LYS A O 1
ATOM 2770 N N . TYR A 1 348 ? -34.303 3.216 9.715 1.00 97.25 348 TYR A N 1
ATOM 2771 C CA . TYR A 1 348 ? -34.762 2.231 8.737 1.00 97.25 348 TYR A CA 1
ATOM 2772 C C . TYR A 1 348 ? -34.610 0.797 9.280 1.00 97.25 348 TYR A C 1
ATOM 2774 O O . TYR A 1 348 ? -33.699 0.072 8.873 1.00 97.25 348 TYR A O 1
ATOM 2782 N N . PRO A 1 349 ? -35.521 0.338 10.157 1.00 94.38 349 PRO A N 1
ATOM 2783 C CA . PRO A 1 349 ? -35.412 -0.982 10.791 1.00 94.38 349 PRO A CA 1
ATOM 2784 C C . PRO A 1 349 ? -35.539 -2.150 9.800 1.00 94.38 349 PRO A C 1
ATOM 2786 O O . PRO A 1 349 ? -35.045 -3.243 10.058 1.00 94.38 349 PRO A O 1
ATOM 2789 N N . ASN A 1 350 ? -36.164 -1.912 8.642 1.00 94.81 350 ASN A N 1
ATOM 2790 C CA . ASN A 1 350 ? -36.407 -2.915 7.601 1.00 94.81 350 ASN A CA 1
ATOM 2791 C C . ASN A 1 350 ? -35.400 -2.846 6.440 1.00 94.81 350 ASN A C 1
ATOM 2793 O O . ASN A 1 350 ? -35.708 -3.313 5.341 1.00 94.81 350 ASN A O 1
ATOM 2797 N N . LEU A 1 351 ? -34.216 -2.248 6.640 1.00 95.88 351 LEU A N 1
ATOM 2798 C CA . LEU A 1 351 ? -33.132 -2.378 5.660 1.00 95.88 351 LEU A CA 1
ATOM 2799 C C . LEU A 1 351 ? -32.903 -3.862 5.375 1.00 95.88 351 LEU A C 1
ATOM 2801 O O . LEU A 1 351 ? -33.008 -4.686 6.277 1.00 95.88 351 LEU A O 1
ATOM 2805 N N . ARG A 1 352 ? -32.593 -4.207 4.126 1.00 96.62 352 ARG A N 1
ATOM 2806 C CA . ARG A 1 352 ? -32.145 -5.536 3.689 1.00 96.62 352 ARG A CA 1
ATOM 2807 C C . ARG A 1 352 ? -30.623 -5.588 3.673 1.00 96.62 352 ARG A C 1
ATOM 2809 O O . ARG A 1 352 ? -30.052 -6.575 4.133 1.00 96.62 352 ARG A O 1
ATOM 2816 N N . VAL A 1 353 ? -29.962 -4.506 3.269 1.00 97.50 353 VAL A N 1
ATOM 2817 C CA . VAL A 1 353 ? -28.506 -4.358 3.383 1.00 97.50 353 VAL A CA 1
ATOM 2818 C C . VAL A 1 353 ? -28.056 -4.397 4.849 1.00 97.50 353 VAL A C 1
ATOM 2820 O O . VAL A 1 353 ? -28.623 -3.721 5.706 1.00 97.50 353 VAL A O 1
ATOM 2823 N N . ARG A 1 354 ? -27.020 -5.185 5.153 1.00 97.69 354 ARG A N 1
ATOM 2824 C CA . ARG A 1 354 ? -26.370 -5.189 6.472 1.00 97.69 354 ARG A CA 1
ATOM 2825 C C . ARG A 1 354 ? -25.320 -4.087 6.526 1.00 97.69 354 ARG A C 1
ATOM 2827 O O . ARG A 1 354 ? -24.453 -4.018 5.655 1.00 97.69 354 ARG A O 1
ATOM 2834 N N . LEU A 1 355 ? -25.384 -3.246 7.551 1.00 97.81 355 LEU A N 1
ATOM 2835 C CA . LEU A 1 355 ? -24.370 -2.221 7.810 1.00 97.81 355 LEU A CA 1
ATOM 2836 C C . LEU A 1 355 ? -23.268 -2.812 8.680 1.00 97.81 355 LEU A C 1
ATOM 2838 O O . LEU A 1 355 ? -23.576 -3.493 9.654 1.00 97.81 355 LEU A O 1
ATOM 2842 N N . VAL A 1 356 ? -22.010 -2.573 8.309 1.00 97.62 356 VAL A N 1
ATOM 2843 C CA . VAL A 1 356 ? -20.837 -3.099 9.021 1.00 97.62 356 VAL A CA 1
ATOM 2844 C C . VAL A 1 356 ? -19.809 -1.988 9.209 1.00 97.62 356 VAL A C 1
ATOM 2846 O O . VAL A 1 356 ? -19.195 -1.530 8.246 1.00 97.62 356 VAL A O 1
ATOM 2849 N N . ASP A 1 357 ? -19.612 -1.540 10.444 1.00 95.38 357 ASP A N 1
ATOM 2850 C CA . ASP A 1 357 ? -18.548 -0.599 10.794 1.00 95.38 357 ASP A CA 1
ATOM 2851 C C . ASP A 1 357 ? -17.171 -1.295 10.765 1.00 95.38 357 ASP A C 1
ATOM 2853 O O . ASP A 1 357 ? -16.197 -0.721 10.279 1.00 95.38 357 ASP A O 1
ATOM 2857 N N . GLY A 1 358 ? -17.127 -2.583 11.124 1.00 95.62 358 GLY A N 1
ATOM 2858 C CA . GLY A 1 358 ? -15.963 -3.462 11.042 1.00 95.62 358 GLY A CA 1
ATOM 2859 C C . GLY A 1 358 ? -15.040 -3.419 12.262 1.00 95.62 358 GLY A C 1
ATOM 2860 O O . GLY A 1 358 ? -13.907 -3.914 12.207 1.00 95.62 358 GLY A O 1
ATOM 2861 N N . SER A 1 359 ? -15.515 -2.837 13.363 1.00 95.44 359 SER A N 1
ATOM 2862 C CA . SER A 1 359 ? -14.805 -2.740 14.635 1.00 95.44 359 SER A CA 1
ATOM 2863 C C . SER A 1 359 ? -14.433 -4.110 15.202 1.00 95.44 359 SER A C 1
ATOM 2865 O O . SER A 1 359 ? -13.381 -4.229 15.825 1.00 95.44 359 SER A O 1
ATOM 2867 N N . GLY A 1 360 ? -15.242 -5.155 14.988 1.00 96.56 360 GLY A N 1
ATOM 2868 C CA . GLY A 1 360 ? -14.998 -6.503 15.514 1.00 96.56 360 GLY A CA 1
ATOM 2869 C C . GLY A 1 360 ? -13.687 -7.096 15.000 1.00 96.56 360 GLY A C 1
ATOM 2870 O O . GLY A 1 360 ? -12.824 -7.510 15.780 1.00 96.56 360 GLY A O 1
ATOM 2871 N N . LEU A 1 361 ? -13.487 -7.065 13.677 1.00 97.81 361 LEU A N 1
ATOM 2872 C CA . LEU A 1 361 ? -12.246 -7.549 13.066 1.00 97.81 361 LEU A CA 1
ATOM 2873 C C . LEU A 1 361 ? -11.061 -6.633 13.381 1.00 97.81 361 LEU A C 1
ATOM 2875 O O . LEU A 1 361 ? -9.953 -7.126 13.588 1.00 97.81 361 LEU A O 1
ATOM 2879 N N . ALA A 1 362 ? -11.275 -5.316 13.449 1.00 96.31 362 ALA A N 1
ATOM 2880 C CA . ALA A 1 362 ? -10.226 -4.382 13.845 1.00 96.31 362 ALA A CA 1
ATOM 2881 C C . ALA A 1 362 ? -9.720 -4.670 15.268 1.00 96.31 362 ALA A C 1
ATOM 2883 O O . ALA A 1 362 ? -8.511 -4.796 15.467 1.00 96.31 362 ALA A O 1
ATOM 2884 N N . THR A 1 363 ? -10.626 -4.879 16.229 1.00 96.81 363 THR A N 1
ATOM 2885 C CA . THR A 1 363 ? -10.286 -5.295 17.597 1.00 96.81 363 THR A CA 1
ATOM 2886 C C . THR A 1 363 ? -9.554 -6.632 17.607 1.00 96.81 363 THR A C 1
ATOM 2888 O O . THR A 1 363 ? -8.535 -6.761 18.283 1.00 96.81 363 THR A O 1
ATOM 2891 N N . ALA A 1 364 ? -9.999 -7.612 16.816 1.00 97.44 364 ALA A N 1
ATOM 2892 C CA . ALA A 1 364 ? -9.310 -8.895 16.717 1.00 97.44 364 ALA A CA 1
ATOM 2893 C C . ALA A 1 364 ? -7.862 -8.747 16.213 1.00 97.44 364 ALA A C 1
ATOM 2895 O O . ALA A 1 364 ? -6.944 -9.325 16.792 1.00 97.44 364 ALA A O 1
ATOM 2896 N N . VAL A 1 365 ? -7.632 -7.927 15.181 1.00 96.94 365 VAL A N 1
ATOM 2897 C CA . VAL A 1 365 ? -6.283 -7.640 14.662 1.00 96.94 365 VAL A CA 1
ATOM 2898 C C . VAL A 1 365 ? -5.410 -6.960 15.721 1.00 96.94 365 VAL A C 1
ATOM 2900 O O . VAL A 1 365 ? -4.260 -7.364 15.893 1.00 96.94 365 VAL A O 1
ATOM 2903 N N . VAL A 1 366 ? -5.947 -5.991 16.473 1.00 95.69 366 VAL A N 1
ATOM 2904 C CA . VAL A 1 366 ? -5.235 -5.356 17.599 1.00 95.69 366 VAL A CA 1
ATOM 2905 C C . VAL A 1 366 ? -4.831 -6.407 18.631 1.00 95.69 366 VAL A C 1
ATOM 2907 O O . VAL A 1 366 ? -3.653 -6.518 18.964 1.00 95.69 366 VAL A O 1
ATOM 2910 N N . LEU A 1 367 ? -5.774 -7.229 19.092 1.00 95.62 367 LEU A N 1
ATOM 2911 C CA . LEU A 1 367 ? -5.523 -8.246 20.116 1.00 95.62 367 LEU A CA 1
ATOM 2912 C C . LEU A 1 367 ? -4.472 -9.275 19.683 1.00 95.62 367 LEU A C 1
ATOM 2914 O O . LEU A 1 367 ? -3.644 -9.673 20.496 1.00 95.62 367 LEU A O 1
ATOM 2918 N N . LYS A 1 368 ? -4.478 -9.695 18.412 1.00 94.88 368 LYS A N 1
ATOM 2919 C CA . LYS A 1 368 ? -3.505 -10.660 17.869 1.00 94.88 368 LYS A CA 1
ATOM 2920 C C . LYS A 1 368 ? -2.137 -10.037 17.567 1.00 94.88 368 LYS A C 1
ATOM 2922 O O . LYS A 1 368 ? -1.185 -10.775 17.334 1.00 94.88 368 LYS A O 1
ATOM 2927 N N . SER A 1 369 ? -2.030 -8.707 17.560 1.00 93.56 369 SER A N 1
ATOM 2928 C CA . SER A 1 369 ? -0.752 -7.999 17.403 1.00 93.56 369 SER A CA 1
ATOM 2929 C C . SER A 1 369 ? 0.029 -7.851 18.715 1.00 93.56 369 SER A C 1
ATOM 2931 O O . SER A 1 369 ? 1.233 -7.596 18.687 1.00 93.56 369 SER A O 1
ATOM 2933 N N . ILE A 1 370 ? -0.641 -8.028 19.859 1.00 93.31 370 ILE A N 1
ATOM 2934 C CA . ILE A 1 370 ? -0.031 -7.960 21.189 1.00 93.31 370 ILE A CA 1
ATOM 2935 C C . ILE A 1 370 ? 0.658 -9.305 21.489 1.00 93.31 370 ILE A C 1
ATOM 2937 O O . ILE A 1 370 ? 0.023 -10.349 21.316 1.00 93.31 370 ILE A O 1
ATOM 2941 N N . PRO A 1 371 ? 1.923 -9.318 21.958 1.00 91.38 371 PRO A N 1
ATOM 2942 C CA . PRO A 1 371 ? 2.606 -10.556 22.343 1.00 91.38 371 PRO A CA 1
ATOM 2943 C C . PRO A 1 371 ? 1.828 -11.337 23.412 1.00 91.38 371 PRO A C 1
ATOM 2945 O O . PRO A 1 371 ? 1.332 -10.742 24.371 1.00 91.38 371 PRO A O 1
ATOM 2948 N N . LEU A 1 372 ? 1.741 -12.662 23.268 1.00 88.56 372 LEU A N 1
ATOM 2949 C CA . LEU A 1 372 ? 0.934 -13.550 24.124 1.00 88.56 372 LEU A CA 1
ATOM 2950 C C . LEU A 1 372 ? 1.333 -13.489 25.607 1.00 88.56 372 LEU A C 1
ATOM 2952 O O . LEU A 1 372 ? 0.495 -13.620 26.495 1.00 88.56 372 LEU A O 1
ATOM 2956 N N . GLU A 1 373 ? 2.613 -13.264 25.879 1.00 91.12 373 GLU A N 1
ATOM 2957 C CA . GLU A 1 373 ? 3.204 -13.155 27.209 1.00 91.12 373 GLU A CA 1
ATOM 2958 C C . GLU A 1 373 ? 2.943 -11.805 27.901 1.00 91.12 373 GLU A C 1
ATOM 2960 O O . GLU A 1 373 ? 3.302 -11.628 29.068 1.00 91.12 373 GLU A O 1
ATOM 2965 N N . THR A 1 374 ? 2.300 -10.851 27.218 1.00 94.50 374 THR A N 1
ATOM 2966 C CA . THR A 1 374 ? 2.037 -9.510 27.753 1.00 94.50 374 THR A CA 1
ATOM 2967 C C . THR A 1 374 ? 1.121 -9.574 28.974 1.00 94.50 374 THR A C 1
ATOM 2969 O O . THR A 1 374 ? -0.038 -9.968 28.883 1.00 94.50 374 THR A O 1
ATOM 2972 N N . LYS A 1 375 ? 1.627 -9.135 30.132 1.00 95.56 375 LYS A N 1
ATOM 2973 C CA . LYS A 1 375 ? 0.859 -9.079 31.391 1.00 95.56 375 LYS A CA 1
ATOM 2974 C C . LYS A 1 375 ? 0.247 -7.717 31.688 1.00 95.56 375 LYS A C 1
ATOM 2976 O O . LYS A 1 375 ? -0.711 -7.638 32.453 1.00 95.56 375 LYS A O 1
ATOM 2981 N N . ARG A 1 376 ? 0.817 -6.649 31.125 1.00 96.19 376 ARG A N 1
ATOM 2982 C CA . ARG A 1 376 ? 0.409 -5.265 31.379 1.00 96.19 376 ARG A CA 1
ATOM 2983 C C . ARG A 1 376 ? 0.457 -4.456 30.092 1.00 96.19 376 ARG A C 1
ATOM 2985 O O . ARG A 1 376 ? 1.440 -4.546 29.358 1.00 96.19 376 ARG A O 1
ATOM 2992 N N . VAL A 1 377 ? -0.564 -3.643 29.858 1.00 96.00 377 VAL A N 1
ATOM 2993 C CA . VAL A 1 377 ? -0.642 -2.717 28.721 1.00 96.00 377 VAL A CA 1
ATOM 2994 C C . VAL A 1 377 ? -0.993 -1.318 29.206 1.00 96.00 377 VAL A C 1
ATOM 2996 O O . VAL A 1 377 ? -1.668 -1.158 30.222 1.00 96.00 377 VAL A O 1
ATOM 2999 N N . PHE A 1 378 ? -0.538 -0.305 28.479 1.00 95.12 378 PHE A N 1
ATOM 3000 C CA . PHE A 1 378 ? -0.903 1.082 28.714 1.00 95.12 378 PHE A CA 1
ATOM 3001 C C . PHE A 1 378 ? -1.940 1.509 27.682 1.00 95.12 378 PHE A C 1
ATOM 3003 O O . PHE A 1 378 ? -1.670 1.461 26.483 1.00 95.12 378 PHE A O 1
ATOM 3010 N N . LEU A 1 379 ? -3.122 1.920 28.133 1.00 93.31 379 LEU A N 1
ATOM 3011 C CA . LEU A 1 379 ? -4.205 2.343 27.253 1.00 93.31 379 LEU A CA 1
ATOM 3012 C C . LEU A 1 379 ? -4.228 3.870 27.134 1.00 93.31 379 LEU A C 1
ATOM 3014 O O . LEU A 1 379 ? -4.431 4.596 28.111 1.00 93.31 379 LEU A O 1
ATOM 3018 N N . CYS A 1 380 ? -4.028 4.354 25.914 1.00 88.19 380 CYS A N 1
ATOM 3019 C CA . CYS A 1 380 ? -4.052 5.764 25.562 1.00 88.19 380 CYS A CA 1
ATOM 3020 C C . CYS A 1 380 ? -5.440 6.152 25.058 1.00 88.19 380 CYS A C 1
ATOM 3022 O O . CYS A 1 380 ? -5.786 5.888 23.910 1.00 88.19 380 CYS A O 1
ATOM 3024 N N . GLY A 1 381 ? -6.214 6.808 25.923 1.00 76.50 381 GLY A N 1
ATOM 3025 C CA . GLY A 1 381 ? -7.570 7.251 25.599 1.00 76.50 381 GLY A CA 1
ATOM 3026 C C . GLY A 1 381 ? -8.589 6.108 25.551 1.00 76.50 381 GLY A C 1
ATOM 3027 O O . GLY A 1 381 ? -8.257 4.933 25.666 1.00 76.50 381 GLY A O 1
ATOM 3028 N N . THR A 1 382 ? -9.864 6.474 25.434 1.00 70.38 382 THR A N 1
ATOM 3029 C CA . THR A 1 382 ? -10.999 5.540 25.293 1.00 70.38 382 THR A CA 1
ATOM 3030 C C . THR A 1 382 ? -12.021 6.067 24.290 1.00 70.38 382 THR A C 1
ATOM 3032 O O . THR A 1 382 ? -13.190 5.715 24.349 1.00 70.38 382 THR A O 1
ATOM 3035 N N . SER A 1 383 ? -11.621 6.949 23.373 1.00 71.19 383 SER A N 1
ATOM 3036 C CA . SER A 1 383 ? -12.540 7.591 22.424 1.00 71.19 383 SER A CA 1
ATOM 3037 C C . SER A 1 383 ? -13.108 6.623 21.392 1.00 71.19 383 SER A C 1
ATOM 3039 O O . SER A 1 383 ? -14.261 6.776 20.990 1.00 71.19 383 SER A O 1
ATOM 3041 N N . SER A 1 384 ? -12.322 5.628 20.970 1.00 83.75 384 SER A N 1
ATOM 3042 C CA . SER A 1 384 ? -12.744 4.687 19.935 1.00 83.75 384 SER A CA 1
ATOM 3043 C C . SER A 1 384 ? -13.373 3.408 20.498 1.00 83.75 384 SER A C 1
ATOM 3045 O O . SER A 1 384 ? -12.930 2.856 21.510 1.00 83.75 384 SER A O 1
ATOM 3047 N N . LYS A 1 385 ? -14.372 2.893 19.769 1.00 90.12 385 LYS A N 1
ATOM 3048 C CA . LYS A 1 385 ? -15.025 1.596 20.013 1.00 90.12 385 LYS A CA 1
ATOM 3049 C C . LYS A 1 385 ? -14.014 0.440 20.043 1.00 90.12 385 LYS A C 1
ATOM 3051 O O . LYS A 1 385 ? -14.079 -0.417 20.918 1.00 90.12 385 LYS A O 1
ATOM 3056 N N . VAL A 1 386 ? -13.023 0.465 19.148 1.00 93.50 386 VAL A N 1
ATOM 3057 C CA . VAL A 1 386 ? -11.949 -0.543 19.071 1.00 93.50 386 VAL A CA 1
ATOM 3058 C C . VAL A 1 386 ? -11.043 -0.493 20.305 1.00 93.50 386 VAL A C 1
ATOM 3060 O O . VAL A 1 386 ? -10.714 -1.539 20.858 1.00 93.50 386 VAL A O 1
ATOM 3063 N N . THR A 1 387 ? -10.684 0.706 20.784 1.00 93.06 387 THR A N 1
ATOM 3064 C CA . THR A 1 387 ? -9.878 0.890 22.007 1.00 93.06 387 THR A CA 1
ATOM 3065 C C . THR A 1 387 ? -10.599 0.313 23.231 1.00 93.06 387 THR A C 1
ATOM 3067 O O . THR A 1 387 ? -10.001 -0.448 23.992 1.00 93.06 387 THR A O 1
ATOM 3070 N N . GLN A 1 388 ? -11.890 0.625 23.400 1.00 92.00 388 GLN A N 1
ATOM 3071 C CA . GLN A 1 388 ? -12.715 0.126 24.510 1.00 92.00 388 GLN A CA 1
ATOM 3072 C C . GLN A 1 388 ? -12.883 -1.403 24.470 1.00 92.00 388 GLN A C 1
ATOM 3074 O O . GLN A 1 388 ? -12.672 -2.084 25.477 1.00 92.00 388 GLN A O 1
ATOM 3079 N N . ALA A 1 389 ? -13.202 -1.958 23.296 1.00 94.06 389 ALA A N 1
ATOM 3080 C CA . ALA A 1 389 ? -13.386 -3.396 23.114 1.00 94.06 389 ALA A CA 1
ATOM 3081 C C . ALA A 1 389 ? -12.083 -4.184 23.333 1.00 94.06 389 ALA A C 1
ATOM 3083 O O . ALA A 1 389 ? -12.086 -5.217 24.007 1.00 94.06 389 ALA A O 1
ATOM 3084 N N . ALA A 1 390 ? -10.953 -3.679 22.823 1.00 95.25 390 ALA A N 1
ATOM 3085 C CA . ALA A 1 390 ? -9.641 -4.274 23.059 1.00 95.25 390 ALA A CA 1
ATOM 3086 C C . ALA A 1 390 ? -9.287 -4.274 24.553 1.00 95.25 390 ALA A C 1
ATOM 3088 O O . ALA A 1 390 ? -8.874 -5.305 25.077 1.00 95.25 390 ALA A O 1
ATOM 3089 N N . ALA A 1 391 ? -9.499 -3.158 25.256 1.00 94.69 391 ALA A N 1
ATOM 3090 C CA . ALA A 1 391 ? -9.238 -3.070 26.690 1.00 94.69 391 ALA A CA 1
ATOM 3091 C C . ALA A 1 391 ? -10.104 -4.045 27.504 1.00 94.69 391 ALA A C 1
ATOM 3093 O O . ALA A 1 391 ? -9.585 -4.762 28.356 1.00 94.69 391 ALA A O 1
ATOM 3094 N N . THR A 1 392 ? -11.399 -4.133 27.192 1.00 94.00 392 THR A N 1
ATOM 3095 C CA . THR A 1 392 ? -12.329 -5.063 27.855 1.00 94.00 392 THR A CA 1
ATOM 3096 C C . THR A 1 392 ? -11.904 -6.518 27.649 1.00 94.00 392 THR A C 1
ATOM 3098 O O . THR A 1 392 ? -11.771 -7.266 28.618 1.00 94.00 392 THR A O 1
ATOM 3101 N N . THR A 1 393 ? -11.571 -6.889 26.408 1.00 95.06 393 THR A N 1
ATOM 3102 C CA . THR A 1 393 ? -11.112 -8.247 26.071 1.00 95.06 393 THR A CA 1
ATOM 3103 C C . THR A 1 393 ? -9.767 -8.583 26.733 1.00 95.06 393 THR A C 1
ATOM 3105 O O . THR A 1 393 ? -9.510 -9.728 27.096 1.00 95.06 393 THR A O 1
ATOM 3108 N N . LEU A 1 394 ? -8.879 -7.600 26.914 1.00 95.94 394 LEU A N 1
ATOM 3109 C CA . LEU A 1 394 ? -7.614 -7.792 27.629 1.00 95.94 394 LEU A CA 1
ATOM 3110 C C . LEU A 1 394 ? -7.840 -8.025 29.128 1.00 95.94 394 LEU A C 1
ATOM 3112 O O . LEU A 1 394 ? -7.255 -8.960 29.678 1.00 95.94 394 LEU A O 1
ATOM 3116 N N . CYS A 1 395 ? -8.733 -7.259 29.763 1.00 95.56 395 CYS A N 1
ATOM 3117 C CA . CYS A 1 395 ? -9.139 -7.502 31.149 1.00 95.56 395 CYS A CA 1
ATOM 3118 C C . CYS A 1 395 ? -9.763 -8.900 31.318 1.00 95.56 395 CYS A C 1
ATOM 3120 O O . CYS A 1 395 ? -9.462 -9.591 32.287 1.00 95.56 395 CYS A O 1
ATOM 3122 N N . GLU A 1 396 ? -10.577 -9.361 30.362 1.00 93.69 396 GLU A N 1
ATOM 3123 C CA . GLU A 1 396 ? -11.123 -10.731 30.335 1.00 93.69 396 GLU A CA 1
ATOM 3124 C C . GLU A 1 396 ? -10.057 -11.822 30.242 1.00 93.69 396 GLU A C 1
ATOM 3126 O O . GLU A 1 396 ? -10.226 -12.900 30.808 1.00 93.69 396 GLU A O 1
ATOM 3131 N N . ARG A 1 397 ? -8.935 -11.533 29.582 1.00 93.62 397 ARG A N 1
ATOM 3132 C CA . ARG A 1 397 ? -7.772 -12.430 29.493 1.00 93.62 397 ARG A CA 1
ATOM 3133 C C . ARG A 1 397 ? -6.832 -12.317 30.699 1.00 93.62 397 ARG A C 1
ATOM 3135 O O . ARG A 1 397 ? -5.760 -12.918 30.689 1.00 93.62 397 ARG A O 1
ATOM 3142 N N . GLY A 1 398 ? -7.202 -11.540 31.718 1.00 94.94 398 GLY A N 1
ATOM 3143 C CA . GLY A 1 398 ? -6.391 -11.306 32.911 1.00 94.94 398 GLY A CA 1
ATOM 3144 C C . GLY A 1 398 ? -5.148 -10.443 32.674 1.00 94.94 398 GLY A C 1
ATOM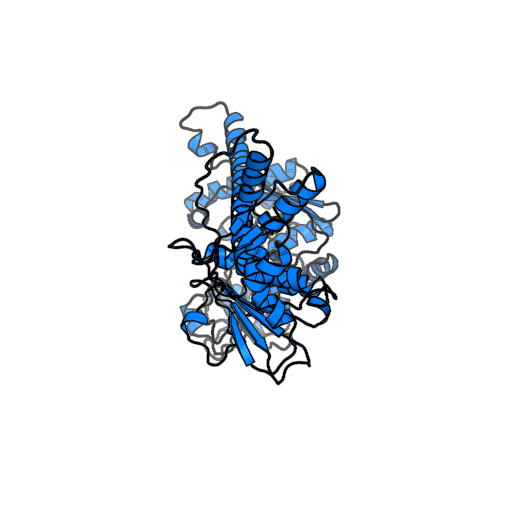 3145 O O . GLY A 1 398 ? -4.194 -10.503 33.452 1.00 94.94 398 GLY A O 1
ATOM 3146 N N . VAL A 1 399 ? -5.126 -9.656 31.594 1.00 96.62 399 VAL A N 1
ATOM 3147 C CA . VAL A 1 399 ? -4.068 -8.677 31.315 1.00 96.62 399 VAL A CA 1
ATOM 3148 C C . VAL A 1 399 ? -4.417 -7.373 32.020 1.00 96.62 399 VAL A C 1
ATOM 3150 O O . VAL A 1 399 ? -5.511 -6.842 31.845 1.00 96.62 399 VAL A O 1
ATOM 3153 N N . GLN A 1 400 ? -3.481 -6.825 32.794 1.00 96.44 400 GLN A N 1
ATOM 3154 C CA . GLN A 1 400 ? -3.703 -5.559 33.486 1.00 96.44 400 GLN A CA 1
ATOM 3155 C C . GLN A 1 400 ? -3.665 -4.385 32.494 1.00 96.44 400 GLN A C 1
ATOM 3157 O O . GLN A 1 400 ? -2.650 -4.141 31.838 1.00 96.44 400 GLN A O 1
ATOM 3162 N N . VAL A 1 401 ? -4.758 -3.632 32.416 1.00 95.81 401 VAL A N 1
ATOM 3163 C CA . VAL A 1 401 ? -4.896 -2.430 31.592 1.00 95.81 401 VAL A CA 1
ATOM 3164 C C . VAL A 1 401 ? -4.674 -1.200 32.470 1.00 95.81 401 VAL A C 1
ATOM 3166 O O . VAL A 1 401 ? -5.441 -0.930 33.396 1.00 95.81 401 VAL A O 1
ATOM 3169 N N . ILE A 1 402 ? -3.605 -0.457 32.185 1.00 94.69 402 ILE A N 1
ATOM 3170 C CA . ILE A 1 402 ? -3.190 0.725 32.944 1.00 94.69 402 ILE A CA 1
ATOM 3171 C C . ILE A 1 402 ? -3.571 1.991 32.180 1.00 94.69 402 ILE A C 1
ATOM 3173 O O . ILE A 1 402 ? -3.308 2.113 30.985 1.00 94.69 402 ILE A O 1
ATOM 3177 N N . MET A 1 403 ? -4.162 2.950 32.887 1.00 92.75 403 MET A N 1
ATOM 3178 C CA . MET A 1 403 ? -4.571 4.251 32.360 1.00 92.75 403 MET A CA 1
ATOM 3179 C C . MET A 1 403 ? -4.132 5.366 33.301 1.00 92.75 403 MET A C 1
ATOM 3181 O O . MET A 1 403 ? -4.081 5.158 34.507 1.00 92.75 403 MET A O 1
ATOM 3185 N N . ASN A 1 404 ? -3.906 6.574 32.780 1.00 89.19 404 ASN A N 1
ATOM 3186 C CA . ASN A 1 404 ? -3.5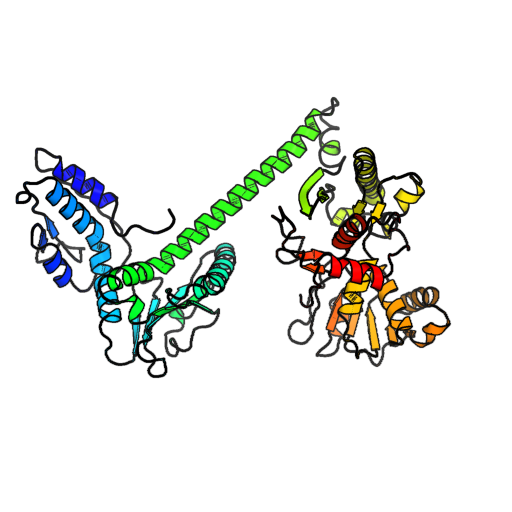87 7.753 33.599 1.00 89.19 404 ASN A CA 1
ATOM 3187 C C . ASN A 1 404 ? -4.656 8.863 33.548 1.00 89.19 404 ASN A C 1
ATOM 3189 O O . ASN A 1 404 ? -4.563 9.848 34.277 1.00 89.19 404 ASN A O 1
ATOM 3193 N N . GLN A 1 405 ? -5.683 8.719 32.706 1.00 88.19 405 GLN A N 1
ATOM 3194 C CA . GLN A 1 405 ? -6.779 9.681 32.580 1.00 88.19 405 GLN A CA 1
ATOM 3195 C C . GLN A 1 405 ? -7.996 9.208 33.373 1.00 88.19 405 GLN A C 1
ATOM 3197 O O . GLN A 1 405 ? -8.704 8.301 32.937 1.00 88.19 405 GLN A O 1
ATOM 3202 N N . LYS A 1 406 ? -8.276 9.857 34.510 1.00 89.88 406 LYS A N 1
ATOM 3203 C CA . LYS A 1 406 ? -9.359 9.461 35.427 1.00 89.88 406 LYS A CA 1
ATOM 3204 C C . LYS A 1 406 ? -10.730 9.377 34.746 1.00 89.88 406 LYS A C 1
ATOM 3206 O O . LYS A 1 406 ? -11.390 8.354 34.843 1.00 89.88 406 LYS A O 1
ATOM 3211 N N . LYS A 1 407 ? -11.113 10.397 33.966 1.00 88.62 407 LYS A N 1
ATOM 3212 C CA . LYS A 1 407 ? -12.393 10.399 33.229 1.00 88.62 407 LYS A CA 1
ATOM 3213 C C . LYS A 1 407 ? -12.523 9.203 32.278 1.00 88.62 407 LYS A C 1
ATOM 3215 O O . LYS A 1 407 ? -13.574 8.582 32.207 1.00 88.62 407 LYS A O 1
ATOM 3220 N N . ALA A 1 408 ? -11.455 8.887 31.546 1.00 87.44 408 ALA A N 1
ATOM 3221 C CA . ALA A 1 408 ? -11.439 7.766 30.610 1.00 87.44 408 ALA A CA 1
ATOM 3222 C C . ALA A 1 408 ? -11.496 6.413 31.337 1.00 87.44 408 ALA A C 1
ATOM 3224 O O . ALA A 1 408 ? -12.200 5.513 30.885 1.00 87.44 408 ALA A O 1
ATOM 3225 N N . TYR A 1 409 ? -10.794 6.301 32.469 1.00 91.19 409 TYR A N 1
ATOM 3226 C CA . TYR A 1 409 ? -10.827 5.135 33.350 1.00 91.19 409 TYR A CA 1
ATOM 3227 C C . TYR A 1 409 ? -12.232 4.882 33.899 1.00 91.19 409 TYR A C 1
ATOM 3229 O O . TYR A 1 409 ? -12.733 3.769 33.773 1.00 91.19 409 TYR A O 1
ATOM 3237 N N . ASP A 1 410 ? -12.888 5.910 34.444 1.00 91.00 410 ASP A N 1
ATOM 3238 C CA . ASP A 1 410 ? -14.228 5.782 35.024 1.00 91.00 410 ASP A CA 1
ATOM 3239 C C . ASP A 1 410 ? -15.249 5.342 33.960 1.00 91.00 410 ASP A C 1
ATOM 3241 O O . ASP A 1 410 ? -16.055 4.450 34.213 1.00 91.00 410 ASP A O 1
ATOM 3245 N N . MET A 1 411 ? -15.162 5.886 32.737 1.00 88.31 411 MET A N 1
ATOM 3246 C CA . MET A 1 411 ? -16.011 5.459 31.615 1.00 88.31 411 MET A CA 1
ATOM 3247 C C . MET A 1 411 ? -15.786 3.994 31.225 1.00 88.31 411 MET A C 1
ATOM 3249 O O . MET A 1 411 ? -16.751 3.266 31.012 1.00 88.31 411 MET A O 1
ATOM 3253 N N . LEU A 1 412 ? -14.529 3.551 31.133 1.00 89.62 412 LEU A N 1
ATOM 3254 C CA . LEU A 1 412 ? -14.218 2.168 30.769 1.00 89.62 412 LEU A CA 1
ATOM 3255 C C . LEU A 1 412 ? -14.606 1.188 31.883 1.00 89.62 412 LEU A C 1
ATOM 3257 O O . LEU A 1 412 ? -15.102 0.101 31.603 1.00 89.62 412 LEU A O 1
ATOM 3261 N N . LYS A 1 413 ? -14.443 1.582 33.150 1.00 91.44 413 LYS A N 1
ATOM 3262 C CA . LYS A 1 413 ? -14.821 0.767 34.310 1.00 91.44 413 LYS A CA 1
ATOM 3263 C C . LYS A 1 413 ? -16.309 0.403 34.311 1.00 91.44 413 LYS A C 1
ATOM 3265 O O . LYS A 1 413 ? -16.646 -0.680 34.766 1.00 91.44 413 LYS A O 1
ATOM 3270 N N . LEU A 1 414 ? -17.173 1.272 33.779 1.00 89.50 414 LEU A N 1
ATOM 3271 C CA . LEU A 1 414 ? -18.611 1.004 33.631 1.00 89.50 414 LEU A CA 1
ATOM 3272 C C . LEU A 1 414 ? -18.933 -0.039 32.547 1.00 89.50 414 LEU A C 1
ATOM 3274 O O . LEU A 1 414 ? -20.010 -0.622 32.576 1.00 89.50 414 LEU A O 1
ATOM 3278 N N . GLN A 1 415 ? -18.032 -0.255 31.586 1.00 85.75 415 GLN A N 1
ATOM 3279 C CA . GLN A 1 415 ? -18.220 -1.203 30.480 1.00 85.75 415 GLN A CA 1
ATOM 3280 C C . GLN A 1 415 ? -17.595 -2.572 30.765 1.00 85.75 415 GLN A C 1
ATOM 3282 O O . GLN A 1 415 ? -18.076 -3.591 30.272 1.00 85.75 415 GLN A O 1
ATOM 3287 N N . VAL A 1 416 ? -16.509 -2.605 31.540 1.00 89.12 416 VAL A N 1
ATOM 3288 C CA . VAL A 1 416 ? -15.815 -3.847 31.892 1.00 89.12 416 VAL A CA 1
ATOM 3289 C C . VAL A 1 416 ? -16.666 -4.646 32.890 1.00 89.12 416 VAL A C 1
ATOM 3291 O O . VAL A 1 416 ? -17.085 -4.082 33.902 1.00 89.12 416 VAL A O 1
ATOM 3294 N N . PRO A 1 417 ? -16.883 -5.961 32.676 1.00 90.56 417 PRO A N 1
ATOM 3295 C CA . PRO A 1 417 ? -17.588 -6.805 33.638 1.00 90.56 417 PRO A CA 1
ATOM 3296 C C . PRO A 1 417 ? -16.986 -6.694 35.042 1.00 90.56 417 PRO A C 1
ATOM 3298 O O . PRO A 1 417 ? -15.766 -6.742 35.190 1.00 90.56 417 PRO A O 1
ATOM 3301 N N . GLU A 1 418 ? -17.827 -6.608 36.076 1.00 90.00 418 GLU A N 1
ATOM 3302 C CA . GLU A 1 418 ? -17.404 -6.313 37.456 1.00 90.00 418 GLU A CA 1
ATOM 3303 C C . GLU A 1 418 ? -16.264 -7.223 37.944 1.00 90.00 418 GLU A C 1
ATOM 3305 O O . GLU A 1 418 ? -15.242 -6.735 38.432 1.00 90.00 418 GLU A O 1
ATOM 3310 N N . ARG A 1 419 ? -16.372 -8.532 37.675 1.00 92.19 419 ARG A N 1
ATOM 3311 C CA . ARG A 1 419 ? -15.342 -9.548 37.974 1.00 92.19 419 ARG A CA 1
ATOM 3312 C C . ARG A 1 419 ? -13.957 -9.268 37.371 1.00 92.19 419 ARG A C 1
ATOM 3314 O O . ARG A 1 419 ? -12.959 -9.761 37.884 1.00 92.19 419 ARG A O 1
ATOM 3321 N N . ASN A 1 420 ? -13.886 -8.472 36.309 1.00 93.25 420 ASN A N 1
ATOM 3322 C CA . ASN A 1 420 ? -12.659 -8.168 35.578 1.00 93.25 420 ASN A CA 1
ATOM 3323 C C . ASN A 1 420 ? -12.135 -6.756 35.866 1.00 93.25 420 ASN A C 1
ATOM 3325 O O . ASN A 1 420 ? -11.037 -6.413 35.428 1.00 93.25 420 ASN A O 1
ATOM 3329 N N . THR A 1 421 ? -12.876 -5.933 36.616 1.00 91.75 421 THR A N 1
ATOM 3330 C CA . THR A 1 421 ? -12.448 -4.566 36.967 1.00 91.75 421 THR A CA 1
ATOM 3331 C C . THR A 1 421 ? -11.152 -4.544 37.780 1.00 91.75 421 THR A C 1
ATOM 3333 O O . THR A 1 421 ? -10.422 -3.558 37.729 1.00 91.75 421 THR A O 1
ATOM 3336 N N . ILE A 1 422 ? -10.809 -5.655 38.443 1.00 94.12 422 ILE A N 1
ATOM 3337 C CA . ILE A 1 422 ? -9.526 -5.864 39.133 1.00 94.12 422 ILE A CA 1
ATOM 3338 C C . ILE A 1 422 ? -8.310 -5.724 38.203 1.00 94.12 422 ILE A C 1
ATOM 3340 O O . ILE A 1 422 ? -7.218 -5.385 38.658 1.00 94.12 422 ILE A O 1
ATOM 3344 N N . TYR A 1 423 ? -8.489 -5.954 36.899 1.00 95.69 423 TYR A N 1
ATOM 3345 C CA . TYR A 1 423 ? -7.437 -5.808 35.897 1.00 95.69 423 TYR A CA 1
ATOM 3346 C C . TYR A 1 423 ? -7.328 -4.377 35.358 1.00 95.69 423 TYR A C 1
ATOM 3348 O O . TYR A 1 423 ? -6.383 -4.079 34.632 1.00 95.69 423 TYR A O 1
ATOM 3356 N N . LEU A 1 424 ? -8.229 -3.467 35.736 1.00 94.19 424 LEU A N 1
ATOM 3357 C CA . LEU A 1 424 ? -8.191 -2.068 35.325 1.00 94.19 424 LEU A CA 1
ATOM 3358 C C . LEU A 1 424 ? -7.550 -1.198 36.421 1.00 94.19 424 LEU A C 1
ATOM 3360 O O . LEU A 1 424 ? -8.120 -1.002 37.497 1.00 94.19 424 LEU A O 1
ATOM 3364 N N . LYS A 1 425 ? -6.380 -0.610 36.137 1.00 94.00 425 LYS A N 1
ATOM 3365 C CA . LYS A 1 425 ? -5.601 0.201 37.095 1.00 94.00 425 LYS A CA 1
ATOM 3366 C C . LYS A 1 425 ? -5.473 1.655 36.625 1.00 94.00 425 LYS A C 1
ATOM 3368 O O . LYS A 1 425 ? -4.979 1.918 35.530 1.00 94.00 425 LYS A O 1
ATOM 3373 N N . LEU A 1 426 ? -5.858 2.606 37.478 1.00 92.62 426 LEU A N 1
ATOM 3374 C CA . LEU A 1 426 ? -5.543 4.024 37.292 1.00 92.62 426 LEU A CA 1
ATOM 3375 C C . LEU A 1 426 ? -4.175 4.304 37.928 1.00 92.62 426 LEU A C 1
ATOM 3377 O O . LEU A 1 426 ? -4.030 4.217 39.144 1.00 92.62 426 LEU A O 1
ATOM 3381 N N . SER A 1 427 ? -3.163 4.606 37.120 1.00 89.06 427 SER A N 1
ATOM 3382 C CA . SER A 1 427 ? -1.821 4.938 37.598 1.00 89.06 427 SER A CA 1
ATOM 3383 C C . SER A 1 427 ? -1.069 5.796 36.583 1.00 89.06 427 SER A C 1
ATOM 3385 O O . SER A 1 427 ? -1.237 5.644 35.373 1.00 89.06 427 SER A O 1
ATOM 3387 N N . SER A 1 428 ? -0.240 6.708 37.090 1.00 83.38 428 SER A N 1
ATOM 3388 C CA . SER A 1 428 ? 0.744 7.442 36.281 1.00 83.38 428 SER A CA 1
ATOM 3389 C C . SER A 1 428 ? 2.155 6.861 36.412 1.00 83.38 428 SER A C 1
ATOM 3391 O O . SER A 1 428 ? 3.053 7.286 35.688 1.00 83.38 428 SER A O 1
ATOM 3393 N N . ASP A 1 429 ? 2.322 5.870 37.288 1.00 79.81 429 ASP A N 1
ATOM 3394 C CA . ASP A 1 429 ? 3.582 5.209 37.597 1.00 79.81 429 ASP A CA 1
ATOM 3395 C C . ASP A 1 429 ? 3.623 3.830 36.917 1.00 79.81 429 ASP A C 1
ATOM 3397 O O . ASP A 1 429 ? 2.587 3.253 36.584 1.00 79.81 429 ASP A O 1
ATOM 3401 N N . GLU A 1 430 ? 4.823 3.286 36.697 1.00 76.25 430 GLU A N 1
ATOM 3402 C CA . GLU A 1 430 ? 5.015 1.928 36.150 1.00 76.25 430 GLU A CA 1
ATOM 3403 C C . GLU A 1 430 ? 4.394 1.691 34.757 1.00 76.25 430 GLU A C 1
ATOM 3405 O O . GLU A 1 430 ? 3.787 0.649 34.490 1.00 76.25 430 GLU A O 1
ATOM 3410 N N . ILE A 1 431 ? 4.559 2.651 33.843 1.00 85.75 431 ILE A N 1
ATOM 3411 C CA . ILE A 1 431 ? 4.005 2.556 32.488 1.00 85.75 431 ILE A CA 1
ATOM 3412 C C . ILE A 1 431 ? 4.676 1.405 31.701 1.00 85.75 431 ILE A C 1
ATOM 3414 O O . ILE A 1 431 ? 5.897 1.422 31.526 1.00 85.75 431 ILE A O 1
ATOM 3418 N N . PRO A 1 432 ? 3.914 0.411 31.202 1.00 91.12 432 PRO A N 1
ATOM 3419 C CA . PRO A 1 432 ? 4.462 -0.738 30.486 1.00 91.12 432 PRO A CA 1
ATOM 3420 C C . PRO A 1 432 ? 4.949 -0.384 29.073 1.00 91.12 432 PRO A C 1
ATOM 3422 O O . PRO A 1 432 ? 4.654 0.678 28.527 1.00 91.12 432 PRO A O 1
ATOM 3425 N N . GLN A 1 433 ? 5.675 -1.320 28.455 1.00 93.06 433 GLN A N 1
ATOM 3426 C CA . GLN A 1 433 ? 6.229 -1.158 27.106 1.00 93.06 433 GLN A CA 1
ATOM 3427 C C . GLN A 1 433 ? 5.188 -1.264 25.985 1.00 93.06 433 GLN A C 1
ATOM 3429 O O . GLN A 1 433 ? 5.462 -0.812 24.882 1.00 93.06 433 GLN A O 1
ATOM 3434 N N . ILE A 1 434 ? 4.015 -1.858 26.219 1.00 95.38 434 ILE A N 1
ATOM 3435 C CA . ILE A 1 434 ? 2.976 -1.994 25.187 1.00 95.38 434 ILE A CA 1
ATOM 3436 C C . ILE A 1 434 ? 1.950 -0.881 25.363 1.00 95.38 434 ILE A C 1
ATOM 3438 O O . ILE A 1 434 ? 1.252 -0.842 26.374 1.00 95.38 434 ILE A O 1
ATOM 3442 N N . TRP A 1 435 ? 1.862 0.011 24.380 1.00 95.00 435 TRP A N 1
ATOM 3443 C CA . TRP A 1 435 ? 0.938 1.143 24.368 1.00 95.00 435 TRP A CA 1
ATOM 3444 C C . TRP A 1 435 ? -0.139 0.906 23.319 1.00 95.00 435 TRP A C 1
ATOM 3446 O O . TRP A 1 435 ? 0.180 0.732 22.148 1.00 95.00 435 TRP A O 1
ATOM 3456 N N . ILE A 1 436 ? -1.405 0.921 23.721 1.00 94.62 436 ILE A N 1
ATOM 3457 C CA . ILE A 1 436 ? -2.555 0.680 22.846 1.00 94.62 436 ILE A CA 1
ATOM 3458 C C . ILE A 1 436 ? -3.407 1.940 22.818 1.00 94.62 436 ILE A C 1
ATOM 3460 O O . ILE A 1 436 ? -3.748 2.464 23.875 1.00 94.62 436 ILE A O 1
ATOM 3464 N N . GLY A 1 437 ? -3.792 2.417 21.639 1.00 90.62 437 GLY A N 1
ATOM 3465 C CA . GLY A 1 437 ? -4.766 3.502 21.559 1.00 90.62 437 GLY A CA 1
ATOM 3466 C C . GLY A 1 437 ? -4.791 4.257 20.242 1.00 90.62 437 GLY A C 1
ATOM 3467 O O . GLY A 1 437 ? -4.034 3.988 19.305 1.00 90.62 437 GLY A O 1
ATOM 3468 N N . ASP A 1 438 ? -5.699 5.223 20.199 1.00 84.12 438 ASP A N 1
ATOM 3469 C CA . ASP A 1 438 ? -5.919 6.152 19.105 1.00 84.12 438 ASP A CA 1
ATOM 3470 C C . ASP A 1 438 ? -5.350 7.538 19.445 1.00 84.12 438 ASP A C 1
ATOM 3472 O O . ASP A 1 438 ? -5.293 7.935 20.604 1.00 84.12 438 ASP A O 1
ATOM 3476 N N . ASN A 1 439 ? -4.914 8.279 18.419 1.00 75.88 439 ASN A N 1
ATOM 3477 C CA . ASN A 1 439 ? -4.497 9.686 18.531 1.00 75.88 439 ASN A CA 1
ATOM 3478 C C . ASN A 1 439 ? -3.424 9.976 19.604 1.00 75.88 439 ASN A C 1
ATOM 3480 O O . ASN A 1 439 ? -3.458 11.027 20.240 1.00 75.88 439 ASN A O 1
ATOM 3484 N N . ILE A 1 440 ? -2.457 9.067 19.780 1.00 87.12 440 ILE A N 1
ATOM 3485 C CA . ILE A 1 440 ? -1.340 9.253 20.718 1.00 87.12 440 ILE A CA 1
ATOM 3486 C C . ILE A 1 440 ? -0.457 10.408 20.230 1.00 87.12 440 ILE A C 1
ATOM 3488 O O . ILE A 1 440 ? 0.249 10.273 19.224 1.00 87.12 440 ILE A O 1
ATOM 3492 N N . ASP A 1 441 ? -0.499 11.538 20.932 1.00 86.25 441 ASP A N 1
ATOM 3493 C CA . ASP A 1 441 ? 0.171 12.767 20.510 1.00 86.25 441 ASP A CA 1
ATOM 3494 C C . ASP A 1 441 ? 1.693 12.752 20.764 1.00 86.25 441 ASP A C 1
ATOM 3496 O O . ASP A 1 441 ? 2.251 11.869 21.424 1.00 86.25 441 ASP A O 1
ATOM 3500 N N . ASP A 1 442 ? 2.391 13.758 20.229 1.00 88.19 442 ASP A N 1
ATOM 3501 C CA . ASP A 1 442 ? 3.848 13.873 20.347 1.00 88.19 442 ASP A CA 1
ATOM 3502 C C . ASP A 1 442 ? 4.320 13.976 21.808 1.00 88.19 442 ASP A C 1
ATOM 3504 O O . ASP A 1 442 ? 5.402 13.489 22.141 1.00 88.19 442 ASP A O 1
ATOM 3508 N N . MET A 1 443 ? 3.532 14.597 22.689 1.00 87.31 443 MET A N 1
ATOM 3509 C CA . MET A 1 443 ? 3.881 14.778 24.101 1.00 87.31 443 MET A CA 1
ATOM 3510 C C . MET A 1 443 ? 3.716 13.475 24.883 1.00 87.31 443 MET A C 1
ATOM 3512 O O . MET A 1 443 ? 4.554 13.154 25.726 1.00 87.31 443 MET A O 1
ATOM 3516 N N . GLN A 1 444 ? 2.682 12.696 24.577 1.00 87.75 444 GLN A N 1
ATOM 3517 C CA . GLN A 1 444 ? 2.455 11.364 25.124 1.00 87.75 444 GLN A CA 1
ATOM 3518 C C . GLN A 1 444 ? 3.553 10.398 24.675 1.00 87.75 444 GLN A C 1
ATOM 3520 O O . GLN A 1 444 ? 4.152 9.730 25.516 1.00 87.75 444 GLN A O 1
ATOM 3525 N N . GLN A 1 445 ? 3.903 10.385 23.384 1.00 91.69 445 GLN A N 1
ATOM 3526 C CA . GLN A 1 445 ? 4.975 9.526 22.865 1.00 91.69 445 GLN A CA 1
ATOM 3527 C C . GLN A 1 445 ? 6.343 9.845 23.491 1.00 91.69 445 GLN A C 1
ATOM 3529 O O . GLN A 1 445 ? 7.144 8.941 23.728 1.00 91.69 445 GLN A O 1
ATOM 3534 N N . ARG A 1 446 ? 6.625 11.116 23.814 1.00 90.31 446 ARG A N 1
ATOM 3535 C CA . ARG A 1 446 ? 7.869 11.510 24.507 1.00 90.31 446 ARG A CA 1
ATOM 3536 C C . ARG A 1 446 ? 7.987 10.937 25.920 1.00 90.31 446 ARG A C 1
ATOM 3538 O O . ARG A 1 446 ? 9.107 10.752 26.381 1.00 90.31 446 ARG A O 1
ATOM 3545 N N . ARG A 1 447 ? 6.869 10.616 26.579 1.00 88.19 447 ARG A N 1
ATOM 3546 C CA . ARG A 1 447 ? 6.845 10.000 27.920 1.00 88.19 447 ARG A CA 1
ATOM 3547 C C . ARG A 1 447 ? 7.057 8.487 27.901 1.00 88.19 447 ARG A C 1
ATOM 3549 O O . ARG A 1 447 ? 7.268 7.899 28.956 1.00 88.19 447 ARG A O 1
ATOM 3556 N N . ALA A 1 448 ? 6.981 7.855 26.731 1.00 90.94 448 ALA A N 1
ATOM 3557 C CA . ALA A 1 448 ? 7.199 6.421 26.600 1.00 90.94 448 ALA A CA 1
ATOM 3558 C C . ALA A 1 448 ? 8.628 6.023 27.009 1.00 90.94 448 ALA A C 1
ATOM 3560 O O . ALA A 1 448 ? 9.550 6.837 27.009 1.00 90.94 448 ALA A O 1
ATOM 3561 N N . GLN A 1 449 ? 8.850 4.759 27.348 1.00 91.75 449 GLN A N 1
ATOM 3562 C CA . GLN A 1 449 ? 10.202 4.260 27.608 1.00 91.75 449 GLN A CA 1
ATOM 3563 C C . GLN A 1 449 ? 10.866 3.810 26.301 1.00 91.75 449 GLN A C 1
ATOM 3565 O O . GLN A 1 449 ? 10.185 3.482 25.326 1.00 91.75 449 GLN A O 1
ATOM 3570 N N . LYS A 1 450 ? 12.201 3.764 26.266 1.00 93.25 450 LYS A N 1
ATOM 3571 C CA . LYS A 1 450 ? 12.921 3.154 25.139 1.00 93.25 450 LYS A CA 1
ATOM 3572 C C . LYS A 1 450 ? 12.483 1.691 24.979 1.00 93.25 450 LYS A C 1
ATOM 3574 O O . LYS A 1 450 ? 12.365 0.969 25.964 1.00 93.25 450 LYS A O 1
ATOM 3579 N N . GLY A 1 451 ? 12.243 1.266 23.742 1.00 93.38 451 GLY A N 1
ATOM 3580 C CA . GLY A 1 451 ? 11.729 -0.063 23.405 1.00 93.38 451 GLY A CA 1
ATOM 3581 C C . GLY A 1 451 ? 10.203 -0.186 23.438 1.00 93.38 451 GLY A C 1
ATOM 3582 O O . GLY A 1 451 ? 9.693 -1.281 23.225 1.00 93.38 451 GLY A O 1
ATOM 3583 N N . THR A 1 452 ? 9.465 0.906 23.674 1.00 94.88 452 THR A N 1
ATOM 3584 C CA . THR A 1 452 ? 7.992 0.892 23.657 1.00 94.88 452 THR A CA 1
ATOM 3585 C C . THR A 1 452 ? 7.455 0.450 22.293 1.00 94.88 452 THR A C 1
ATOM 3587 O O . THR A 1 452 ? 7.962 0.867 21.250 1.00 94.88 452 THR A O 1
ATOM 3590 N N . ILE A 1 453 ? 6.407 -0.375 22.303 1.00 94.88 453 ILE A N 1
ATOM 3591 C CA . ILE A 1 453 ? 5.655 -0.820 21.131 1.00 94.88 453 ILE A CA 1
ATOM 3592 C C . ILE A 1 453 ? 4.300 -0.113 21.132 1.00 94.88 453 ILE A C 1
ATOM 3594 O O . ILE A 1 453 ? 3.475 -0.334 22.018 1.00 94.88 453 ILE A O 1
ATOM 3598 N N . PHE A 1 454 ? 4.063 0.716 20.120 1.00 94.56 454 PHE A N 1
ATOM 3599 C CA . PHE A 1 454 ? 2.788 1.388 19.894 1.00 94.56 454 PHE A CA 1
ATOM 3600 C C . PHE A 1 454 ? 1.890 0.539 18.992 1.00 94.56 454 PHE A C 1
ATOM 3602 O O . PHE A 1 454 ? 2.237 0.251 17.844 1.00 94.56 454 PHE A O 1
ATOM 3609 N N . VAL A 1 455 ? 0.723 0.175 19.516 1.00 94.38 455 VAL A N 1
ATOM 3610 C CA . VAL A 1 455 ? -0.325 -0.610 18.867 1.00 94.38 455 VAL A CA 1
ATOM 3611 C C . VAL A 1 455 ? -1.520 0.312 18.577 1.00 94.38 455 VAL A C 1
ATOM 3613 O O . VAL A 1 455 ? -2.310 0.612 19.476 1.00 94.38 455 VAL A O 1
ATOM 3616 N N . PRO A 1 456 ? -1.659 0.814 17.342 1.00 92.69 456 PRO A N 1
ATOM 3617 C CA . PRO A 1 456 ? -2.748 1.717 16.991 1.00 92.69 456 PRO A CA 1
ATOM 3618 C C . PRO A 1 456 ? -4.101 0.997 16.957 1.00 92.69 456 PRO A C 1
ATOM 3620 O O . PRO A 1 456 ? -4.221 -0.107 16.430 1.00 92.69 456 PRO A O 1
ATOM 3623 N N . THR A 1 457 ? -5.143 1.669 17.440 1.00 93.38 457 THR A N 1
ATOM 3624 C CA . THR A 1 457 ? -6.550 1.226 17.330 1.00 93.38 457 THR A CA 1
ATOM 3625 C C . THR A 1 457 ? -7.357 2.058 16.328 1.00 93.38 457 THR A C 1
ATOM 3627 O O . THR A 1 457 ? -8.525 1.771 16.076 1.00 93.38 457 THR A O 1
ATOM 3630 N N . SER A 1 458 ? -6.736 3.081 15.731 1.00 90.25 458 SER A N 1
ATOM 3631 C CA . SER A 1 458 ? -7.344 3.967 14.734 1.00 90.25 458 SER A CA 1
ATOM 3632 C C . SER A 1 458 ? -7.131 3.461 13.310 1.00 90.25 458 SER A C 1
ATOM 3634 O O . SER A 1 458 ? -6.122 2.819 12.999 1.00 90.25 458 SER A O 1
ATOM 3636 N N . GLN A 1 459 ? -8.060 3.823 12.422 1.00 89.50 459 GLN A N 1
ATOM 3637 C CA . GLN A 1 459 ? -7.884 3.657 10.983 1.00 89.50 459 GLN A CA 1
ATOM 3638 C C . GLN A 1 459 ? -6.655 4.443 10.502 1.00 89.50 459 GLN A C 1
ATOM 3640 O O . GLN A 1 459 ? -5.887 3.921 9.703 1.00 89.50 459 GLN A O 1
ATOM 3645 N N . PHE A 1 460 ? -6.406 5.641 11.039 1.00 89.25 460 PHE A N 1
ATOM 3646 C CA . PHE A 1 460 ? -5.283 6.494 10.642 1.00 89.25 460 PHE A CA 1
ATOM 3647 C C . PHE A 1 460 ? -3.964 6.075 11.315 1.00 89.25 460 PHE A C 1
ATOM 3649 O O . PHE A 1 460 ? -3.962 5.720 12.497 1.00 89.25 460 PHE A O 1
ATOM 3656 N N . PRO A 1 461 ? -2.826 6.137 10.598 1.00 88.25 461 PRO A N 1
ATOM 3657 C CA . PRO A 1 461 ? -1.534 5.755 11.145 1.00 88.25 461 PRO A CA 1
ATOM 3658 C C . PRO A 1 461 ? -1.052 6.783 12.169 1.00 88.25 461 PRO A C 1
ATOM 3660 O O . PRO A 1 461 ? -1.211 7.991 11.986 1.00 88.25 461 PRO A O 1
ATOM 3663 N N . LEU A 1 462 ? -0.393 6.305 13.226 1.00 87.75 462 LEU A N 1
ATOM 3664 C CA . LEU A 1 462 ? 0.244 7.182 14.206 1.00 87.75 462 LEU A CA 1
ATOM 3665 C C . LEU A 1 462 ? 1.428 7.927 13.581 1.00 87.75 462 LEU A C 1
ATOM 3667 O O . LEU A 1 462 ? 2.265 7.349 12.878 1.00 87.75 462 LEU A O 1
ATOM 3671 N N . LYS A 1 463 ? 1.543 9.216 13.908 1.00 88.25 463 LYS A N 1
ATOM 3672 C CA . LYS A 1 463 ? 2.770 9.975 13.670 1.00 88.25 463 LYS A CA 1
ATOM 3673 C C . LYS A 1 463 ? 3.875 9.368 14.531 1.00 88.25 463 LYS A C 1
ATOM 3675 O O . LYS A 1 463 ? 3.725 9.275 15.741 1.00 88.25 463 LYS A O 1
ATOM 3680 N N . LYS A 1 464 ? 4.974 8.943 13.909 1.00 91.12 464 LYS A N 1
ATOM 3681 C CA . LYS A 1 464 ? 6.078 8.274 14.611 1.00 91.12 464 LYS A CA 1
ATOM 3682 C C . LYS A 1 464 ? 7.078 9.319 15.125 1.00 91.12 464 LYS A C 1
ATOM 3684 O O . LYS A 1 464 ? 7.930 9.761 14.351 1.00 91.12 464 LYS A O 1
ATOM 3689 N N . THR A 1 465 ? 6.979 9.715 16.392 1.00 91.25 465 THR A N 1
ATOM 3690 C CA . THR A 1 465 ? 7.837 10.762 16.990 1.00 91.25 465 THR A CA 1
ATOM 3691 C C . THR A 1 465 ? 9.138 10.202 17.568 1.00 91.25 465 THR A C 1
ATOM 3693 O O . THR A 1 465 ? 10.146 10.899 17.615 1.00 91.25 465 THR A O 1
ATOM 3696 N N . ARG A 1 466 ? 9.155 8.913 17.919 1.00 91.19 466 ARG A N 1
ATOM 3697 C CA . ARG A 1 466 ? 10.321 8.186 18.451 1.00 91.19 466 ARG A CA 1
ATOM 3698 C C . ARG A 1 466 ? 10.730 7.002 17.575 1.00 91.19 466 ARG A C 1
ATOM 3700 O O . ARG A 1 466 ? 10.657 5.854 17.996 1.00 91.19 466 ARG A O 1
ATOM 3707 N N . LYS A 1 467 ? 11.073 7.269 16.314 1.00 88.50 467 LYS A N 1
ATOM 3708 C CA . LYS A 1 467 ? 11.369 6.217 15.318 1.00 88.50 467 LYS A CA 1
ATOM 3709 C C . LYS A 1 467 ? 12.635 5.417 15.627 1.00 88.50 467 LYS A C 1
ATOM 3711 O O . LYS A 1 467 ? 12.704 4.256 15.244 1.00 88.50 467 LYS A O 1
ATOM 3716 N N . ASP A 1 468 ? 13.605 6.035 16.294 1.00 89.94 468 ASP A N 1
ATOM 3717 C CA . ASP A 1 468 ? 14.936 5.448 16.478 1.00 89.94 468 ASP A CA 1
ATOM 3718 C C . ASP A 1 468 ? 14.992 4.443 17.632 1.00 89.94 468 ASP A C 1
ATOM 3720 O O . ASP A 1 468 ? 15.907 3.625 17.707 1.00 89.94 468 ASP A O 1
ATOM 3724 N N . ASP A 1 469 ? 14.027 4.504 18.553 1.00 93.31 469 ASP A N 1
ATOM 3725 C CA . ASP A 1 469 ? 14.093 3.752 19.801 1.00 93.31 469 ASP A CA 1
ATOM 3726 C C . ASP A 1 469 ? 12.756 3.163 20.277 1.00 93.31 469 ASP A C 1
ATOM 3728 O O . ASP A 1 469 ? 12.722 2.523 21.327 1.00 93.31 469 ASP A O 1
ATOM 3732 N N . CYS A 1 470 ? 11.676 3.321 19.506 1.00 94.31 470 CYS A N 1
ATOM 3733 C CA . CYS A 1 470 ? 10.373 2.694 19.740 1.00 94.31 470 CYS A CA 1
ATOM 3734 C C . CYS A 1 470 ? 9.855 2.010 18.464 1.00 94.31 470 CYS A C 1
ATOM 3736 O O . CYS A 1 470 ? 10.178 2.405 17.343 1.00 94.31 470 CYS A O 1
ATOM 3738 N N . THR A 1 471 ? 8.999 1.002 18.630 1.00 93.38 471 THR A N 1
ATOM 3739 C CA . THR A 1 471 ? 8.365 0.273 17.522 1.00 93.38 471 THR A CA 1
ATOM 3740 C C . THR A 1 471 ? 6.938 0.765 17.313 1.00 93.38 471 THR A C 1
ATOM 3742 O O . THR A 1 471 ? 6.184 0.913 18.267 1.00 93.38 471 THR A O 1
ATOM 3745 N N . TYR A 1 472 ? 6.540 0.977 16.059 1.00 92.56 472 TYR A N 1
ATOM 3746 C CA . TYR A 1 472 ? 5.174 1.364 15.695 1.00 92.56 472 TYR A CA 1
ATOM 3747 C C . TYR A 1 472 ? 4.571 0.264 14.835 1.00 92.56 472 TYR A C 1
ATOM 3749 O O . TYR A 1 472 ? 5.069 0.006 13.735 1.00 92.56 472 TYR A O 1
ATOM 3757 N N . LEU A 1 473 ? 3.519 -0.383 15.332 1.00 92.00 473 LEU A N 1
ATOM 3758 C CA . LEU A 1 473 ? 2.752 -1.341 14.546 1.00 92.00 473 LEU A CA 1
ATOM 3759 C C . LEU A 1 473 ? 1.824 -0.611 13.571 1.00 92.00 473 LEU A C 1
ATOM 3761 O O . LEU A 1 473 ? 1.564 0.589 13.697 1.00 92.00 473 LEU A O 1
ATOM 3765 N N . SER A 1 474 ? 1.362 -1.330 12.551 1.00 90.44 474 SER A N 1
ATOM 3766 C CA . SER A 1 474 ? 0.447 -0.778 11.553 1.00 90.44 474 SER A CA 1
ATOM 3767 C C . SER A 1 474 ? -0.950 -0.629 12.134 1.00 90.44 474 SER A C 1
ATOM 3769 O O . SER A 1 474 ? -1.373 -1.475 12.920 1.00 90.44 474 SER A O 1
ATOM 3771 N N . SER A 1 475 ? -1.697 0.381 11.672 1.00 91.56 475 SER A N 1
ATOM 3772 C 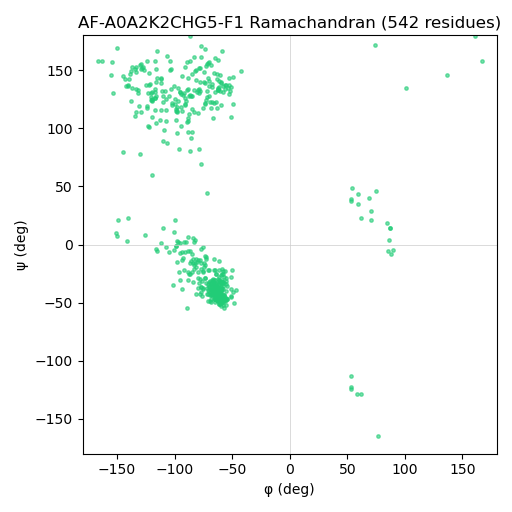CA . SER A 1 475 ? -3.152 0.420 11.860 1.00 91.56 475 SER A CA 1
ATOM 3773 C C . SER A 1 475 ? -3.777 -0.916 11.436 1.00 91.56 475 SER A C 1
ATOM 3775 O O . SER A 1 475 ? -3.280 -1.513 10.472 1.00 91.56 475 SER A O 1
ATOM 3777 N N . PRO A 1 476 ? -4.837 -1.391 12.119 1.00 94.81 476 PRO A N 1
ATOM 3778 C CA . PRO A 1 476 ? -5.423 -2.706 11.882 1.00 94.81 476 PRO A CA 1
ATOM 3779 C C . PRO A 1 476 ? -5.724 -2.955 10.402 1.00 94.81 476 PRO A C 1
ATOM 3781 O O . PRO A 1 476 ? -6.609 -2.338 9.805 1.00 94.81 476 PRO A O 1
ATOM 3784 N N . ALA A 1 477 ? -4.954 -3.858 9.800 1.00 95.88 477 ALA A N 1
ATOM 3785 C CA . ALA A 1 477 ? -4.988 -4.139 8.374 1.00 95.88 477 ALA A CA 1
ATOM 3786 C C . ALA A 1 477 ? -4.510 -5.560 8.081 1.00 95.88 477 ALA A C 1
ATOM 3788 O O . ALA A 1 477 ? -3.770 -6.170 8.859 1.00 95.88 477 ALA A O 1
ATOM 3789 N N . MET A 1 478 ? -4.928 -6.090 6.934 1.00 97.19 478 MET A N 1
ATOM 3790 C CA . MET A 1 478 ? -4.570 -7.438 6.506 1.00 97.19 478 MET A CA 1
ATOM 3791 C C . MET A 1 478 ? -4.242 -7.460 5.010 1.00 97.19 478 MET A C 1
ATOM 3793 O O . MET A 1 478 ? -4.821 -6.726 4.204 1.00 97.19 478 MET A O 1
ATOM 3797 N N . LYS A 1 479 ? -3.308 -8.331 4.627 1.00 96.25 479 LYS A N 1
ATOM 3798 C CA . LYS A 1 479 ? -3.073 -8.722 3.239 1.00 96.25 479 LYS A CA 1
ATOM 3799 C C . LYS A 1 479 ? -4.321 -9.410 2.695 1.00 96.25 479 LYS A C 1
ATOM 3801 O O . LYS A 1 479 ? -4.872 -10.303 3.338 1.00 96.25 479 LYS A O 1
ATOM 3806 N N . ILE A 1 480 ? -4.740 -9.007 1.501 1.00 95.88 480 ILE A N 1
ATOM 3807 C CA . ILE A 1 480 ? -5.872 -9.625 0.801 1.00 95.88 480 ILE A CA 1
ATOM 3808 C C . ILE A 1 480 ? -5.433 -10.897 0.057 1.00 95.88 480 ILE A C 1
ATOM 3810 O O . ILE A 1 480 ? -4.302 -10.954 -0.439 1.00 95.88 480 ILE A O 1
ATOM 3814 N N . PRO A 1 481 ? -6.323 -11.892 -0.103 1.00 95.19 481 PRO A N 1
ATOM 3815 C CA . PRO A 1 481 ? -5.991 -13.141 -0.784 1.00 95.19 481 PRO A CA 1
ATOM 3816 C C . PRO A 1 481 ? -5.686 -12.917 -2.271 1.00 95.19 481 PRO A C 1
ATOM 3818 O O . PRO A 1 481 ? -6.283 -12.049 -2.914 1.00 95.19 481 PRO A O 1
ATOM 3821 N N . GLU A 1 482 ? -4.784 -13.712 -2.857 1.00 91.88 482 GLU A N 1
ATOM 3822 C CA . GLU A 1 482 ? -4.349 -13.577 -4.263 1.00 91.88 482 GLU A CA 1
ATOM 3823 C C . GLU A 1 482 ? -5.500 -13.680 -5.271 1.00 91.88 482 GLU A C 1
ATOM 3825 O O . GLU A 1 482 ? -5.520 -12.962 -6.270 1.00 91.88 482 GLU A O 1
ATOM 3830 N N . ILE A 1 483 ? -6.520 -14.478 -4.947 1.00 93.75 483 ILE A N 1
ATOM 3831 C CA . ILE A 1 483 ? -7.734 -14.652 -5.756 1.00 93.75 483 ILE A CA 1
ATOM 3832 C C . ILE A 1 483 ? -8.557 -13.365 -5.943 1.00 93.75 483 ILE A C 1
ATOM 3834 O O . ILE A 1 483 ? -9.462 -13.345 -6.778 1.00 93.75 483 ILE A O 1
ATOM 3838 N N . MET A 1 484 ? -8.297 -12.302 -5.169 1.00 93.81 484 MET A N 1
ATOM 3839 C CA . MET A 1 484 ? -8.968 -11.016 -5.355 1.00 93.81 484 MET A CA 1
ATOM 3840 C C . MET A 1 484 ? -8.453 -10.316 -6.621 1.00 93.81 484 MET A C 1
ATOM 3842 O O . MET A 1 484 ? -7.251 -10.063 -6.772 1.00 93.81 484 MET A O 1
ATOM 3846 N N . GLN A 1 485 ? -9.389 -9.980 -7.509 1.00 90.62 485 GLN A N 1
ATOM 3847 C CA . GLN A 1 485 ? -9.150 -9.405 -8.833 1.00 90.62 485 GLN A CA 1
ATOM 3848 C C . GLN A 1 485 ? -9.517 -7.917 -8.874 1.00 90.62 485 GLN A C 1
ATOM 3850 O O . GLN A 1 485 ? -10.274 -7.421 -8.038 1.00 90.62 485 GLN A O 1
ATOM 3855 N N . ASN A 1 486 ? -9.002 -7.220 -9.891 1.00 87.94 486 ASN A N 1
ATOM 3856 C CA . ASN A 1 486 ? -9.223 -5.791 -10.154 1.00 87.94 486 ASN A CA 1
ATOM 3857 C C . ASN A 1 486 ? -8.729 -4.840 -9.049 1.00 87.94 486 ASN A C 1
ATOM 3859 O O . ASN A 1 486 ? -9.155 -3.692 -8.970 1.00 87.94 486 ASN A O 1
ATOM 3863 N N . VAL A 1 487 ? -7.778 -5.295 -8.228 1.00 87.81 487 VAL A N 1
ATOM 3864 C CA . VAL A 1 487 ? -7.120 -4.479 -7.196 1.00 87.81 487 VAL A CA 1
ATOM 3865 C C . VAL A 1 487 ? -6.056 -3.608 -7.863 1.00 87.81 487 VAL A C 1
ATOM 3867 O O . VAL A 1 487 ? -4.876 -3.965 -7.961 1.00 87.81 487 VAL A O 1
ATOM 3870 N N . HIS A 1 488 ? -6.501 -2.487 -8.423 1.00 79.19 488 HIS A N 1
ATOM 3871 C CA . HIS A 1 488 ? -5.648 -1.571 -9.180 1.00 79.19 488 HIS A CA 1
ATOM 3872 C C . HIS A 1 488 ? -5.052 -0.458 -8.317 1.00 79.19 488 HIS A C 1
ATOM 3874 O O . HIS A 1 488 ? -4.007 0.082 -8.682 1.00 79.19 488 HIS A O 1
ATOM 3880 N N . THR A 1 489 ? -5.672 -0.159 -7.176 1.00 78.19 489 THR A N 1
ATOM 3881 C CA . THR A 1 489 ? -5.270 0.898 -6.244 1.00 78.19 489 THR A CA 1
ATOM 3882 C C . THR A 1 489 ? -4.848 0.332 -4.891 1.00 78.19 489 THR A C 1
ATOM 3884 O O . THR A 1 489 ? -5.308 -0.733 -4.481 1.00 78.19 489 THR A O 1
ATOM 3887 N N . CYS A 1 490 ? -3.940 1.032 -4.210 1.00 85.44 490 CYS A N 1
ATOM 3888 C CA . CYS A 1 490 ? -3.668 0.801 -2.792 1.00 85.44 490 CYS A CA 1
ATOM 3889 C C . CYS A 1 490 ? -4.764 1.463 -1.948 1.00 85.44 490 CYS A C 1
ATOM 3891 O O . CYS A 1 490 ? -5.351 2.461 -2.373 1.00 85.44 490 CYS A O 1
ATOM 3893 N N . GLU A 1 491 ? -5.038 0.924 -0.762 1.00 87.50 491 GLU A N 1
ATOM 3894 C CA . GLU A 1 491 ? -5.990 1.529 0.168 1.00 87.50 491 GLU A CA 1
ATOM 3895 C C . GLU A 1 491 ? -5.280 2.543 1.066 1.00 87.50 491 GLU A C 1
ATOM 3897 O O . GLU A 1 491 ? -4.520 2.169 1.958 1.00 87.50 491 GLU A O 1
ATOM 3902 N N . ASN A 1 492 ? -5.551 3.831 0.845 1.00 85.56 492 ASN A N 1
ATOM 3903 C CA . ASN A 1 492 ? -5.018 4.940 1.637 1.00 85.56 492 ASN A CA 1
ATOM 3904 C C . ASN A 1 492 ? -3.477 4.902 1.744 1.00 85.56 492 ASN A C 1
ATOM 3906 O O . ASN A 1 492 ? -2.780 5.089 0.750 1.00 85.56 492 ASN A O 1
ATOM 3910 N N . TRP A 1 493 ? -2.953 4.665 2.948 1.00 86.38 493 TRP A N 1
ATOM 3911 C CA . TRP A 1 493 ? -1.527 4.569 3.289 1.00 86.38 493 TRP A CA 1
ATOM 3912 C C . TRP A 1 493 ? -1.010 3.122 3.338 1.00 86.38 493 TRP A C 1
ATOM 3914 O O . TRP A 1 493 ? 0.147 2.901 3.693 1.00 86.38 493 TRP A O 1
ATOM 3924 N N . HIS A 1 494 ? -1.839 2.121 3.030 1.00 89.06 494 HIS A N 1
ATOM 3925 C CA . HIS A 1 494 ? -1.430 0.722 3.100 1.00 89.06 494 HIS A CA 1
ATOM 3926 C C . HIS A 1 494 ? -0.646 0.271 1.854 1.00 89.06 494 HIS A C 1
ATOM 3928 O O . HIS A 1 494 ? -0.892 0.763 0.747 1.00 89.06 494 HIS A O 1
ATOM 3934 N N . PRO A 1 495 ? 0.274 -0.707 1.998 1.00 87.56 495 PRO A N 1
ATOM 3935 C CA . PRO A 1 495 ? 0.972 -1.303 0.865 1.00 87.56 495 PRO A CA 1
ATOM 3936 C C . PRO A 1 495 ? 0.028 -1.945 -0.159 1.00 87.56 495 PRO A C 1
ATOM 3938 O O . PRO A 1 495 ? -1.148 -2.219 0.095 1.00 87.56 495 PRO A O 1
ATOM 3941 N N . ARG A 1 496 ? 0.570 -2.257 -1.340 1.00 86.75 496 ARG A N 1
ATOM 3942 C CA . ARG A 1 496 ? -0.179 -2.950 -2.392 1.00 86.75 496 ARG A CA 1
ATOM 3943 C C . ARG A 1 496 ? -0.736 -4.279 -1.865 1.00 86.75 496 ARG A C 1
ATOM 3945 O O . ARG A 1 496 ? -0.016 -5.060 -1.250 1.00 86.75 496 ARG A O 1
ATOM 3952 N N . ARG A 1 497 ? -2.015 -4.545 -2.161 1.00 92.56 497 ARG A N 1
ATOM 3953 C CA . ARG A 1 497 ? -2.762 -5.727 -1.684 1.00 92.56 497 ARG A CA 1
ATOM 3954 C C . ARG A 1 497 ? -2.854 -5.832 -0.153 1.00 92.56 497 ARG A C 1
ATOM 3956 O O . ARG A 1 497 ? -2.885 -6.934 0.392 1.00 92.56 497 ARG A O 1
ATOM 3963 N N . VAL A 1 498 ? -2.948 -4.699 0.530 1.00 94.19 498 VAL A N 1
ATOM 3964 C CA . VAL A 1 498 ? -3.333 -4.612 1.941 1.00 94.19 498 VAL A CA 1
ATOM 3965 C C . VAL A 1 498 ? -4.569 -3.719 2.044 1.00 94.19 498 VAL A C 1
ATOM 3967 O O . VAL A 1 498 ? -4.647 -2.699 1.360 1.00 94.19 498 VAL A O 1
ATOM 3970 N N . MET A 1 499 ? -5.537 -4.123 2.865 1.00 94.75 499 MET A N 1
ATOM 3971 C CA . MET A 1 499 ? -6.758 -3.360 3.151 1.00 94.75 499 MET A CA 1
ATOM 3972 C C . MET A 1 499 ? -6.966 -3.239 4.661 1.00 94.75 499 MET A C 1
ATOM 3974 O O . MET A 1 499 ? -6.475 -4.076 5.427 1.00 94.75 499 MET A O 1
ATOM 3978 N N . SER A 1 500 ? -7.692 -2.206 5.085 1.00 95.38 500 SER A N 1
ATOM 3979 C CA . SER A 1 500 ? -8.041 -2.014 6.492 1.00 95.38 500 SER A CA 1
ATOM 3980 C C . SER A 1 500 ? -8.914 -3.159 7.014 1.00 95.38 500 SER A C 1
ATOM 3982 O O . SER A 1 500 ? -9.747 -3.717 6.292 1.00 95.38 500 SER A O 1
ATOM 3984 N N . ALA A 1 501 ? -8.744 -3.502 8.291 1.00 96.69 501 ALA A N 1
ATOM 3985 C CA . ALA A 1 501 ? -9.534 -4.542 8.945 1.00 96.69 501 ALA A CA 1
ATOM 3986 C C . ALA A 1 501 ? -11.037 -4.212 8.926 1.00 96.69 501 ALA A C 1
ATOM 3988 O O . ALA A 1 501 ? -11.848 -5.095 8.660 1.00 96.69 501 ALA A O 1
ATOM 3989 N N . TRP A 1 502 ? -11.400 -2.935 9.093 1.00 95.88 502 TRP A N 1
ATOM 3990 C CA . TRP A 1 502 ? -12.783 -2.455 9.010 1.00 95.88 502 TRP A CA 1
ATOM 3991 C C . TRP A 1 502 ? -13.437 -2.783 7.662 1.00 95.88 502 TRP A C 1
ATOM 3993 O O . TRP A 1 502 ? -14.529 -3.347 7.607 1.00 95.88 502 TRP A O 1
ATOM 4003 N N . ARG A 1 503 ? -12.743 -2.509 6.549 1.00 94.88 503 ARG A N 1
ATOM 4004 C CA . ARG A 1 503 ? -13.250 -2.841 5.211 1.00 94.88 503 ARG A CA 1
ATOM 4005 C C . ARG A 1 503 ? -13.341 -4.352 4.995 1.00 94.88 503 ARG A C 1
ATOM 4007 O O . ARG A 1 503 ? -14.308 -4.835 4.404 1.00 94.88 503 ARG A O 1
ATOM 4014 N N . ILE A 1 504 ? -12.343 -5.103 5.461 1.00 96.75 504 ILE A N 1
ATOM 4015 C CA . ILE A 1 504 ? -12.320 -6.566 5.339 1.00 96.75 504 ILE A CA 1
ATOM 4016 C C . ILE A 1 504 ? -13.472 -7.197 6.125 1.00 96.75 504 ILE A C 1
ATOM 4018 O O . ILE A 1 504 ? -14.062 -8.156 5.632 1.00 96.75 504 ILE A O 1
ATOM 4022 N N . ALA A 1 505 ? -13.855 -6.644 7.277 1.00 97.38 505 ALA A N 1
ATOM 4023 C CA . ALA A 1 505 ? -14.983 -7.140 8.062 1.00 97.38 505 ALA A CA 1
ATOM 4024 C C . ALA A 1 505 ? -16.271 -7.201 7.228 1.00 97.38 505 ALA A C 1
ATOM 4026 O O . ALA A 1 505 ? -16.920 -8.244 7.176 1.00 97.38 505 ALA A O 1
ATOM 4027 N N . GLY A 1 506 ? -16.583 -6.146 6.465 1.00 96.50 506 GLY A N 1
ATOM 4028 C CA . GLY A 1 506 ? -17.730 -6.148 5.549 1.00 96.50 506 GLY A CA 1
ATOM 4029 C C . GLY A 1 506 ? -17.648 -7.244 4.477 1.00 96.50 506 GLY A C 1
ATOM 4030 O O . GLY A 1 506 ? -18.653 -7.869 4.133 1.00 96.50 506 GLY A O 1
ATOM 4031 N N . MET A 1 507 ? -16.443 -7.545 3.980 1.00 96.19 507 MET A N 1
ATOM 4032 C CA . MET A 1 507 ? -16.237 -8.663 3.051 1.00 96.19 507 MET A CA 1
ATOM 4033 C C . MET A 1 507 ? -16.479 -10.012 3.732 1.00 96.19 507 MET A C 1
ATOM 4035 O O . MET A 1 507 ? -17.123 -10.880 3.146 1.00 96.19 507 MET A O 1
ATOM 4039 N N . VAL A 1 508 ? -15.984 -10.189 4.959 1.00 97.38 508 VAL A N 1
ATOM 4040 C CA . VAL A 1 508 ? -16.159 -11.415 5.747 1.00 97.38 508 VAL A CA 1
ATOM 4041 C C . VAL A 1 508 ? -17.636 -11.644 6.072 1.00 97.38 508 VAL A C 1
ATOM 4043 O O . VAL A 1 508 ? -18.121 -12.747 5.834 1.00 97.38 508 VAL A O 1
ATOM 4046 N N . HIS A 1 509 ? -18.379 -10.606 6.472 1.00 97.38 509 HIS A N 1
ATOM 4047 C CA . HIS A 1 509 ? -19.835 -10.674 6.654 1.00 97.38 509 HIS A CA 1
ATOM 4048 C C . HIS A 1 509 ? -20.539 -11.185 5.394 1.00 97.38 509 HIS A C 1
ATOM 4050 O O . HIS A 1 509 ? -21.363 -12.096 5.464 1.00 97.38 509 HIS A O 1
ATOM 4056 N N . ALA A 1 510 ? -20.185 -10.649 4.222 1.00 95.94 510 ALA A N 1
ATOM 4057 C CA . ALA A 1 510 ? -20.787 -11.072 2.961 1.00 95.94 510 ALA A CA 1
ATOM 4058 C C . ALA A 1 510 ? -20.418 -12.517 2.582 1.00 95.94 510 ALA A C 1
ATOM 4060 O O . ALA A 1 510 ? -21.245 -13.237 2.018 1.00 95.94 510 ALA A O 1
ATOM 4061 N N . LEU A 1 511 ? -19.180 -12.936 2.857 1.00 96.12 511 LEU A N 1
ATOM 4062 C CA . LEU A 1 511 ? -18.683 -14.280 2.556 1.00 96.12 511 LEU A CA 1
ATOM 4063 C C . LEU A 1 511 ? -19.303 -15.349 3.458 1.00 96.12 511 LEU A C 1
ATOM 4065 O O . LEU A 1 511 ? -19.596 -16.438 2.966 1.00 96.12 511 LEU A O 1
ATOM 4069 N N . GLU A 1 512 ? -19.490 -15.040 4.741 1.00 96.94 512 GLU A N 1
ATOM 4070 C CA . GLU A 1 512 ? -20.102 -15.939 5.724 1.00 96.94 512 GLU A CA 1
ATOM 4071 C C . GLU A 1 512 ? -21.636 -15.854 5.736 1.00 96.94 512 GLU A C 1
ATOM 4073 O O . GLU A 1 512 ? -22.282 -16.750 6.268 1.00 96.94 512 GLU A O 1
ATOM 4078 N N . GLY A 1 513 ? -22.226 -14.826 5.115 1.00 95.75 513 GLY A N 1
ATOM 4079 C CA . GLY A 1 513 ? -23.679 -14.656 5.047 1.00 95.75 513 GLY A CA 1
ATOM 4080 C C . GLY A 1 513 ? -24.296 -14.319 6.402 1.00 95.75 513 GLY A C 1
ATOM 4081 O O . GLY A 1 513 ? -25.334 -14.866 6.747 1.00 95.75 513 GLY A O 1
ATOM 4082 N N . TRP A 1 514 ? -23.633 -13.476 7.198 1.00 96.62 514 TRP A N 1
ATOM 4083 C CA . TRP A 1 514 ? -24.167 -13.057 8.493 1.00 96.62 514 TRP A CA 1
ATOM 4084 C C . TRP A 1 514 ? -25.231 -11.971 8.336 1.00 96.62 514 TRP A C 1
ATOM 4086 O O . TRP A 1 514 ? -24.982 -10.943 7.706 1.00 96.62 514 TRP A O 1
ATOM 4096 N N . ASP A 1 515 ? -26.378 -12.180 8.982 1.00 92.88 515 ASP A N 1
ATOM 4097 C CA . ASP A 1 515 ? -27.557 -11.313 8.861 1.00 92.88 515 ASP A CA 1
ATOM 4098 C C . ASP A 1 515 ? -27.629 -10.188 9.913 1.00 92.88 515 ASP A C 1
ATOM 4100 O O . ASP A 1 515 ? -28.569 -9.387 9.919 1.00 92.88 515 ASP A O 1
ATOM 4104 N N . MET A 1 516 ? -26.631 -10.072 10.794 1.00 93.94 516 MET A N 1
ATOM 4105 C CA . MET A 1 516 ? -26.596 -8.988 11.779 1.00 93.94 516 MET A CA 1
ATOM 4106 C C . MET A 1 516 ? -25.987 -7.707 11.203 1.00 93.94 516 MET A C 1
ATOM 4108 O O . MET A 1 516 ? -25.061 -7.750 10.385 1.00 93.94 516 MET A O 1
ATOM 4112 N N . HIS A 1 517 ? -26.485 -6.565 11.675 1.00 96.50 517 HIS A N 1
ATOM 4113 C CA . HIS A 1 517 ? -25.760 -5.305 11.567 1.00 96.50 517 HIS A CA 1
ATOM 4114 C C . HIS A 1 517 ? -24.603 -5.302 12.574 1.00 96.50 517 HIS A C 1
ATOM 4116 O O . HIS A 1 517 ? -24.765 -5.741 13.707 1.00 96.50 517 HIS A O 1
ATOM 4122 N N . GLU A 1 518 ? -23.447 -4.793 12.165 1.00 95.75 518 GLU A N 1
ATOM 4123 C CA . GLU A 1 518 ? -22.351 -4.430 13.062 1.00 95.75 518 GLU A CA 1
ATOM 4124 C C . GLU A 1 518 ? -22.259 -2.900 13.060 1.00 95.75 518 GLU A C 1
ATOM 4126 O O . GLU A 1 518 ? -21.607 -2.306 12.204 1.00 95.75 518 GLU A O 1
ATOM 4131 N N . CYS A 1 519 ? -23.001 -2.254 13.955 1.00 94.88 519 CYS A N 1
ATOM 4132 C CA . CYS A 1 519 ? -23.110 -0.798 14.061 1.00 94.88 519 CYS A CA 1
ATOM 4133 C C . CYS A 1 519 ? -23.377 -0.391 15.514 1.00 94.88 519 CYS A C 1
ATOM 4135 O O . CYS A 1 519 ? -23.678 -1.242 16.346 1.00 94.88 519 CYS A O 1
ATOM 4137 N N . GLY A 1 520 ? -23.294 0.899 15.843 1.00 92.94 520 GLY A N 1
ATOM 4138 C CA . GLY A 1 520 ? -23.519 1.343 17.224 1.00 92.94 520 GLY A CA 1
ATOM 4139 C C . GLY A 1 520 ? -22.489 0.733 18.162 1.00 92.94 520 GLY A C 1
ATOM 4140 O O . GLY A 1 520 ? -21.294 0.792 17.874 1.00 92.94 520 GLY A O 1
ATOM 4141 N N . ASP A 1 521 ? -22.943 0.112 19.246 1.00 91.00 521 ASP A N 1
ATOM 4142 C CA . ASP A 1 521 ? -22.077 -0.630 20.167 1.00 91.00 521 ASP A CA 1
ATOM 4143 C C . ASP A 1 521 ? -22.026 -2.148 19.850 1.00 91.00 521 ASP A C 1
ATOM 4145 O O . ASP A 1 521 ? -21.155 -2.843 20.371 1.00 91.00 521 ASP A O 1
ATOM 4149 N N . ASP A 1 522 ? -22.847 -2.650 18.914 1.00 92.94 522 ASP A N 1
ATOM 4150 C CA . ASP A 1 522 ? -22.849 -4.061 18.497 1.00 92.94 522 ASP A CA 1
ATOM 4151 C C . ASP A 1 522 ? -21.585 -4.426 17.705 1.00 92.94 522 ASP A C 1
ATOM 4153 O O . ASP A 1 522 ? -21.145 -3.690 16.813 1.00 92.94 522 ASP A O 1
ATOM 4157 N N . MET A 1 523 ? -20.993 -5.583 18.012 1.00 93.44 523 MET A N 1
ATOM 4158 C CA . MET A 1 523 ? -19.772 -6.094 17.378 1.00 93.44 523 MET A CA 1
ATOM 4159 C C . MET A 1 523 ? -19.864 -7.595 17.131 1.00 93.44 523 MET A C 1
ATOM 4161 O O . MET A 1 523 ? -20.357 -8.334 17.983 1.00 93.44 523 MET A O 1
ATOM 4165 N N . MET A 1 524 ? -19.326 -8.066 16.002 1.00 94.94 524 MET A N 1
ATOM 4166 C CA . MET A 1 524 ? -19.087 -9.495 15.832 1.00 94.94 524 MET A CA 1
ATOM 4167 C C . MET A 1 524 ? -18.060 -9.987 16.857 1.00 94.94 524 MET A C 1
ATOM 4169 O O . MET A 1 524 ? -17.071 -9.302 17.137 1.00 94.94 524 MET A O 1
ATOM 4173 N N . ASP A 1 525 ? -18.266 -11.203 17.368 1.00 95.31 525 ASP A N 1
ATOM 4174 C CA . ASP A 1 525 ? -17.296 -11.861 18.242 1.00 95.31 525 ASP A CA 1
ATOM 4175 C C . ASP A 1 525 ? -15.901 -11.885 17.594 1.00 95.31 525 ASP A C 1
ATOM 4177 O O . ASP A 1 525 ? -15.733 -12.281 16.433 1.00 95.31 525 ASP A O 1
ATOM 4181 N N . THR A 1 526 ? -14.900 -11.439 18.357 1.00 95.69 526 THR A N 1
ATOM 4182 C CA . THR A 1 526 ? -13.553 -11.167 17.835 1.00 95.69 526 THR A CA 1
ATOM 4183 C C . THR A 1 526 ? -12.852 -12.434 17.346 1.00 95.69 526 THR A C 1
ATOM 4185 O O . THR A 1 526 ? -12.179 -12.401 16.314 1.00 95.69 526 THR A O 1
ATOM 4188 N N . GLU A 1 527 ? -13.036 -13.570 18.021 1.00 95.88 527 GLU A N 1
ATOM 4189 C CA . GLU A 1 527 ? -12.420 -14.839 17.622 1.00 95.88 527 GLU A CA 1
ATOM 4190 C C . GLU A 1 527 ? -13.164 -15.472 16.435 1.00 95.88 527 GLU A C 1
ATOM 4192 O O . GLU A 1 527 ? -12.528 -16.004 15.517 1.00 95.88 527 GLU A O 1
ATOM 4197 N N . LYS A 1 528 ? -14.496 -15.343 16.381 1.00 97.12 528 LYS A N 1
ATOM 4198 C CA . LYS A 1 528 ? -15.321 -15.773 15.244 1.00 97.12 528 LYS A CA 1
ATOM 4199 C C . LYS A 1 528 ? -14.956 -15.019 13.967 1.00 97.12 528 LYS A C 1
ATOM 4201 O O . LYS A 1 528 ? -14.699 -15.652 12.938 1.00 97.12 528 LYS A O 1
ATOM 4206 N N . VAL A 1 529 ? -14.899 -13.684 14.013 1.00 97.75 529 VAL A N 1
ATOM 4207 C CA . VAL A 1 529 ? -14.564 -12.871 12.832 1.00 97.75 529 VAL A CA 1
ATOM 4208 C C . VAL A 1 529 ? -13.115 -13.049 12.399 1.00 97.75 529 VAL A C 1
ATOM 4210 O O . VAL A 1 529 ? -12.846 -13.140 11.201 1.00 97.75 529 VAL A O 1
ATOM 4213 N N . TRP A 1 530 ? -12.192 -13.200 13.352 1.00 97.75 530 TRP A N 1
ATOM 4214 C CA . TRP A 1 530 ? -10.801 -13.536 13.066 1.00 97.75 530 TRP A CA 1
ATOM 4215 C C . TRP A 1 530 ? -10.676 -14.866 12.325 1.00 97.75 530 TRP A C 1
ATOM 4217 O O . TRP A 1 530 ? -10.073 -14.931 11.252 1.00 97.75 530 TRP A O 1
ATOM 4227 N N . SER A 1 531 ? -11.286 -15.921 12.867 1.00 98.06 531 SER A N 1
ATOM 4228 C CA . SER A 1 531 ? -11.233 -17.266 12.287 1.00 98.06 531 SER A CA 1
ATOM 4229 C C . SER A 1 531 ? -11.814 -17.284 10.872 1.00 98.06 531 SER A C 1
ATOM 4231 O O . SER A 1 531 ? -11.230 -17.881 9.965 1.00 98.06 531 SER A O 1
ATOM 4233 N N . ALA A 1 532 ? -12.917 -16.563 10.649 1.00 98.12 532 ALA A N 1
ATOM 4234 C CA . ALA A 1 532 ? -13.509 -16.400 9.326 1.00 98.12 532 ALA A CA 1
ATOM 4235 C C . ALA A 1 532 ? -12.593 -15.626 8.358 1.00 98.12 532 ALA A C 1
ATOM 4237 O O . ALA A 1 532 ? -12.435 -16.033 7.205 1.00 98.12 532 ALA A O 1
ATOM 4238 N N . ALA A 1 533 ? -11.941 -14.549 8.808 1.00 98.12 533 ALA A N 1
ATOM 4239 C CA . ALA A 1 533 ? -10.996 -13.796 7.985 1.00 98.12 533 ALA A CA 1
ATOM 4240 C C . ALA A 1 533 ? -9.815 -14.675 7.531 1.00 98.12 533 ALA A C 1
ATOM 4242 O O . ALA A 1 533 ? -9.521 -14.746 6.333 1.00 98.12 533 ALA A O 1
ATOM 4243 N N . ILE A 1 534 ? -9.196 -15.419 8.454 1.00 98.00 534 ILE A N 1
ATOM 4244 C CA . ILE A 1 534 ? -8.102 -16.348 8.130 1.00 98.00 534 ILE A CA 1
ATOM 4245 C C . ILE A 1 534 ? -8.574 -17.442 7.158 1.00 98.00 534 ILE A C 1
ATOM 4247 O O . ILE A 1 534 ? -7.915 -17.692 6.148 1.00 98.00 534 ILE A O 1
ATOM 4251 N N . LYS A 1 535 ? -9.751 -18.039 7.394 1.00 97.62 535 LYS A N 1
ATOM 4252 C CA . LYS A 1 535 ? -10.370 -19.052 6.515 1.00 97.62 535 LYS A CA 1
ATOM 4253 C C . LYS A 1 535 ? -10.546 -18.563 5.072 1.00 97.62 535 LYS A C 1
ATOM 4255 O O . LYS A 1 535 ? -10.426 -19.353 4.136 1.00 97.62 535 LYS A O 1
ATOM 4260 N N . HIS A 1 536 ? -10.818 -17.273 4.860 1.00 97.00 536 HIS A N 1
ATOM 4261 C CA . HIS A 1 536 ? -10.945 -16.685 3.517 1.00 97.00 536 HIS A CA 1
ATOM 4262 C C . HIS A 1 536 ? -9.629 -16.171 2.920 1.00 97.00 536 HIS A C 1
ATOM 4264 O O . HIS A 1 536 ? -9.642 -15.616 1.819 1.00 97.00 536 HIS A O 1
ATOM 4270 N N . GLY A 1 537 ? -8.498 -16.411 3.588 1.00 96.31 537 GLY A N 1
ATOM 4271 C CA . GLY A 1 537 ? -7.159 -16.101 3.090 1.00 96.31 537 GLY A CA 1
ATOM 4272 C C . GLY A 1 537 ? -6.710 -14.661 3.340 1.00 96.31 537 GLY A C 1
ATOM 4273 O O . GLY A 1 537 ? -5.793 -14.192 2.665 1.00 96.31 537 GLY A O 1
ATOM 4274 N N . PHE A 1 538 ? -7.345 -13.948 4.274 1.00 97.19 538 PHE A N 1
ATOM 4275 C CA . PHE A 1 538 ? -6.825 -12.672 4.761 1.00 97.19 538 PHE A CA 1
ATOM 4276 C C . PHE A 1 538 ? -5.712 -12.934 5.776 1.00 97.19 538 PHE A C 1
ATOM 4278 O O . PHE A 1 538 ? -5.869 -13.760 6.670 1.00 97.19 538 PHE A O 1
ATOM 4285 N N . ILE A 1 539 ? -4.582 -12.236 5.646 1.00 95.44 539 ILE A N 1
ATOM 4286 C CA . ILE A 1 539 ? -3.391 -12.472 6.478 1.00 95.44 539 ILE A CA 1
ATOM 4287 C C . ILE A 1 539 ? -3.055 -11.189 7.245 1.00 95.44 539 ILE A C 1
ATOM 4289 O O . ILE A 1 539 ? -2.860 -10.159 6.601 1.00 95.44 539 ILE A O 1
ATOM 4293 N N . PRO A 1 540 ? -2.967 -11.199 8.586 1.00 90.00 540 PRO A N 1
ATOM 4294 C CA . PRO A 1 540 ? -2.700 -9.991 9.367 1.00 90.00 540 PRO A CA 1
ATOM 4295 C C . PRO A 1 540 ? -1.360 -9.345 8.999 1.00 90.00 540 PRO A C 1
ATOM 4297 O O . PRO A 1 540 ? -0.357 -10.030 8.790 1.00 90.00 540 PRO A O 1
ATOM 4300 N N . LEU A 1 541 ? -1.340 -8.012 8.934 1.00 85.62 541 LEU A N 1
ATOM 4301 C CA . LEU A 1 541 ? -0.109 -7.248 8.762 1.00 85.62 541 LEU A CA 1
ATOM 4302 C C . LEU A 1 541 ? 0.534 -7.022 10.138 1.00 85.62 541 LEU A C 1
ATOM 4304 O O . LEU A 1 541 ? -0.058 -6.382 11.000 1.00 85.62 541 LEU A O 1
ATOM 4308 N N . THR A 1 542 ? 1.732 -7.561 10.361 1.00 63.41 542 THR A N 1
ATOM 4309 C CA . THR A 1 542 ? 2.390 -7.526 11.680 1.00 63.41 542 THR A CA 1
ATOM 4310 C C . THR A 1 542 ? 3.353 -6.350 11.882 1.00 63.41 542 THR A C 1
ATOM 4312 O O . THR A 1 542 ? 3.742 -6.095 13.019 1.00 63.41 542 THR A O 1
ATOM 4315 N N . LYS A 1 543 ? 3.748 -5.609 10.833 1.00 60.16 543 LYS A N 1
ATOM 4316 C CA . LYS A 1 543 ? 4.639 -4.431 10.931 1.00 60.16 543 LYS A CA 1
ATOM 4317 C C . LYS A 1 543 ? 4.234 -3.322 9.947 1.00 60.16 543 LYS A C 1
ATOM 4319 O O . LYS A 1 543 ? 3.815 -3.632 8.832 1.00 60.16 543 LYS A O 1
ATOM 4324 N N . ALA A 1 544 ? 4.364 -2.060 10.387 1.00 50.91 544 ALA A N 1
ATOM 4325 C CA . ALA A 1 544 ? 4.070 -0.835 9.624 1.00 50.91 544 ALA A CA 1
ATOM 4326 C C . ALA A 1 544 ? 5.183 -0.401 8.677 1.00 50.91 544 ALA A C 1
ATOM 4328 O O . ALA A 1 544 ? 6.348 -0.370 9.137 1.00 50.91 544 ALA A O 1
#

Organism: Brachypodium distachyon (NCBI:txid15368)

Foldseek 3Di:
DQDDDLFAPVLLVVLVVCVPDPDHDDDDDDDDDAFDQDDDPPVVCVQQVVFWDWDPPDDPPDPTDIDGHCVPPPDPVVSSVNSRSVRNVVLCRQLVVQLVVLVPLDDFDKDWDCGDVQWTWIWGDDPPDPRFKIKIKGFAADPDVLLLVLLLVVLVCCQVVVCVDPQAWHKDWDQFDDPRCPPPDVSNRDHSNGMMMTIDGCSCNPDPNSSVSSSCSSCVNVSSSVVSVVVVVVVVVVVVVLVVVVVVQLVVQQVVDPDDPVVSVCCSLQPEWDWNAWKDFDPDIDTDTDGNDDPVLLVDPVCLVSLVNHVLRHQVVCQVVVNAEDFQDASSQACVRQLRVVNNCVVPVPRNYAYFPLLLQLLLLLLVLDDPPAQEEEEDADRDLSSLVNQLVCLVVNRAYEYQDPVRLVVSCVVRPVVSSVSYYHDPPDHDQEYEEAPCDLVNLVPHDFAREYRYSHPDADDCNPPPGYFYAGRWKWAAAPSMPRQPDDDDPDDRRMDHSSVVLRVLCVVVVPRHHHGRSRHDNNVVSNVSCVVSPTGTRNGD

pLDDT: mean 83.41, std 14.06, range [35.75, 98.12]

Sequence (544 aa):
MAFFNSGSRALVEILTRLQSAETPIPVDHTFFEFGSIRYHIQEARKLYHKFAEIVEPTKEGYALTLKLNFSGLTRPKDRAKATSQISRLQSVVLSSQLKDMLGRLGPSGTTKLVYNQSDPFFVSRMPAAPAGKISAIFPMRFRDDTDTAVAASFFQELQDVGNSFAGAPKCSWSPIPPPELRGELVQHLTTNGGFVSFDIFSRHVKGKRAAKTAWILLNFQAYVKYHIKCTRSYIQSRMRKREEILTEVIQNARLRGSADKKTLQAWVYGSSAFIVESLKLKKFKMQTWAIPRYNFQYGLICERESINSLIEKAILDADGRGVRVLSLGLLNQEKQLNRSGELFTQKYPNLRVRLVDGSGLATAVVLKSIPLETKRVFLCGTSSKVTQAAATTLCERGVQVIMNQKKAYDMLKLQVPERNTIYLKLSSDEIPQIWIGDNIDDMQQRRAQKGTIFVPTSQFPLKKTRKDDCTYLSSPAMKIPEIMQNVHTCENWHPRRVMSAWRIAGMVHALEGWDMHECGDDMMDTEKVWSAAIKHGFIPLTKA

Mean predicted aligned error: 14.8 Å

Solvent-accessible surface area (backbone atoms only — not comparable to full-atom values): 30902 Å² total; per-residue (Å²): 129,95,72,87,73,63,50,42,64,65,52,40,52,52,50,51,54,60,73,70,46,95,60,95,74,93,81,90,80,90,81,92,72,93,60,72,76,77,75,60,68,66,59,55,50,70,76,38,59,91,41,38,44,78,47,84,80,49,55,88,97,47,83,74,36,75,50,74,48,64,85,86,46,86,48,71,70,54,45,53,48,49,40,57,53,58,19,22,45,65,47,52,45,68,20,45,62,51,27,48,64,68,62,53,91,66,85,73,48,70,46,79,41,69,50,36,94,90,58,47,36,35,42,28,28,61,84,90,49,68,91,66,51,36,40,40,36,36,56,31,77,64,95,45,71,68,54,28,56,52,42,51,56,52,44,52,50,45,28,65,58,43,52,70,42,88,90,52,57,46,45,46,68,36,81,58,81,57,80,82,56,69,91,59,62,64,80,72,67,64,50,80,52,15,30,40,36,34,45,43,40,62,89,56,37,52,76,81,36,19,56,55,45,27,48,50,61,77,40,43,67,59,50,50,58,49,50,46,52,52,49,52,53,48,51,51,50,53,49,49,57,50,50,50,55,54,47,49,56,43,49,56,56,49,74,78,54,98,69,59,82,84,58,44,69,62,47,54,61,59,67,59,52,44,81,77,45,62,37,36,48,87,92,45,77,46,73,43,68,46,64,71,69,60,76,72,48,78,73,36,76,84,42,41,62,64,52,48,53,33,53,50,52,44,52,53,53,38,36,76,71,66,39,64,54,46,50,42,63,79,78,69,28,33,60,92,69,37,32,17,49,34,58,54,45,71,74,39,76,81,59,74,35,25,44,20,35,14,51,22,32,26,24,29,46,46,58,72,70,50,65,89,84,58,55,52,34,26,47,42,72,54,89,46,72,30,35,47,52,38,52,41,54,35,20,73,71,68,21,30,41,34,27,70,51,65,72,48,47,57,58,49,55,76,71,34,58,76,93,34,43,85,25,56,42,85,45,88,66,88,80,48,52,39,35,37,26,48,88,71,45,71,72,60,61,68,70,53,59,84,64,22,36,38,42,36,52,30,88,66,71,78,76,77,80,55,68,90,51,35,46,61,42,37,30,34,30,24,33,57,37,83,77,49,40,71,78,83,67,55,47,89,92,42,56,81,60,27,41,46,22,29,61,47,32,25,52,41,37,58,73,73,64,58,87,64,62,24,29,51,90,51,62,56,56,37,67,62,45,40,53,50,35,47,74,68,45,39,40,78,55,82,68,96

Secondary structure (DSSP, 8-state):
--S--SS-HHHHHHHHHHHT-SSPPP-------SS---S-HHHHHHHHTTTEEE-SSPPTT-S--EEE--TT--SHHHHHHHHHHHTTHHHHHHHHHHHHHHH---S-EEEEEEEETTEEEEEEE-TTSSTT-EEEEEE---SSHHHHHH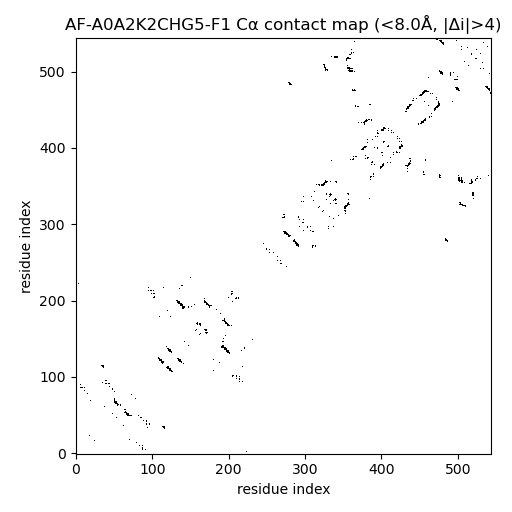HHHHHHHHHHHHTT-TTSPEEEEESSPPGGGTTS-HHHH--SS-EEEEEE-HHHHSTTHHHHHHHHHHHHHHHHHHHHHHHHHHHHHHHHHHHHHHHHHHHHHHHT--S-TTTHHHHHTTS--EEEEEEEETTEEEEEEE----HHHHT-GGGHHHHHHHHHHHHHHHHHTT-SEEE--GGGG-HHHHTTTHHHHHH-TT-SSEEE--HHHHHHHHHHHS-TT--EEEEE---SHHHHHHHHHHHHTT-EEEE--HHHHHHHHTTS-GGGGGGEEE-SSS--SEEEES---HHHHHTSPTT-EEEE-SSSPPP-S-TTTSEEPPSSEEEPPTT-B---S--TTSPTTEEEHHHHHHHHHHHHT--S-B-TT----HHHHHHHHHHTT-EE----

Nearest PDB structures (foldseek):
  6dec-assembly1_D  TM=8.149E-01  e=2.438E-12  Bos taurus
  8p94-assembly1_D  TM=7.763E-01  e=1.747E-12  Homo sapiens
  2p9u-assembly1_D  TM=8.173E-01  e=7.393E-12  Bos taurus
  6yw7-assembly1_D  TM=8.156E-01  e=1.152E-11  Homo sapiens
  7tpt-assembly1_D  TM=7.579E-01  e=3.495E-11  Bos taurus